Protein AF-0000000080079738 (afdb_homodimer)

Secondary structure (DSSP, 8-state):
-----------HHHHHHHHHHHHHHHHHHHHHHHHHHHHHTT-S-SS-PPBPS-TTEE-HHHHHHHHTHHHHHHHHHHHHH--SHHHHHHHHHHHHHHHHHHHHHHHHHHHH--SBEEHHHHHHHHHHHHHHHHHHHHHHHHTPPP----HHHHHHHHHHHHHHHHHHHHHHHHHHHHHIIIII--------GGGTSBS-HHHHHHHHHHHHHHHHH-SHHHHHHHHHHHHHHHHHHHHHHHHHHHHSTT--TT-BSSSTT--/---------TTSHHHHHHHHHHHHHHHHHHHHHHHHHHHHTT-S-SS-PPBPS-TTEE-HHHHHHHHTHHHHHHHHHHHHH--SHHHHHHHHHHHHHHHHHHHHHHHHHHHH--SBEEHHHHHHHHHHHHHHHHHHHHHHHHT-------HHHHHHHHHHHHHHHHHHHHHHHTHHHHHHHHHH-------SGGGTSBS-HHHHHHHHHHHHHHHHH--HHHHHHHHHHHHHHHHHHHHHHHHHHHHSTT--TT-BSSSTT--

Solvent-accessible surface area (backbone atoms only — not comparable to full-atom values): 26768 Å² total; per-residue (Å²): 131,79,75,70,76,75,69,76,76,63,67,62,68,62,46,49,49,51,49,49,44,52,50,50,17,51,49,48,30,47,53,20,48,51,52,27,51,39,33,76,70,61,73,53,70,67,52,50,87,59,41,74,80,49,90,69,42,34,46,58,31,57,46,55,50,59,31,47,42,51,47,67,60,48,31,59,53,39,36,33,64,22,81,26,44,45,17,16,46,52,36,46,54,53,36,50,53,45,52,52,43,64,68,47,48,38,62,45,34,62,73,55,49,73,57,19,40,56,53,68,66,41,49,56,47,23,53,52,46,36,50,54,43,48,52,54,44,51,40,25,48,73,63,41,56,73,74,83,77,43,73,65,54,45,48,54,34,56,54,22,50,52,38,25,53,51,11,47,49,39,23,59,72,37,39,60,64,52,49,25,31,27,49,60,59,53,79,71,76,67,90,44,79,62,45,63,35,9,70,25,45,26,41,35,12,46,38,44,18,36,48,20,45,20,67,58,59,69,42,64,54,39,45,21,49,26,51,19,48,40,33,46,32,49,28,54,24,47,39,47,43,52,48,40,64,72,71,38,86,84,53,69,82,79,43,3,39,44,49,66,86,50,116,130,78,76,70,80,75,73,78,63,59,82,42,76,63,42,46,48,50,50,48,45,52,48,50,17,51,49,47,30,46,53,19,47,51,52,27,51,38,33,76,68,62,74,53,70,67,54,50,85,61,42,74,80,47,89,69,44,34,46,58,32,55,46,54,50,59,30,47,43,50,48,67,59,47,33,60,53,39,35,34,65,22,82,26,44,45,16,16,45,52,35,44,54,53,35,50,53,45,53,53,43,65,69,47,48,36,62,44,34,63,73,56,49,72,56,18,41,57,53,70,65,43,51,56,48,22,53,53,46,35,51,52,42,48,51,53,43,50,41,26,48,73,62,42,57,74,72,81,76,45,72,66,54,45,50,52,34,55,53,22,52,51,37,25,52,48,12,47,50,39,22,60,71,36,40,60,64,54,50,24,33,26,49,58,57,52,81,70,76,69,89,44,80,64,44,62,35,10,72,24,44,26,41,35,12,46,38,43,18,37,49,21,45,19,68,58,60,69,41,63,56,38,45,20,49,26,51,18,48,39,32,45,32,48,28,52,22,48,40,46,43,51,48,43,64,72,68,38,86,84,54,68,83,79,42,3,40,43,50,66,84,49,117

Foldseek 3Di:
DPDPPPPPPCVDDVVVVVVVLLVVLVVLLVVLVVLLVCLVVVNDALADEFDADDPQWDQPLVLVCQLQVLLQPQLVVLLVQAPEPLLNVLSVLSNVLVVVCNVQVSVLSVVQADHTDHNVVSVVSSVVNNVLSVSSSVCSRPPQDYDDDDPVLVVLLVVLVVQLVVLSVQLRVCVNVSVNCRHVVPLDQDPDPQQPAEVCSNLLSQLSNLVSSCSSNVDSSSVSVSSSSNSNSQSSLVNRVVVNVPPPPPPPPRHHSHDGRPD/DPPPDPDPPCVDPVNVVVVVLLVVLVVLLVVLVVLLVCLVVVNDALADEFDADDPQWDQPLVLVCQLQVLLQPQLVVLLVQAPEPLLNVLSVLSNVLVVVCNVQVSVLSVVQADHTDHNVVSVVSSVVNNVLSVSSSVCSRPPQDYDDDDPVLVVLLVVLVVQLVVLSVQLRVCVNVSVNCRHVVPLDQPPDPQQPAEVCSNLLSQLSNLVSSCSSNVDSSSVSVSSSSNSNSQSSLVSRVVVNVVPPPPPPPRHHSHDGRPD

InterPro domains:
  IPR001104 3-oxo-5-alpha-steroid 4-dehydrogenase, C-terminal [PF02544] (137-263)

Organism: NCBI:txid1611254

Sequence (526 aa):
MAEPPTIVDLESWETRMHFFFATSQHFISAIGFVYLLRAVNGEINPQRHMIEGREFSMSPAEAWCIKNMGSLLVYPIIIILSPTCQGRFVTLLLFVDTVMAYCWIPGQLNQTVSGWFHFREISLRFHRNFLIVLNFSLYNLYFAEEVDYTWMRLFNVVVSIFFFFYGMKKKMANFPNIITFVYNGRKHIPSYEDYEHNTSPMHFGEVIQWISFHVICNSPVSLGYAVYKIELAWARAYMRHRWFRRNVPNYPRRRAMLIPHLFMAEPPTIVDLESWETRMHFFFATSQHFISAIGFVYLLRAVNGEINPQRHMIEGREFSMSPAEAWCIKNMGSLLVYPIIIILSPTCQGRFVTLLLFVDTVMAYCWIPGQLNQTVSGWFHFREISLRFHRNFLIVLNFSLYNLYFAEEVDYTWMRLFNVVVSIFFFFYGMKKKMANFPNIITFVYNGRKHIPSYEDYEHNTSPMHFGEVIQWISFHVICNSPVSLGYAVYKIELAWARAYMRHRWFRRNVPNYPRRRAMLIPHLF

Structure (mmCIF, N/CA/C/O backbone):
data_AF-0000000080079738-model_v1
#
loop_
_entity.id
_entity.type
_entity.pdbx_description
1 polymer '3-oxo-5-alpha-steroid 4-dehydrogenase C-terminal domain-containing protein'
#
loop_
_atom_site.group_PDB
_atom_site.id
_atom_site.type_symbol
_atom_site.label_atom_id
_atom_site.label_alt_id
_atom_site.label_comp_id
_atom_site.label_asym_id
_atom_site.label_entity_id
_atom_site.label_seq_id
_atom_site.pdbx_PDB_ins_code
_atom_site.Cartn_x
_atom_site.Cartn_y
_atom_site.Cartn_z
_atom_site.occupancy
_atom_site.B_iso_or_equiv
_atom_site.auth_seq_id
_atom_site.auth_comp_id
_atom_site.auth_asym_id
_atom_site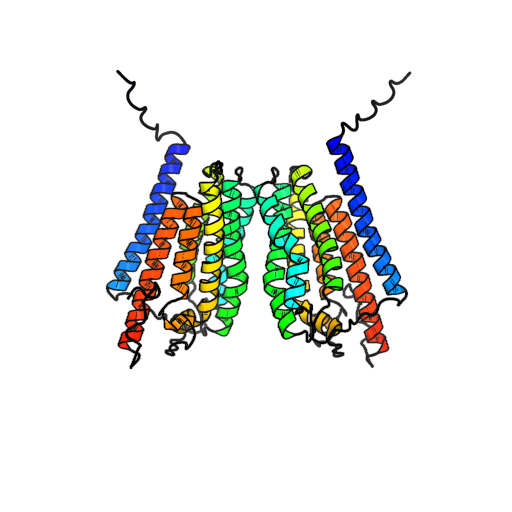.auth_atom_id
_atom_site.pdbx_PDB_model_num
ATOM 1 N N . MET A 1 1 ? 30.953 50 23.625 1 26.39 1 MET A N 1
ATOM 2 C CA . MET A 1 1 ? 29.922 49.844 22.594 1 26.39 1 MET A CA 1
ATOM 3 C C . MET A 1 1 ? 29.797 48.375 22.172 1 26.39 1 MET A C 1
ATOM 5 O O . MET A 1 1 ? 30.781 47.75 21.766 1 26.39 1 MET A O 1
ATOM 9 N N . ALA A 1 2 ? 28.891 47.625 22.688 1 32.28 2 ALA A N 1
ATOM 10 C CA . ALA A 1 2 ? 28.609 46.219 22.484 1 32.28 2 ALA A CA 1
ATOM 11 C C . ALA A 1 2 ? 28.5 45.875 21 1 32.28 2 ALA A C 1
ATOM 13 O O . ALA A 1 2 ? 27.969 46.688 20.219 1 32.28 2 ALA A O 1
ATOM 14 N N . GLU A 1 3 ? 29.547 45.188 20.469 1 35.59 3 GLU A N 1
ATOM 15 C CA . GLU A 1 3 ? 29.5 44.875 19.047 1 35.59 3 GLU A CA 1
ATOM 16 C C . GLU A 1 3 ? 28.109 44.406 18.625 1 35.59 3 GLU A C 1
ATOM 18 O O . GLU A 1 3 ? 27.469 43.656 19.344 1 35.59 3 GLU A O 1
ATOM 23 N N . PRO A 1 4 ? 27.422 45.125 17.781 1 33.88 4 PRO A N 1
ATOM 24 C CA . PRO A 1 4 ? 26.047 44.75 17.438 1 33.88 4 PRO A CA 1
ATOM 25 C C . PRO A 1 4 ? 25.906 43.312 17.031 1 33.88 4 PRO A C 1
ATOM 27 O O . PRO A 1 4 ? 26.859 42.688 16.547 1 33.88 4 PRO A O 1
ATOM 30 N N . PRO A 1 5 ? 25.125 42.5 17.703 1 34.31 5 PRO A N 1
ATOM 31 C CA . PRO A 1 5 ? 24.984 41.094 17.375 1 34.31 5 PRO A CA 1
ATOM 32 C C . PRO A 1 5 ? 25.016 40.812 15.867 1 34.31 5 PRO A C 1
ATOM 34 O O . PRO A 1 5 ? 24.609 41.688 15.078 1 34.31 5 PRO A O 1
ATOM 37 N N . THR A 1 6 ? 26.109 40.219 15.391 1 34.28 6 THR A N 1
ATOM 38 C CA . THR A 1 6 ? 26.297 39.812 14 1 34.28 6 THR A CA 1
ATOM 39 C C . THR A 1 6 ? 24.953 39.438 13.359 1 34.28 6 THR A C 1
ATOM 41 O O . THR A 1 6 ? 24.172 38.688 13.945 1 34.28 6 THR A O 1
ATOM 44 N N . ILE A 1 7 ? 24.391 40.25 12.633 1 34.97 7 ILE A N 1
ATOM 45 C CA . ILE A 1 7 ? 23.281 40 11.711 1 34.97 7 ILE A CA 1
ATOM 46 C C . ILE A 1 7 ? 23.391 38.562 11.164 1 34.97 7 ILE A C 1
ATOM 48 O O . ILE A 1 7 ? 24.422 38.156 10.633 1 34.97 7 ILE A O 1
ATOM 52 N N . VAL A 1 8 ? 22.906 37.562 11.875 1 37.09 8 VAL A N 1
ATOM 53 C CA . VAL A 1 8 ? 22.766 36.25 11.273 1 37.09 8 VAL A CA 1
ATOM 54 C C . VAL A 1 8 ? 22.781 36.344 9.75 1 37.09 8 VAL A C 1
ATOM 56 O O . VAL A 1 8 ? 21.938 37.031 9.172 1 37.09 8 VAL A O 1
ATOM 59 N N . ASP A 1 9 ? 23.938 36.5 9.055 1 38.16 9 ASP A N 1
ATOM 60 C CA . ASP A 1 9 ? 24.125 36.25 7.629 1 38.16 9 ASP A CA 1
ATOM 61 C C . ASP A 1 9 ? 23.141 35.188 7.125 1 38.16 9 ASP A C 1
ATOM 63 O O . ASP A 1 9 ? 23.156 34.062 7.574 1 38.16 9 ASP A O 1
ATOM 67 N N . LEU A 1 10 ? 21.859 35.312 7.105 1 39.97 10 LEU A N 1
ATOM 68 C CA . LEU A 1 10 ? 20.844 34.719 6.246 1 39.97 10 LEU A CA 1
ATOM 69 C C . LEU A 1 10 ? 21.484 34.031 5.043 1 39.97 10 LEU A C 1
ATOM 71 O O . LEU A 1 10 ? 21.594 34.625 3.973 1 39.97 10 LEU A O 1
ATOM 75 N N . GLU A 1 11 ? 22.734 33.844 4.867 1 46.16 11 GLU A N 1
ATOM 76 C CA . GLU A 1 11 ? 23.422 33.062 3.842 1 46.16 11 GLU A CA 1
ATOM 77 C C . GLU A 1 11 ? 22.469 32.062 3.164 1 46.16 11 GLU A C 1
ATOM 79 O O . GLU A 1 11 ? 21.703 31.375 3.838 1 46.16 11 GLU A O 1
ATOM 84 N N . SER A 1 12 ? 21.969 32.312 1.698 1 58.66 12 SER A N 1
ATOM 85 C CA . SER A 1 12 ? 20.906 32.75 0.789 1 58.66 12 SER A CA 1
ATOM 86 C C . SER A 1 12 ? 19.875 31.641 0.582 1 58.66 12 SER A C 1
ATOM 88 O O . SER A 1 12 ? 18.672 31.875 0.714 1 58.66 12 SER A O 1
ATOM 90 N N . TRP A 1 13 ? 20.25 30.547 0.139 1 62.91 13 TRP A N 1
ATOM 91 C CA . TRP A 1 13 ? 19.328 29.531 -0.345 1 62.91 13 TRP A CA 1
ATOM 92 C C . TRP A 1 13 ? 18.547 28.906 0.809 1 62.91 13 TRP A C 1
ATOM 94 O O . TRP A 1 13 ? 17.328 28.734 0.718 1 62.91 13 TRP A O 1
ATOM 104 N N . GLU A 1 14 ? 19.234 28.734 1.998 1 65.88 14 GLU A N 1
ATOM 105 C CA . GLU A 1 14 ? 18.578 28.094 3.143 1 65.88 14 GLU A CA 1
ATOM 106 C C . GLU A 1 14 ? 17.547 29.016 3.773 1 65.88 14 GLU A C 1
ATOM 108 O O . GLU A 1 14 ? 16.453 28.578 4.141 1 65.88 14 GLU A O 1
ATOM 113 N N . THR A 1 15 ? 17.891 30.281 3.951 1 66.38 15 THR A N 1
ATOM 114 C CA . THR A 1 15 ? 16.953 31.234 4.539 1 66.38 15 THR A CA 1
ATOM 115 C C . THR A 1 15 ? 15.742 31.422 3.637 1 66.38 15 THR A C 1
ATOM 117 O O . THR A 1 15 ? 14.609 31.5 4.121 1 66.38 15 THR A O 1
ATOM 120 N N . ARG A 1 16 ? 16.078 31.469 2.34 1 67.62 16 ARG A N 1
ATOM 121 C CA . ARG A 1 16 ? 14.984 31.594 1.383 1 67.62 16 ARG A CA 1
ATOM 122 C C . ARG A 1 16 ? 14.055 30.391 1.437 1 67.62 16 ARG A C 1
ATOM 124 O O . ARG A 1 16 ? 12.836 30.531 1.373 1 67.62 16 ARG A O 1
ATOM 131 N N . MET A 1 17 ? 14.641 29.328 1.564 1 72.88 17 MET A N 1
ATOM 132 C CA . MET A 1 17 ? 13.836 28.109 1.578 1 72.88 17 MET A CA 1
ATOM 133 C C . MET A 1 17 ? 13.039 28 2.875 1 72.88 17 MET A C 1
ATOM 135 O O . MET A 1 17 ? 11.891 27.562 2.865 1 72.88 17 MET A O 1
ATOM 139 N N . HIS A 1 18 ? 13.641 28.484 3.951 1 72.62 18 HIS A N 1
ATOM 140 C CA . HIS A 1 18 ? 12.906 28.5 5.211 1 72.62 18 HIS A CA 1
ATOM 141 C C . HIS A 1 18 ? 11.703 29.438 5.133 1 72.62 18 HIS A C 1
ATOM 143 O O . HIS A 1 18 ? 10.625 29.125 5.641 1 72.62 18 HIS A O 1
ATOM 149 N N . PHE A 1 19 ? 12.016 30.547 4.484 1 71.44 19 PHE A N 1
ATOM 150 C CA . PHE A 1 19 ? 10.938 31.5 4.281 1 71.44 19 PHE A CA 1
ATOM 151 C C . PHE A 1 19 ? 9.852 30.906 3.395 1 71.44 19 PHE A C 1
ATOM 153 O O . PHE A 1 19 ? 8.656 31.078 3.666 1 71.44 19 PHE A O 1
ATOM 160 N N . PHE A 1 20 ? 10.258 30.203 2.424 1 74.38 20 PHE A N 1
ATOM 161 C CA . PHE A 1 20 ? 9.32 29.578 1.495 1 74.38 20 PHE A CA 1
ATOM 162 C C . PHE A 1 20 ? 8.438 28.562 2.215 1 74.38 20 PHE A C 1
ATOM 164 O O . PHE A 1 20 ? 7.215 28.594 2.07 1 74.38 20 PHE A O 1
ATOM 171 N N . PHE A 1 21 ? 8.992 27.828 3.027 1 77.19 21 PHE A N 1
ATOM 172 C CA . PHE A 1 21 ? 8.219 26.781 3.686 1 77.19 21 PHE A CA 1
ATOM 173 C C . PHE A 1 21 ? 7.352 27.359 4.797 1 77.19 21 PHE A C 1
ATOM 175 O O . PHE A 1 21 ? 6.223 26.906 5 1 77.19 21 PHE A O 1
ATOM 182 N N . ALA A 1 22 ? 7.824 28.391 5.422 1 73.12 22 ALA A N 1
ATOM 183 C CA . ALA A 1 22 ? 7.004 29.062 6.422 1 73.12 22 ALA A CA 1
ATOM 184 C C . ALA A 1 22 ? 5.793 29.734 5.777 1 73.12 22 ALA A C 1
ATOM 186 O O . ALA A 1 22 ? 4.668 29.594 6.27 1 73.12 22 ALA A O 1
ATOM 187 N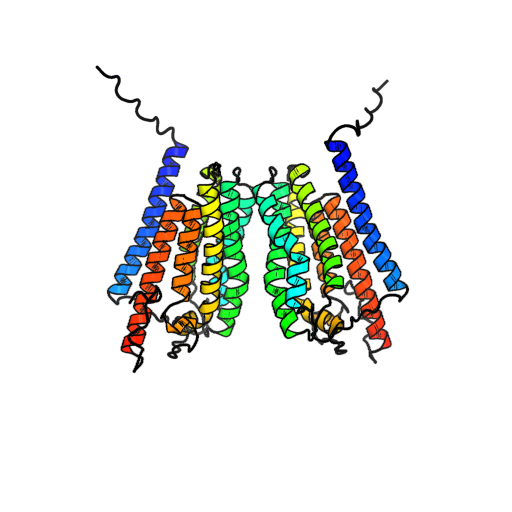 N . THR A 1 23 ? 6.051 30.344 4.652 1 76.69 23 THR A N 1
ATOM 188 C CA . THR A 1 23 ? 4.973 31.047 3.963 1 76.69 23 THR A CA 1
ATOM 189 C C . THR A 1 23 ? 3.988 30.047 3.355 1 76.69 23 THR A C 1
ATOM 191 O O . THR A 1 23 ? 2.775 30.266 3.385 1 76.69 23 THR A O 1
ATOM 194 N N . SER A 1 24 ? 4.512 28.984 2.879 1 81 24 SER A N 1
ATOM 195 C CA . SER A 1 24 ? 3.645 27.969 2.285 1 81 24 SER A CA 1
ATOM 196 C C . SER A 1 24 ? 2.709 27.375 3.326 1 81 24 SER A C 1
ATOM 198 O O . SER A 1 24 ? 1.54 27.109 3.037 1 81 24 SER A O 1
ATOM 200 N N . GLN A 1 25 ? 3.205 27.266 4.477 1 80.44 25 GLN A N 1
ATOM 201 C CA . GLN A 1 25 ? 2.387 26.734 5.562 1 80.44 25 GLN A CA 1
ATOM 202 C C . GLN A 1 25 ? 1.246 27.688 5.91 1 80.44 25 GLN A C 1
ATOM 204 O O . GLN A 1 25 ? 0.105 27.266 6.094 1 80.44 25 GLN A O 1
ATOM 209 N N . HIS A 1 26 ? 1.606 28.906 5.965 1 80.75 26 HIS A N 1
ATOM 210 C CA . HIS A 1 26 ? 0.594 29.922 6.277 1 80.75 26 HIS A CA 1
ATOM 211 C C . HIS A 1 26 ? -0.446 30.016 5.168 1 80.75 26 HIS A C 1
ATOM 213 O O . HIS A 1 26 ? -1.636 30.188 5.438 1 80.75 26 HIS A O 1
ATOM 219 N N . PHE A 1 27 ? 0.053 29.797 4.062 1 84.62 27 PHE A N 1
ATOM 220 C CA . PHE A 1 27 ? -0.855 29.875 2.924 1 84.62 27 PHE A CA 1
ATOM 221 C C . PHE A 1 27 ? -1.858 28.734 2.943 1 84.62 27 PHE A C 1
ATOM 223 O O . PHE A 1 27 ? -3.061 28.953 2.771 1 84.62 27 PHE A O 1
ATOM 230 N N . ILE A 1 28 ? -1.421 27.625 3.232 1 85.12 28 ILE A N 1
ATOM 231 C CA . ILE A 1 28 ? -2.293 26.453 3.25 1 85.12 28 ILE A CA 1
ATOM 232 C C . ILE A 1 28 ? -3.277 26.562 4.41 1 85.12 28 ILE A C 1
ATOM 234 O O . ILE A 1 28 ? -4.465 26.266 4.258 1 85.12 28 ILE A O 1
ATOM 238 N N . SER A 1 29 ? -2.799 27.047 5.48 1 87.06 29 SER A N 1
ATOM 239 C CA . SER A 1 29 ? -3.662 27.25 6.641 1 87.06 29 SER A CA 1
ATOM 240 C C . SER A 1 29 ? -4.719 28.312 6.375 1 87.06 29 SER A C 1
ATOM 242 O O . SER A 1 29 ? -5.867 28.172 6.797 1 87.06 29 SER A O 1
ATOM 244 N N . ALA A 1 30 ? -4.344 29.266 5.648 1 89.25 30 ALA A N 1
ATOM 245 C CA . ALA A 1 30 ? -5.277 30.328 5.32 1 89.25 30 ALA A CA 1
ATOM 246 C C . ALA A 1 30 ? -6.387 29.844 4.398 1 89.25 30 ALA A C 1
ATOM 248 O O . ALA A 1 30 ? -7.547 30.234 4.547 1 89.25 30 ALA A O 1
ATOM 249 N N . ILE A 1 31 ? -5.992 29.031 3.533 1 87.81 31 ILE A N 1
ATOM 250 C CA . ILE A 1 31 ? -6.984 28.453 2.633 1 87.81 31 ILE A CA 1
ATOM 251 C C . ILE A 1 31 ? -8.008 27.656 3.439 1 87.81 31 ILE A C 1
ATOM 253 O O . ILE A 1 31 ? -9.219 27.766 3.203 1 87.81 31 ILE A O 1
ATOM 257 N N . GLY A 1 32 ? -7.531 26.938 4.371 1 90.06 32 GLY A N 1
ATOM 258 C CA . GLY A 1 32 ? -8.43 26.188 5.238 1 90.06 32 GLY A CA 1
ATOM 259 C C . GLY A 1 32 ? -9.336 27.078 6.066 1 90.06 32 GLY A C 1
ATOM 260 O O . GLY A 1 32 ? -10.516 26.781 6.242 1 90.06 32 GLY A O 1
ATOM 261 N N . PHE A 1 33 ? -8.742 28.125 6.434 1 91.12 33 PHE A N 1
ATOM 262 C CA . PHE A 1 33 ? -9.508 29.062 7.258 1 91.12 33 PHE A CA 1
ATOM 263 C C . PHE A 1 33 ? -10.609 29.719 6.449 1 91.12 33 PHE A C 1
ATOM 265 O O . PHE A 1 33 ? -11.742 29.859 6.93 1 91.12 33 PHE A O 1
ATOM 272 N N . VAL A 1 34 ? -10.305 30.062 5.285 1 90.38 34 VAL A N 1
ATOM 273 C CA . VAL A 1 34 ? -11.305 30.656 4.41 1 90.38 34 VAL A CA 1
ATOM 274 C C . VAL A 1 34 ? -12.414 29.656 4.137 1 90.38 34 VAL A C 1
ATOM 276 O O . VAL A 1 34 ? -13.602 30 4.172 1 90.38 34 VAL A O 1
ATOM 279 N N . TYR A 1 35 ? -12.062 28.531 3.908 1 90 35 TYR A N 1
ATOM 280 C CA . TYR A 1 35 ? -13.055 27.469 3.68 1 90 35 TYR A CA 1
ATOM 281 C C . TYR A 1 35 ? -13.945 27.281 4.902 1 90 35 TYR A C 1
ATOM 283 O O . TYR A 1 35 ? -15.164 27.172 4.773 1 90 35 TYR A O 1
ATOM 291 N N . LEU A 1 36 ? -13.359 27.297 6.035 1 90.5 36 LEU A N 1
ATOM 292 C CA . LEU A 1 36 ? -14.094 27.125 7.285 1 90.5 36 LEU A CA 1
ATOM 293 C C . LEU A 1 36 ? -15.07 28.281 7.492 1 90.5 36 LEU A C 1
ATOM 295 O O . LEU A 1 36 ? -16.219 28.062 7.859 1 90.5 36 LEU A O 1
ATOM 299 N N . LEU A 1 37 ? -14.633 29.422 7.18 1 91 37 LEU A N 1
ATOM 300 C CA . LEU A 1 37 ? -15.484 30.594 7.336 1 91 37 LEU A CA 1
ATOM 301 C C . LEU A 1 37 ? -16.672 30.531 6.371 1 91 37 LEU A C 1
ATOM 303 O O . LEU A 1 37 ? -17.797 30.828 6.758 1 91 37 LEU A O 1
ATOM 307 N N . ARG A 1 38 ? -16.391 30.141 5.211 1 91.25 38 ARG A N 1
ATOM 308 C CA . ARG A 1 38 ? -17.453 30.047 4.219 1 91.25 38 ARG A CA 1
ATOM 309 C C . ARG A 1 38 ? -18.453 28.953 4.598 1 91.25 38 ARG A C 1
ATOM 311 O O . ARG A 1 38 ? -19.656 29.094 4.363 1 91.25 38 ARG A O 1
ATOM 318 N N . ALA A 1 39 ? -18 27.969 5.148 1 89.81 39 ALA A N 1
ATOM 319 C CA . ALA A 1 39 ? -18.859 26.875 5.582 1 89.81 39 ALA A CA 1
ATOM 320 C C . ALA A 1 39 ? -19.766 27.297 6.734 1 89.81 39 ALA A C 1
ATOM 322 O O . ALA A 1 39 ? -20.969 27.016 6.723 1 89.81 39 ALA A O 1
ATOM 323 N N . VAL A 1 40 ? -19.234 27.969 7.672 1 88.69 40 VAL A N 1
ATOM 324 C CA . VAL A 1 40 ? -19.984 28.391 8.852 1 88.69 40 VAL A CA 1
ATOM 325 C C . VAL A 1 40 ? -21.016 29.438 8.453 1 88.69 40 VAL A C 1
ATOM 327 O O . VAL A 1 40 ? -22.109 29.5 9.039 1 88.69 40 VAL A O 1
ATOM 330 N N . ASN A 1 41 ? -20.688 30.141 7.367 1 90.38 41 ASN A N 1
ATOM 331 C CA . ASN A 1 41 ? -21.609 31.172 6.898 1 90.38 41 ASN A CA 1
ATOM 332 C C . ASN A 1 41 ? -22.703 30.578 6.012 1 90.38 41 ASN A C 1
ATOM 334 O O . ASN A 1 41 ? -23.578 31.297 5.543 1 90.38 41 ASN A O 1
ATOM 338 N N . GLY A 1 42 ? -22.625 29.344 5.727 1 85.94 42 GLY A N 1
ATOM 339 C CA . GLY A 1 42 ? -23.656 28.688 4.957 1 85.94 42 GLY A CA 1
ATOM 340 C C . GLY A 1 42 ? -23.516 28.875 3.459 1 85.94 42 GLY A C 1
ATOM 341 O O . GLY A 1 42 ? -24.469 28.734 2.709 1 85.94 42 GLY A O 1
ATOM 342 N N . GLU A 1 43 ? -22.359 29.219 3.066 1 87.62 43 GLU A N 1
ATOM 343 C CA . GLU A 1 43 ? -22.141 29.516 1.652 1 87.62 43 GLU A CA 1
ATOM 344 C C . GLU A 1 43 ? -21.828 28.25 0.863 1 87.62 43 GLU A C 1
ATOM 346 O O . GLU A 1 43 ? -21.844 28.266 -0.37 1 87.62 43 GLU A O 1
ATOM 351 N N . ILE A 1 44 ? -21.531 27.281 1.556 1 86.62 44 ILE A N 1
ATOM 352 C CA . ILE A 1 44 ? -21.141 26.031 0.89 1 86.62 44 ILE A CA 1
ATOM 353 C C . ILE A 1 44 ? -22.188 24.953 1.167 1 86.62 44 ILE A C 1
ATOM 355 O O . ILE A 1 44 ? -22.609 24.766 2.312 1 86.62 44 ILE A O 1
ATOM 359 N N . ASN A 1 45 ? -22.609 24.297 0.164 1 80.69 45 ASN A N 1
ATOM 360 C CA . ASN A 1 45 ? -23.516 23.156 0.296 1 80.69 45 ASN A CA 1
ATOM 361 C C . ASN A 1 45 ? -22.75 21.875 0.616 1 80.69 45 ASN A C 1
ATOM 363 O O . ASN A 1 45 ? -21.766 21.547 -0.049 1 80.69 45 ASN A O 1
ATOM 367 N N . PRO A 1 46 ? -23.188 21.203 1.671 1 79.19 46 PRO A N 1
ATOM 368 C CA . PRO A 1 46 ? -22.484 19.984 2.033 1 79.19 46 PRO A CA 1
ATOM 369 C C . PRO A 1 46 ? -22.625 18.891 0.977 1 79.19 46 PRO A C 1
ATOM 371 O O . PRO A 1 46 ? -21.812 17.953 0.924 1 79.19 46 PRO A O 1
ATOM 374 N N . GLN A 1 47 ? -23.625 18.922 0.237 1 79.75 47 GLN A N 1
ATOM 375 C CA . GLN A 1 47 ? -23.844 17.938 -0.822 1 79.75 47 GLN A CA 1
ATOM 376 C C . GLN A 1 47 ? -23.453 18.5 -2.184 1 79.75 47 GLN A C 1
ATOM 378 O O . GLN A 1 47 ? -23.578 19.703 -2.422 1 79.75 47 GLN A O 1
ATOM 383 N N . ARG A 1 48 ? -22.859 17.641 -2.953 1 75.62 48 ARG A N 1
ATOM 384 C CA . ARG A 1 48 ? -22.391 18.047 -4.277 1 75.62 48 ARG A CA 1
ATOM 385 C C . ARG A 1 48 ? -23.25 17.406 -5.371 1 75.62 48 ARG A C 1
ATOM 387 O O . ARG A 1 48 ? -23.656 16.266 -5.246 1 75.62 48 ARG A O 1
ATOM 394 N N . HIS A 1 49 ? -23.531 18.219 -6.328 1 69.25 49 HIS A N 1
ATOM 395 C CA . HIS A 1 49 ? -24.328 17.734 -7.449 1 69.25 49 HIS A CA 1
ATOM 396 C C . HIS A 1 49 ? -23.438 17.125 -8.531 1 69.25 49 HIS A C 1
ATOM 398 O O . HIS A 1 49 ? -22.422 17.719 -8.914 1 69.25 49 HIS A O 1
ATOM 404 N N . MET A 1 50 ? -23.766 15.922 -8.836 1 69.56 50 MET A N 1
ATOM 405 C CA . MET A 1 50 ? -23.031 15.234 -9.891 1 69.56 50 MET A CA 1
ATOM 406 C C . MET A 1 50 ? -23.703 15.445 -11.242 1 69.56 50 MET A C 1
ATOM 408 O O . MET A 1 50 ? -24.891 15.781 -11.305 1 69.56 50 MET A O 1
ATOM 412 N N . ILE A 1 51 ? -22.828 15.531 -12.172 1 69.75 51 ILE A N 1
ATOM 413 C CA . ILE A 1 51 ? -23.359 15.766 -13.516 1 69.75 51 ILE A CA 1
ATOM 414 C C . ILE A 1 51 ? -23.562 14.438 -14.227 1 69.75 51 ILE A C 1
ATOM 416 O O . ILE A 1 51 ? -23.109 13.391 -13.75 1 69.75 51 ILE A O 1
ATOM 420 N N . GLU A 1 52 ? -24.328 14.469 -15.203 1 70.31 52 GLU A N 1
ATOM 421 C CA . GLU A 1 52 ? -24.5 13.297 -16.062 1 70.31 52 GLU A CA 1
ATOM 422 C C . GLU A 1 52 ? -23.266 13.078 -16.938 1 70.31 52 GLU A C 1
ATOM 424 O O . GLU A 1 52 ? -22.5 14.008 -17.188 1 70.31 52 GLU A O 1
ATOM 429 N N . GLY A 1 53 ? -22.953 11.836 -17.156 1 66.81 53 GLY A N 1
ATOM 430 C CA . GLY A 1 53 ? -21.797 11.461 -17.969 1 66.81 53 GLY A CA 1
ATOM 431 C C . GLY A 1 53 ? -21.797 12.141 -19.328 1 66.81 53 GLY A C 1
ATOM 432 O O . GLY A 1 53 ? -22.766 12.07 -20.062 1 66.81 53 GLY A O 1
ATOM 433 N N . ARG A 1 54 ? -21.078 13.117 -19.516 1 67.88 54 ARG A N 1
ATOM 434 C CA . ARG A 1 54 ? -20.922 13.805 -20.781 1 67.88 54 ARG A CA 1
ATOM 435 C C . ARG A 1 54 ? -19.453 13.789 -21.25 1 67.88 54 ARG A C 1
ATOM 437 O O . ARG A 1 54 ? -18.625 13.133 -20.625 1 67.88 54 ARG A O 1
ATOM 444 N N . GLU A 1 55 ? -19.312 14.469 -22.344 1 68.88 55 GLU A N 1
ATOM 445 C CA . GLU A 1 55 ? -17.953 14.633 -22.844 1 68.88 55 GLU A CA 1
ATOM 446 C C . GLU A 1 55 ? -17.062 15.305 -21.797 1 68.88 55 GLU A C 1
ATOM 448 O O . GLU A 1 55 ? -17.516 16.203 -21.078 1 68.88 55 GLU A O 1
ATOM 453 N N . PHE A 1 56 ? -15.922 14.789 -21.562 1 72 56 PHE A N 1
ATOM 454 C CA . PHE A 1 56 ? -14.945 15.312 -20.625 1 72 56 PHE A CA 1
ATOM 455 C C . PHE A 1 56 ? -15.359 15.031 -19.188 1 72 56 PHE A C 1
ATOM 457 O O . PHE A 1 56 ? -15.227 15.898 -18.312 1 72 56 PHE A O 1
ATOM 464 N N . SER A 1 57 ? -16.109 14 -19.047 1 78.81 57 SER A N 1
ATOM 465 C CA . SER A 1 57 ? -16.469 13.57 -17.703 1 78.81 57 SER A CA 1
ATOM 466 C C . SER A 1 57 ? -15.664 12.344 -17.281 1 78.81 57 SER A C 1
ATOM 468 O O . SER A 1 57 ? -15.133 11.625 -18.125 1 78.81 57 SER A O 1
ATOM 470 N N . MET A 1 58 ? -15.414 12.336 -16.062 1 84.69 58 MET A N 1
ATOM 471 C CA . MET A 1 58 ? -14.664 11.219 -15.5 1 84.69 58 MET A CA 1
ATOM 472 C C . MET A 1 58 ? -15.445 10.555 -14.367 1 84.69 58 MET A C 1
ATOM 474 O O . MET A 1 58 ? -16.234 11.211 -13.688 1 84.69 58 MET A O 1
ATOM 478 N N . SER A 1 59 ? -15.164 9.297 -14.32 1 87 59 SER A N 1
ATOM 479 C CA . SER A 1 59 ? -15.766 8.586 -13.203 1 87 59 SER A CA 1
ATOM 480 C C . SER A 1 59 ? -15.172 9.047 -11.875 1 87 59 SER A C 1
ATOM 482 O O . SER A 1 59 ? -14.055 9.57 -11.836 1 87 59 SER A O 1
ATOM 484 N N . PRO A 1 60 ? -15.883 8.906 -10.836 1 86.69 60 PRO A N 1
ATOM 485 C CA . PRO A 1 60 ? -15.383 9.336 -9.531 1 86.69 60 PRO A CA 1
ATOM 486 C C . PRO A 1 60 ? -14.07 8.664 -9.148 1 86.69 60 PRO A C 1
ATOM 488 O O . PRO A 1 60 ? -13.188 9.305 -8.578 1 86.69 60 PRO A O 1
ATOM 491 N N . ALA A 1 61 ? -13.977 7.48 -9.469 1 89.69 61 ALA A N 1
ATOM 492 C CA . ALA A 1 61 ? -12.742 6.762 -9.148 1 89.69 61 ALA A CA 1
ATOM 493 C C . ALA A 1 61 ? -11.57 7.305 -9.961 1 89.69 61 ALA A C 1
ATOM 495 O O . ALA A 1 61 ? -10.484 7.523 -9.422 1 89.69 61 ALA A O 1
ATOM 496 N N . GLU A 1 62 ? -11.773 7.523 -11.195 1 89.62 62 GLU A N 1
ATOM 497 C CA . GLU A 1 62 ? -10.727 8.078 -12.055 1 89.62 62 GLU A CA 1
ATOM 498 C C . GLU A 1 62 ? -10.352 9.492 -11.617 1 89.62 62 GLU A C 1
ATOM 500 O O . GLU A 1 62 ? -9.172 9.844 -11.602 1 89.62 62 GLU A O 1
ATOM 505 N N . ALA A 1 63 ? -11.32 10.234 -11.344 1 89.62 63 ALA A N 1
ATOM 506 C CA . ALA A 1 63 ? -11.086 11.602 -10.883 1 89.62 63 ALA A CA 1
ATOM 507 C C . ALA A 1 63 ? -10.234 11.617 -9.617 1 89.62 63 ALA A C 1
ATOM 509 O O . ALA A 1 63 ? -9.297 12.414 -9.508 1 89.62 63 ALA A O 1
ATOM 510 N N . TRP A 1 64 ? -10.57 10.742 -8.703 1 92 64 TRP A N 1
ATOM 511 C CA . TRP A 1 64 ? -9.828 10.664 -7.457 1 92 64 TRP A CA 1
ATOM 512 C C . TRP A 1 64 ? -8.375 10.258 -7.715 1 92 64 TRP A C 1
ATOM 514 O O . TRP A 1 64 ? -7.453 10.828 -7.125 1 92 64 TRP A O 1
ATOM 524 N N . CYS A 1 65 ? -8.133 9.336 -8.617 1 92.94 65 CYS A N 1
ATOM 525 C CA . CYS A 1 65 ? -6.793 8.859 -8.93 1 92.94 65 CYS A CA 1
ATOM 526 C C . CYS A 1 65 ? -5.965 9.961 -9.586 1 92.94 65 CYS A C 1
ATOM 528 O O . CYS A 1 65 ? -4.789 10.133 -9.258 1 92.94 65 CYS A O 1
ATOM 530 N N . ILE A 1 66 ? -6.578 10.672 -10.406 1 91.94 66 ILE A N 1
ATOM 531 C CA . ILE A 1 66 ? -5.863 11.703 -11.141 1 91.94 66 ILE A CA 1
ATOM 532 C C . ILE A 1 66 ? -5.496 12.852 -10.203 1 91.94 66 ILE A C 1
ATOM 534 O O . ILE A 1 66 ? -4.371 13.352 -10.234 1 91.94 66 ILE A O 1
ATOM 538 N N . LYS A 1 67 ? -6.375 13.219 -9.422 1 93.5 67 LYS A N 1
ATOM 539 C CA . LYS A 1 67 ? -6.117 14.367 -8.555 1 93.5 67 LYS A CA 1
ATOM 540 C C . LYS A 1 67 ? -5.023 14.055 -7.539 1 93.5 67 LYS A C 1
ATOM 542 O O . LYS A 1 67 ? -4.359 14.961 -7.035 1 93.5 67 LYS A O 1
ATOM 547 N N . ASN A 1 68 ? -4.812 12.734 -7.277 1 94.62 68 ASN A N 1
ATOM 548 C CA . ASN A 1 68 ? -3.828 12.367 -6.266 1 94.62 68 ASN A CA 1
ATOM 549 C C . ASN A 1 68 ? -2.617 11.672 -6.887 1 94.62 68 ASN A C 1
ATOM 551 O O . ASN A 1 68 ? -1.792 11.102 -6.176 1 94.62 68 ASN A O 1
ATOM 555 N N . MET A 1 69 ? -2.389 11.75 -8.125 1 95.12 69 MET A N 1
ATOM 556 C CA . MET A 1 69 ? -1.333 11.023 -8.836 1 95.12 69 MET A CA 1
ATOM 557 C C . MET A 1 69 ? 0.043 11.547 -8.43 1 95.12 69 MET A C 1
ATOM 559 O O . MET A 1 69 ? 1.017 10.789 -8.414 1 95.12 69 MET A O 1
ATOM 563 N N . GLY A 1 70 ? 0.104 12.766 -8.031 1 95.19 70 GLY A N 1
ATOM 564 C CA . GLY A 1 70 ? 1.379 13.352 -7.645 1 95.19 70 GLY A CA 1
ATOM 565 C C . GLY A 1 70 ? 2.023 12.641 -6.469 1 95.19 70 GLY A C 1
ATOM 566 O O . GLY A 1 70 ? 3.234 12.422 -6.457 1 95.19 70 GLY A O 1
ATOM 567 N N . SER A 1 71 ? 1.264 12.32 -5.492 1 96.81 71 SER A N 1
ATOM 568 C CA . SER A 1 71 ? 1.801 11.68 -4.293 1 96.81 71 SER A CA 1
ATOM 569 C C . SER A 1 71 ? 2.342 10.289 -4.605 1 96.81 71 SER A C 1
ATOM 571 O O . SER A 1 71 ? 3.361 9.875 -4.055 1 96.81 71 SER A O 1
ATOM 573 N N . LEU A 1 72 ? 1.716 9.609 -5.523 1 95.88 72 LEU A N 1
ATOM 574 C CA . LEU A 1 72 ? 2.121 8.258 -5.898 1 95.88 72 LEU A CA 1
ATOM 575 C C . LEU A 1 72 ? 3.455 8.273 -6.637 1 95.88 72 LEU A C 1
ATOM 577 O O . LEU A 1 72 ? 4.285 7.387 -6.445 1 95.88 72 LEU A O 1
ATOM 581 N N . LEU A 1 73 ? 3.68 9.289 -7.367 1 95.12 73 LEU A N 1
ATOM 582 C CA . LEU A 1 73 ? 4.855 9.344 -8.227 1 95.12 73 LEU A CA 1
ATOM 583 C C . LEU A 1 73 ? 6.016 10.031 -7.523 1 95.12 73 LEU A C 1
ATOM 585 O O . LEU A 1 73 ? 7.164 9.586 -7.625 1 95.12 73 LEU A O 1
ATOM 589 N N . VAL A 1 74 ? 5.758 11.016 -6.738 1 97.5 74 VAL A N 1
ATOM 590 C CA . VAL A 1 74 ? 6.809 11.891 -6.215 1 97.5 74 VAL A CA 1
ATOM 591 C C . VAL A 1 74 ? 7.379 11.297 -4.934 1 97.5 74 VAL A C 1
ATOM 593 O O . VAL A 1 74 ? 8.594 11.297 -4.727 1 97.5 74 VAL A O 1
ATOM 596 N N . TYR A 1 75 ? 6.578 10.727 -4.09 1 98.25 75 TYR A N 1
ATOM 597 C CA . TYR A 1 75 ? 7.043 10.289 -2.779 1 98.25 75 TYR A CA 1
ATOM 598 C C . TYR A 1 75 ? 8.062 9.164 -2.91 1 98.25 75 TYR A C 1
ATOM 600 O O . TYR A 1 75 ? 9.07 9.148 -2.199 1 98.25 75 TYR A O 1
ATOM 608 N N . PRO A 1 76 ? 7.867 8.203 -3.865 1 97.62 76 PRO A N 1
ATOM 609 C CA . PRO A 1 76 ? 8.914 7.188 -4.02 1 97.62 76 PRO A CA 1
ATOM 610 C C . PRO A 1 76 ? 10.266 7.785 -4.406 1 97.62 76 PRO A C 1
ATOM 612 O O . PRO A 1 76 ? 11.305 7.34 -3.92 1 97.62 76 PRO A O 1
ATOM 615 N N . ILE A 1 77 ? 10.188 8.773 -5.188 1 97 77 ILE A N 1
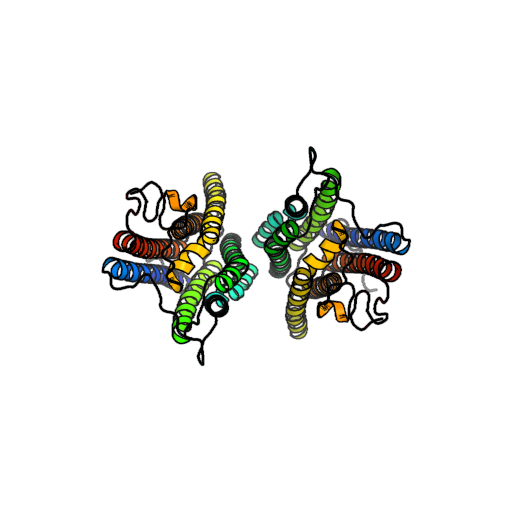ATOM 616 C CA . ILE A 1 77 ? 11.414 9.422 -5.637 1 97 77 ILE A CA 1
ATOM 617 C C . ILE A 1 77 ? 12.102 10.094 -4.449 1 97 77 ILE A C 1
ATOM 619 O O . ILE A 1 77 ? 13.32 9.992 -4.293 1 97 77 ILE A O 1
ATOM 623 N N . ILE A 1 78 ? 11.352 10.703 -3.594 1 97.5 78 ILE A N 1
ATOM 624 C CA . ILE A 1 78 ? 11.906 11.414 -2.445 1 97.5 78 ILE A CA 1
ATOM 625 C C . ILE A 1 78 ? 12.461 10.414 -1.436 1 97.5 78 ILE A C 1
ATOM 627 O O . ILE A 1 78 ? 13.492 10.656 -0.812 1 97.5 78 ILE A O 1
ATOM 631 N N . ILE A 1 79 ? 11.797 9.297 -1.317 1 98.12 79 ILE A N 1
ATOM 632 C CA . ILE A 1 79 ? 12.273 8.258 -0.412 1 98.12 79 ILE A CA 1
ATOM 633 C C . ILE A 1 79 ? 13.648 7.777 -0.858 1 98.12 79 ILE A C 1
ATOM 635 O O . ILE A 1 79 ? 14.547 7.574 -0.031 1 98.12 79 ILE A O 1
ATOM 639 N N . ILE A 1 80 ? 13.828 7.656 -2.113 1 97.12 80 ILE A N 1
ATOM 640 C CA . ILE A 1 80 ? 15.062 7.121 -2.674 1 97.12 80 ILE A CA 1
ATOM 641 C C . ILE A 1 80 ? 16.172 8.164 -2.568 1 97.12 80 ILE A C 1
ATOM 643 O O . ILE A 1 80 ? 17.312 7.84 -2.244 1 97.12 80 ILE A O 1
ATOM 647 N N . LEU A 1 81 ? 15.859 9.438 -2.652 1 96 81 LEU A N 1
ATOM 648 C CA . LEU A 1 81 ? 16.875 10.453 -2.842 1 96 81 LEU A CA 1
ATOM 649 C C . LEU A 1 81 ? 17.172 11.188 -1.535 1 96 81 LEU A C 1
ATOM 651 O O . LEU A 1 81 ? 18.203 11.844 -1.398 1 96 81 LEU A O 1
ATOM 655 N N . SER A 1 82 ? 16.281 11.148 -0.601 1 95.81 82 SER A N 1
ATOM 656 C CA . SER A 1 82 ? 16.469 11.93 0.617 1 95.81 82 SER A CA 1
ATOM 657 C C . SER A 1 82 ? 17.734 11.492 1.358 1 95.81 82 SER A C 1
ATOM 659 O O . SER A 1 82 ? 17.938 10.305 1.6 1 95.81 82 SER A O 1
ATOM 661 N N . PRO A 1 83 ? 18.516 12.398 1.772 1 93.69 83 PRO A N 1
ATOM 662 C CA . PRO A 1 83 ? 19.781 12.055 2.41 1 93.69 83 PRO A CA 1
ATOM 663 C C . PRO A 1 83 ? 19.625 11.719 3.893 1 93.69 83 PRO A C 1
ATOM 665 O O . PRO A 1 83 ? 20.5 11.07 4.48 1 93.69 83 PRO A O 1
ATOM 668 N N . THR A 1 84 ? 18.562 12.156 4.512 1 94.75 84 THR A N 1
ATOM 669 C CA . THR A 1 84 ? 18.406 11.977 5.949 1 94.75 84 THR A CA 1
ATOM 670 C C . THR A 1 84 ? 17.422 10.859 6.254 1 94.75 84 THR A C 1
ATOM 672 O O . THR A 1 84 ? 16.469 10.633 5.492 1 94.75 84 THR A O 1
ATOM 675 N N . CYS A 1 85 ? 17.609 10.195 7.34 1 95.44 85 CYS A N 1
ATOM 676 C CA . CYS A 1 85 ? 16.703 9.148 7.77 1 95.44 85 CYS A CA 1
ATOM 677 C C . CYS A 1 85 ? 15.328 9.727 8.102 1 95.44 85 CYS A C 1
ATOM 679 O O . CYS A 1 85 ? 14.297 9.117 7.809 1 95.44 85 CYS A O 1
ATOM 681 N N . GLN A 1 86 ? 15.359 10.891 8.695 1 94.62 86 GLN A N 1
ATOM 682 C CA . GLN A 1 86 ? 14.102 11.531 9.07 1 94.62 86 GLN A CA 1
ATOM 683 C C . GLN A 1 86 ? 13.258 11.859 7.84 1 94.62 86 GLN A C 1
ATOM 685 O O . GLN A 1 86 ? 12.047 11.609 7.824 1 94.62 86 GLN A O 1
ATOM 690 N N . GLY A 1 87 ? 13.898 12.43 6.828 1 95.62 87 GLY A N 1
ATOM 691 C CA . GLY A 1 87 ? 13.188 12.719 5.594 1 95.62 87 GLY A CA 1
ATOM 692 C C . GLY A 1 87 ? 12.594 11.484 4.945 1 95.62 87 GLY A C 1
ATOM 693 O O . GLY A 1 87 ? 11.469 11.516 4.445 1 95.62 87 GLY A O 1
ATOM 694 N N . ARG A 1 88 ? 13.344 10.406 4.953 1 97.5 88 ARG A N 1
ATOM 695 C CA . ARG A 1 88 ? 12.875 9.148 4.375 1 97.5 88 ARG A CA 1
ATOM 696 C C . ARG A 1 88 ? 11.727 8.562 5.195 1 97.5 88 ARG A C 1
ATOM 698 O O . ARG A 1 88 ? 10.742 8.078 4.633 1 97.5 88 ARG A O 1
ATOM 705 N N . PHE A 1 89 ? 11.867 8.68 6.492 1 97.25 89 PHE A N 1
ATOM 706 C CA . PHE A 1 89 ? 10.867 8.141 7.41 1 97.25 89 PHE A CA 1
ATOM 707 C C . PHE A 1 89 ? 9.523 8.828 7.219 1 97.25 89 PHE A C 1
ATOM 709 O O . PHE A 1 89 ? 8.5 8.172 7.008 1 97.25 89 PHE A O 1
ATOM 716 N N . VAL A 1 90 ? 9.531 10.094 7.188 1 97.19 90 VAL A N 1
ATOM 717 C CA . VAL A 1 90 ? 8.305 10.875 7.094 1 97.19 90 VAL A CA 1
ATOM 718 C C . VAL A 1 90 ? 7.684 10.703 5.707 1 97.19 90 VAL A C 1
ATOM 720 O O . VAL A 1 90 ? 6.465 10.547 5.582 1 97.19 90 VAL A O 1
ATOM 723 N N . THR A 1 91 ? 8.508 10.695 4.688 1 98.12 91 THR A N 1
ATOM 724 C CA . THR A 1 91 ? 8 10.5 3.332 1 98.12 91 THR A CA 1
ATOM 725 C C . THR A 1 91 ? 7.434 9.094 3.158 1 98.12 91 THR A C 1
ATOM 727 O O . THR A 1 91 ? 6.453 8.898 2.438 1 98.12 91 THR A O 1
ATOM 730 N N . LEU A 1 92 ? 8.047 8.172 3.781 1 98.19 92 LEU A N 1
ATOM 731 C CA . LEU A 1 92 ? 7.551 6.797 3.729 1 98.19 92 LEU A CA 1
ATOM 732 C C . LEU A 1 92 ? 6.148 6.703 4.32 1 98.19 92 LEU A C 1
ATOM 734 O O . LEU A 1 92 ? 5.285 6.02 3.773 1 98.19 92 LEU A O 1
ATOM 738 N N . LEU A 1 93 ? 5.926 7.371 5.434 1 97.69 93 LEU A N 1
ATOM 739 C CA . LEU A 1 93 ? 4.602 7.383 6.039 1 97.69 93 LEU A CA 1
ATOM 740 C C . LEU A 1 93 ? 3.574 7.992 5.09 1 97.69 93 LEU A C 1
ATOM 742 O O . LEU A 1 93 ? 2.461 7.473 4.957 1 97.69 93 LEU A O 1
ATOM 746 N N . LEU A 1 94 ? 3.977 9.07 4.43 1 98 94 LEU A N 1
ATOM 747 C CA . LEU A 1 94 ? 3.096 9.703 3.453 1 98 94 LEU A CA 1
ATOM 748 C C . LEU A 1 94 ? 2.809 8.758 2.291 1 98 94 LEU A C 1
ATOM 750 O O . LEU A 1 94 ? 1.679 8.695 1.802 1 98 94 LEU A O 1
ATOM 754 N N . PHE A 1 95 ? 3.83 8.062 1.923 1 98.31 95 PHE A N 1
ATOM 755 C CA . PHE A 1 95 ? 3.688 7.129 0.814 1 98.31 95 PHE A CA 1
ATOM 756 C C . PHE A 1 95 ? 2.773 5.969 1.198 1 98.31 95 PHE A C 1
ATOM 758 O O . PHE A 1 95 ? 1.965 5.516 0.387 1 98.31 95 PHE A O 1
ATOM 765 N N . VAL A 1 96 ? 2.916 5.48 2.406 1 97 96 VAL A N 1
ATOM 766 C CA . VAL A 1 96 ? 2.039 4.422 2.893 1 97 96 VAL A CA 1
ATOM 767 C C . VAL A 1 96 ? 0.589 4.898 2.871 1 97 96 VAL A C 1
ATOM 769 O O . VAL A 1 96 ? -0.304 4.168 2.432 1 97 96 VAL A O 1
ATOM 772 N N . ASP A 1 97 ? 0.349 6.09 3.336 1 96.44 97 ASP A N 1
ATOM 773 C CA . ASP A 1 97 ? -0.989 6.672 3.293 1 96.44 97 ASP A CA 1
ATOM 774 C C . ASP A 1 97 ? -1.52 6.723 1.862 1 96.44 97 ASP A C 1
ATOM 776 O O . ASP A 1 97 ? -2.682 6.398 1.613 1 96.44 97 ASP A O 1
ATOM 780 N N . THR A 1 98 ? -0.629 7.082 0.95 1 96.62 98 THR A N 1
ATOM 781 C CA . THR A 1 98 ? -0.991 7.195 -0.458 1 96.62 98 THR A CA 1
ATOM 782 C C . THR A 1 98 ? -1.355 5.832 -1.036 1 96.62 98 THR A C 1
ATOM 784 O O . THR A 1 98 ? -2.4 5.68 -1.673 1 96.62 98 THR A O 1
ATOM 787 N N . VAL A 1 99 ? -0.566 4.895 -0.769 1 95.62 99 VAL A N 1
ATOM 788 C CA . VAL A 1 99 ? -0.783 3.564 -1.326 1 95.62 99 VAL A CA 1
ATOM 789 C C . VAL A 1 99 ? -2.057 2.959 -0.739 1 95.62 99 VAL A C 1
ATOM 791 O O . VAL A 1 99 ? -2.871 2.387 -1.466 1 95.62 99 VAL A O 1
ATOM 794 N N . MET A 1 100 ? -2.23 3.131 0.506 1 94.12 100 MET A N 1
ATOM 795 C CA . MET A 1 100 ? -3.438 2.617 1.148 1 94.12 100 MET A CA 1
ATOM 796 C C . MET A 1 100 ? -4.684 3.293 0.586 1 94.12 100 MET A C 1
ATOM 798 O O . MET A 1 100 ? -5.695 2.635 0.339 1 94.12 100 MET A O 1
ATOM 802 N N . ALA A 1 101 ? -4.594 4.535 0.401 1 94.38 101 ALA A N 1
ATOM 803 C CA . ALA A 1 101 ? -5.723 5.27 -0.166 1 94.38 101 ALA A CA 1
ATOM 804 C C . ALA A 1 101 ? -6.035 4.785 -1.579 1 94.38 101 ALA A C 1
ATOM 806 O O . ALA A 1 101 ? -7.203 4.59 -1.931 1 94.38 101 ALA A O 1
ATOM 807 N N . TYR A 1 102 ? -5.023 4.551 -2.34 1 93.56 102 TYR A N 1
ATOM 808 C CA . TYR A 1 102 ? -5.207 4.086 -3.711 1 93.56 102 TYR A CA 1
ATOM 809 C C . TYR A 1 102 ? -5.809 2.686 -3.736 1 93.56 102 TYR A C 1
ATOM 811 O O . TYR A 1 102 ? -6.555 2.34 -4.656 1 93.56 102 TYR A O 1
ATOM 819 N N . CYS A 1 103 ? -5.586 1.939 -2.746 1 90.06 103 CYS A N 1
ATOM 820 C CA . CYS A 1 103 ? -6.086 0.569 -2.689 1 90.06 103 CYS A CA 1
ATOM 821 C C . CYS A 1 103 ? -7.539 0.536 -2.24 1 90.06 103 CYS A C 1
ATOM 823 O O . CYS A 1 103 ? -8.297 -0.358 -2.629 1 90.06 103 CYS A O 1
ATOM 825 N N . TRP A 1 104 ? -7.949 1.522 -1.575 1 90 104 TRP A N 1
ATOM 826 C CA . TRP A 1 104 ? -9.242 1.401 -0.904 1 90 104 TRP A CA 1
ATOM 827 C C . TRP A 1 104 ? -10.258 2.369 -1.502 1 90 104 TRP A C 1
ATOM 829 O O . TRP A 1 104 ? -11.391 1.981 -1.799 1 90 104 TRP A O 1
ATOM 839 N N . ILE A 1 105 ? -9.875 3.529 -1.819 1 90.62 105 ILE A N 1
ATOM 840 C CA . ILE A 1 105 ? -10.812 4.617 -2.062 1 90.62 105 ILE A CA 1
ATOM 841 C C . ILE A 1 105 ? -11.453 4.445 -3.439 1 90.62 105 ILE A C 1
ATOM 843 O O . ILE A 1 105 ? -12.68 4.512 -3.574 1 90.62 105 ILE A O 1
ATOM 847 N N . PRO A 1 106 ? -10.711 4.156 -4.469 1 88.75 106 PRO A N 1
ATOM 848 C CA . PRO A 1 106 ? -11.344 4.039 -5.781 1 88.75 106 PRO A CA 1
ATOM 849 C C . PRO A 1 106 ? -12.375 2.916 -5.84 1 88.75 106 PRO A C 1
ATOM 851 O O . PRO A 1 106 ? -13.438 3.082 -6.449 1 88.75 106 PRO A O 1
ATOM 854 N N . GLY A 1 107 ? -12.125 1.82 -5.219 1 85.5 107 GLY A N 1
ATOM 855 C CA . GLY A 1 107 ? -13.094 0.736 -5.172 1 85.5 107 GLY A CA 1
ATOM 856 C C . GLY A 1 107 ? -14.375 1.115 -4.465 1 85.5 107 GLY A C 1
ATOM 857 O O . GLY A 1 107 ? -15.469 0.77 -4.922 1 85.5 107 GLY A O 1
ATOM 858 N N . GLN A 1 108 ? -14.266 1.813 -3.451 1 87.12 108 GLN A N 1
ATOM 859 C CA . GLN A 1 108 ? -15.43 2.252 -2.689 1 87.12 108 GLN A CA 1
ATOM 860 C C . GLN A 1 108 ? -16.234 3.287 -3.465 1 87.12 108 GLN A C 1
ATOM 862 O O . GLN A 1 108 ? -17.469 3.281 -3.424 1 87.12 108 GLN A O 1
ATOM 867 N N . LEU A 1 109 ? -15.516 4.141 -4.156 1 87.69 109 LEU A N 1
ATOM 868 C CA . LEU A 1 109 ? -16.172 5.172 -4.949 1 87.69 109 LEU A CA 1
ATOM 869 C C . LEU A 1 109 ? -17 4.551 -6.074 1 87.69 109 LEU A C 1
ATOM 871 O O . LEU A 1 109 ? -18.141 4.953 -6.309 1 87.69 109 LEU A O 1
ATOM 875 N N . ASN A 1 110 ? -16.453 3.613 -6.68 1 83.75 110 ASN A N 1
ATOM 876 C CA . ASN A 1 110 ? -17.156 2.939 -7.77 1 83.75 110 ASN A CA 1
ATOM 877 C C . ASN A 1 110 ? -18.406 2.234 -7.273 1 83.75 110 ASN A C 1
ATOM 879 O O . ASN A 1 110 ? -19.406 2.146 -8 1 83.75 110 ASN A O 1
ATOM 883 N N . GLN A 1 111 ? -18.422 1.881 -6.117 1 82.56 111 GLN A N 1
ATOM 884 C CA . GLN A 1 111 ? -19.547 1.13 -5.566 1 82.56 111 GLN A CA 1
ATOM 885 C C . GLN A 1 111 ? -20.625 2.066 -5.016 1 82.56 111 GLN A C 1
ATOM 887 O O . GLN A 1 111 ? -21.797 1.712 -4.973 1 82.56 111 GLN A O 1
ATOM 892 N N . THR A 1 112 ? -20.203 3.205 -4.656 1 80.5 112 THR A N 1
ATOM 893 C CA . THR A 1 112 ? -21.109 4.023 -3.857 1 80.5 112 THR A CA 1
ATOM 894 C C . THR A 1 112 ? -21.609 5.215 -4.664 1 80.5 112 THR A C 1
ATOM 896 O O . THR A 1 112 ? -22.75 5.664 -4.48 1 80.5 112 THR A O 1
ATOM 899 N N . VAL A 1 113 ? -20.781 5.773 -5.449 1 80.56 113 VAL A N 1
ATOM 900 C CA . VAL A 1 113 ? -21.109 7.043 -6.086 1 80.56 113 VAL A CA 1
ATOM 901 C C . VAL A 1 113 ? -21.516 6.805 -7.539 1 80.56 113 VAL A C 1
ATOM 903 O O . VAL A 1 113 ? -20.828 6.102 -8.281 1 80.56 113 VAL A O 1
ATOM 906 N N . SER A 1 114 ? -22.656 7.34 -7.719 1 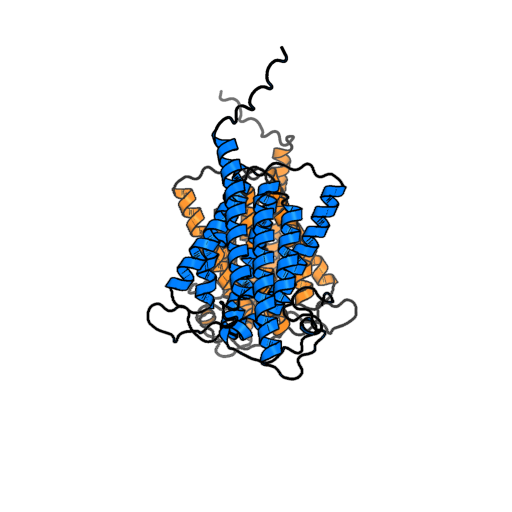78.5 114 SER A N 1
ATOM 907 C CA . SER A 1 114 ? -23.156 7.309 -9.086 1 78.5 114 SER A CA 1
ATOM 908 C C . SER A 1 114 ? -23.031 8.68 -9.758 1 78.5 114 SER A C 1
ATOM 910 O O . SER A 1 114 ? -23.156 9.711 -9.094 1 78.5 114 SER A O 1
ATOM 912 N N . GLY A 1 115 ? -22.422 8.742 -10.961 1 79.62 115 GLY A N 1
ATOM 913 C CA . GLY A 1 115 ? -22.297 10 -11.672 1 79.62 115 GLY A CA 1
ATOM 914 C C . GLY A 1 115 ? -20.891 10.273 -12.164 1 79.62 115 GLY A C 1
ATOM 915 O O . GLY A 1 115 ? -20.047 9.375 -12.188 1 79.62 115 GLY A O 1
ATOM 916 N N . TRP A 1 116 ? -20.781 11.633 -12.602 1 79.94 116 TRP A N 1
ATOM 917 C CA . TRP A 1 116 ? -19.5 11.984 -13.211 1 79.94 116 TRP A CA 1
ATOM 918 C C . TRP A 1 116 ? -19.031 13.352 -12.734 1 79.94 116 TRP A C 1
ATOM 920 O O . TRP A 1 116 ? -19.828 14.164 -12.273 1 79.94 116 TRP A O 1
ATOM 930 N N . PHE A 1 117 ? -17.75 13.469 -12.719 1 82.06 117 PHE A N 1
ATOM 931 C CA . PHE A 1 117 ? -17.156 14.758 -12.383 1 82.06 117 PHE A CA 1
ATOM 932 C C . PHE A 1 117 ? -16.719 15.5 -13.641 1 82.06 117 PHE A C 1
ATOM 934 O O . PHE A 1 117 ? -16.312 14.875 -14.625 1 82.06 117 PHE A O 1
ATOM 941 N N . HIS A 1 118 ? -16.875 16.844 -13.398 1 79.19 118 HIS A N 1
ATOM 942 C CA . HIS A 1 118 ? -16.359 17.688 -14.477 1 79.19 118 HIS A CA 1
ATOM 943 C C . HIS A 1 118 ? -14.836 17.812 -14.383 1 79.19 118 HIS A C 1
ATOM 945 O O . HIS A 1 118 ? -14.289 17.938 -13.281 1 79.19 118 HIS A O 1
ATOM 951 N N . PHE A 1 119 ? -14.164 18.016 -15.5 1 80 119 PHE A N 1
ATOM 952 C CA . PHE A 1 119 ? -12.711 18.062 -15.602 1 80 119 PHE A CA 1
ATOM 953 C C . PHE A 1 119 ? -12.156 19.297 -14.898 1 80 119 PHE A C 1
ATOM 955 O O . PHE A 1 119 ? -11.109 19.219 -14.242 1 80 119 PHE A O 1
ATOM 962 N N . ARG A 1 120 ? -12.859 20.406 -15.008 1 78.25 120 ARG A N 1
ATOM 963 C CA . ARG A 1 120 ? -12.383 21.656 -14.445 1 78.25 120 ARG A CA 1
ATOM 964 C C . ARG A 1 120 ? -12.289 21.578 -12.93 1 78.25 120 ARG A C 1
ATOM 966 O O . ARG A 1 120 ? -11.336 22.078 -12.328 1 78.25 120 ARG A O 1
ATOM 973 N N . GLU A 1 121 ? -13.219 20.969 -12.336 1 78.19 121 GLU A N 1
ATOM 974 C CA . GLU A 1 121 ? -13.219 20.828 -10.883 1 78.19 121 GLU A CA 1
ATOM 975 C C . GLU A 1 121 ? -12.086 19.938 -10.406 1 78.19 121 GLU A C 1
ATOM 977 O O . GLU A 1 121 ? -11.445 20.219 -9.391 1 78.19 121 GLU A O 1
ATOM 982 N N . ILE A 1 122 ? -11.781 19.047 -11.234 1 85.12 122 ILE A N 1
ATOM 983 C CA . ILE A 1 122 ? -10.742 18.078 -10.883 1 85.12 122 ILE A CA 1
ATOM 984 C C . ILE A 1 122 ? -9.367 18.719 -11.07 1 85.12 122 ILE A C 1
ATOM 986 O O . ILE A 1 122 ? -8.453 18.469 -10.281 1 85.12 122 ILE A O 1
ATOM 990 N N . SER A 1 123 ? -9.273 19.594 -12.047 1 86.94 123 SER A N 1
ATOM 991 C CA . SER A 1 123 ? -8.008 20.266 -12.328 1 86.94 123 SER A CA 1
ATOM 992 C C . SER A 1 123 ? -7.57 21.125 -11.148 1 86.94 123 SER A C 1
ATOM 994 O O . SER A 1 123 ? -6.402 21.109 -10.758 1 86.94 123 SER A O 1
ATOM 996 N N . LEU A 1 124 ? -8.477 21.844 -10.57 1 85.06 124 LEU A N 1
ATOM 997 C CA . LEU A 1 124 ? -8.141 22.703 -9.438 1 85.06 124 LEU A CA 1
ATOM 998 C C . LEU A 1 124 ? -7.711 21.875 -8.234 1 85.06 124 LEU A C 1
ATOM 1000 O O . LEU A 1 124 ? -6.754 22.234 -7.543 1 85.06 124 LEU A O 1
ATOM 1004 N N . ARG A 1 125 ? -8.352 20.812 -8.07 1 88.31 125 ARG A N 1
ATOM 1005 C CA . ARG A 1 125 ? -8.023 19.953 -6.941 1 88.31 125 ARG A CA 1
ATOM 1006 C C . ARG A 1 125 ? -6.68 19.25 -7.164 1 88.31 125 ARG A C 1
ATOM 1008 O O . ARG A 1 125 ? -5.926 19.031 -6.215 1 88.31 125 ARG A O 1
ATOM 1015 N N . PHE A 1 126 ? -6.438 18.953 -8.375 1 92.31 126 PHE A N 1
ATOM 1016 C CA . PHE A 1 126 ? -5.152 18.359 -8.727 1 92.31 126 PHE A CA 1
ATOM 1017 C C . PHE A 1 126 ? -4.008 19.312 -8.406 1 92.31 126 PHE A C 1
ATOM 1019 O O . PHE A 1 126 ? -3.018 18.922 -7.789 1 92.31 126 PHE A O 1
ATOM 1026 N N . HIS A 1 127 ? -4.176 20.562 -8.797 1 90.75 127 HIS A N 1
ATOM 1027 C CA . HIS A 1 127 ? -3.123 21.547 -8.555 1 90.75 127 HIS A CA 1
ATOM 1028 C C . HIS A 1 127 ? -2.889 21.75 -7.059 1 90.75 127 HIS A C 1
ATOM 1030 O O . HIS A 1 127 ? -1.743 21.812 -6.609 1 90.75 127 HIS A O 1
ATOM 1036 N N . ARG A 1 128 ? -3.914 21.812 -6.363 1 88.5 128 ARG A N 1
ATOM 1037 C CA . ARG A 1 128 ? -3.805 21.984 -4.918 1 88.5 128 ARG A CA 1
ATOM 1038 C C . ARG A 1 128 ? -3.074 20.797 -4.285 1 88.5 128 ARG A C 1
ATOM 1040 O O . ARG A 1 128 ? -2.127 20.984 -3.518 1 88.5 128 ARG A O 1
ATOM 1047 N N . ASN A 1 129 ? -3.486 19.609 -4.598 1 93.19 129 ASN A N 1
ATOM 1048 C CA . ASN A 1 129 ? -2.869 18.422 -4.039 1 93.19 129 ASN A CA 1
ATOM 1049 C C . ASN A 1 129 ? -1.406 18.297 -4.453 1 93.19 129 ASN A C 1
ATOM 1051 O O . ASN A 1 129 ? -0.562 17.891 -3.654 1 93.19 129 ASN A O 1
ATOM 1055 N N . PHE A 1 130 ? -1.196 18.641 -5.633 1 94.12 130 PHE A N 1
ATOM 1056 C CA . PHE A 1 130 ? 0.166 18.562 -6.145 1 94.12 130 PHE A CA 1
ATOM 1057 C C . PHE A 1 130 ? 1.082 19.531 -5.414 1 94.12 130 PHE A C 1
ATOM 1059 O O . PHE A 1 130 ? 2.229 19.203 -5.105 1 94.12 130 PHE A O 1
ATOM 1066 N N . LEU A 1 131 ? 0.585 20.672 -5.148 1 90 131 LEU A N 1
ATOM 1067 C CA . LEU A 1 131 ? 1.37 21.672 -4.426 1 90 131 LEU A CA 1
ATOM 1068 C C . LEU A 1 131 ? 1.688 21.188 -3.012 1 90 131 LEU A C 1
ATOM 1070 O O . LEU A 1 131 ? 2.791 21.406 -2.51 1 90 131 LEU A O 1
ATOM 1074 N N . ILE A 1 132 ? 0.777 20.578 -2.428 1 92.31 132 ILE A N 1
ATOM 1075 C CA . ILE A 1 132 ? 0.985 20.031 -1.088 1 92.31 132 ILE A CA 1
ATOM 1076 C C . ILE A 1 132 ? 2.066 18.953 -1.129 1 92.31 132 ILE A C 1
ATOM 1078 O O . ILE A 1 132 ? 2.979 18.953 -0.299 1 92.31 132 ILE A O 1
ATOM 1082 N N . VAL A 1 133 ? 2.002 18.094 -2.113 1 95.56 133 VAL A N 1
ATOM 1083 C CA . VAL A 1 133 ? 2.977 17.016 -2.279 1 95.56 133 VAL A CA 1
ATOM 1084 C C . VAL A 1 133 ? 4.363 17.609 -2.508 1 95.56 133 VAL A C 1
ATOM 1086 O O . VAL A 1 133 ? 5.344 17.156 -1.914 1 95.56 133 VAL A O 1
ATOM 1089 N N . LEU A 1 134 ? 4.406 18.609 -3.287 1 92.44 134 LEU A N 1
ATOM 1090 C CA . LEU A 1 134 ? 5.684 19.25 -3.59 1 92.44 134 LEU A CA 1
ATOM 1091 C C . LEU A 1 134 ? 6.273 19.906 -2.35 1 92.44 134 LEU A C 1
ATOM 1093 O O . LEU A 1 134 ? 7.484 19.859 -2.129 1 92.44 134 LEU A O 1
ATOM 1097 N N . ASN A 1 135 ? 5.391 20.469 -1.603 1 91.56 135 ASN A N 1
ATOM 1098 C CA . ASN A 1 135 ? 5.844 21.125 -0.374 1 91.56 135 ASN A CA 1
ATOM 1099 C C . ASN A 1 135 ? 6.473 20.109 0.587 1 91.56 135 ASN A C 1
ATOM 1101 O O . ASN A 1 135 ? 7.574 20.328 1.089 1 91.56 135 ASN A O 1
ATOM 1105 N N . PHE A 1 136 ? 5.871 19.047 0.787 1 93.69 136 PHE A N 1
ATOM 1106 C CA . PHE A 1 136 ? 6.398 18 1.651 1 93.69 136 PHE A CA 1
ATOM 1107 C C . PHE A 1 136 ? 7.68 17.406 1.071 1 93.69 136 PHE A C 1
ATOM 1109 O O . PHE A 1 136 ? 8.648 17.188 1.798 1 93.69 136 PHE A O 1
ATOM 1116 N N . SER A 1 137 ? 7.633 17.203 -0.195 1 94.75 137 SER A N 1
ATOM 1117 C CA . SER A 1 137 ? 8.75 16.547 -0.861 1 94.75 137 SER A CA 1
ATOM 1118 C C . SER A 1 137 ? 10.008 17.422 -0.809 1 94.75 137 SER A C 1
ATOM 1120 O O . SER A 1 137 ? 11.086 16.938 -0.463 1 94.75 137 SER A O 1
ATOM 1122 N N . LEU A 1 138 ? 9.844 18.656 -1.103 1 91.44 138 LEU A N 1
ATOM 1123 C CA . LEU A 1 138 ? 10.992 19.562 -1.101 1 91.44 138 LEU A CA 1
ATOM 1124 C C . LEU A 1 138 ? 11.539 19.734 0.311 1 91.44 138 LEU A C 1
ATOM 1126 O O . LEU A 1 138 ? 12.758 19.766 0.508 1 91.44 138 LEU A O 1
ATOM 1130 N N . TYR A 1 139 ? 10.695 19.828 1.232 1 91.5 139 TYR A N 1
ATOM 1131 C CA . TYR A 1 139 ? 11.148 19.969 2.611 1 91.5 139 TYR A CA 1
ATOM 1132 C C . TYR A 1 139 ? 11.906 18.719 3.062 1 91.5 139 TYR A C 1
ATOM 1134 O O . TYR A 1 139 ? 12.969 18.828 3.678 1 91.5 139 TYR A O 1
ATOM 1142 N N . ASN A 1 140 ? 11.406 17.547 2.748 1 93.06 140 ASN A N 1
ATOM 1143 C CA . ASN A 1 140 ? 12.016 16.297 3.201 1 93.06 140 ASN A CA 1
ATOM 1144 C C . ASN A 1 140 ? 13.32 16.016 2.463 1 93.06 140 ASN A C 1
ATOM 1146 O O . ASN A 1 140 ? 14.188 15.32 2.984 1 93.06 140 ASN A O 1
ATOM 1150 N N . LEU A 1 141 ? 13.367 16.531 1.332 1 92.06 141 LEU A N 1
ATOM 1151 C CA . LEU A 1 141 ? 14.562 16.312 0.53 1 92.06 141 LEU A CA 1
ATOM 1152 C C . LEU A 1 141 ? 15.688 17.25 0.968 1 92.06 141 LEU A C 1
ATOM 1154 O O . LEU A 1 141 ? 16.828 16.828 1.101 1 92.06 141 LEU A O 1
ATOM 1158 N N . TYR A 1 142 ? 15.344 18.469 1.304 1 88.88 142 TYR A N 1
ATOM 1159 C CA . TYR A 1 142 ? 16.406 19.469 1.439 1 88.88 142 TYR A CA 1
ATOM 1160 C C . TYR A 1 142 ? 16.516 19.953 2.881 1 88.88 142 TYR A C 1
ATOM 1162 O O . TYR A 1 142 ? 17.594 20.406 3.305 1 88.88 142 TYR A O 1
ATOM 1170 N N . PHE A 1 143 ? 15.461 19.812 3.684 1 87.69 143 PHE A N 1
ATOM 1171 C CA . PHE A 1 143 ? 15.492 20.547 4.945 1 87.69 143 PHE A CA 1
ATOM 1172 C C . PHE A 1 143 ? 15.289 19.594 6.121 1 87.69 143 PHE A C 1
ATOM 1174 O O . PHE A 1 143 ? 15.484 19.969 7.277 1 87.69 143 PHE A O 1
ATOM 1181 N N . ALA A 1 144 ? 14.93 18.422 5.801 1 88.56 144 ALA A N 1
ATOM 1182 C CA . ALA A 1 144 ? 14.773 17.469 6.891 1 88.56 144 ALA A CA 1
ATOM 1183 C C . ALA A 1 144 ? 16.109 17.156 7.543 1 88.56 144 ALA A C 1
ATOM 1185 O O . ALA A 1 144 ? 17.078 16.828 6.855 1 88.56 144 ALA A O 1
ATOM 1186 N N . GLU A 1 145 ? 16.203 17.344 8.812 1 87.56 145 GLU A N 1
ATOM 1187 C CA . GLU A 1 145 ? 17.438 17.078 9.555 1 87.56 145 GLU A CA 1
ATOM 1188 C C . GLU A 1 145 ? 17.344 15.773 10.336 1 87.56 145 GLU A C 1
ATOM 1190 O O . GLU A 1 145 ? 16.25 15.312 10.664 1 87.56 145 GLU A O 1
ATOM 1195 N N . GLU A 1 146 ? 18.516 15.18 10.508 1 90.44 146 GLU A N 1
ATOM 1196 C CA . GLU A 1 146 ? 18.547 13.984 11.344 1 90.44 146 GLU A CA 1
ATOM 1197 C C . GLU A 1 146 ? 18.125 14.297 12.773 1 90.44 146 GLU A C 1
ATOM 1199 O O . GLU A 1 146 ? 18.469 15.352 13.312 1 90.44 146 GLU A O 1
ATOM 1204 N N . VAL A 1 147 ? 17.391 13.453 13.258 1 88.25 147 VAL A N 1
ATOM 1205 C CA . VAL A 1 147 ? 16.844 13.664 14.602 1 88.25 147 VAL A CA 1
ATOM 1206 C C . VAL A 1 147 ? 17.531 12.727 15.586 1 88.25 147 VAL A C 1
ATOM 1208 O O . VAL A 1 147 ? 17.734 11.547 15.297 1 88.25 147 VAL A O 1
ATOM 1211 N N . ASP A 1 148 ? 17.922 13.32 16.656 1 87.81 148 ASP A N 1
ATOM 1212 C CA . ASP A 1 148 ? 18.422 12.516 17.766 1 87.81 148 ASP A CA 1
ATOM 1213 C C . ASP A 1 148 ? 17.266 11.984 18.625 1 87.81 148 ASP A C 1
ATOM 1215 O O . ASP A 1 148 ? 16.562 12.766 19.281 1 87.81 148 ASP A O 1
ATOM 1219 N N . TYR A 1 149 ? 17.094 10.734 18.594 1 87.19 149 TYR A N 1
ATOM 1220 C CA . TYR A 1 149 ? 15.961 10.125 19.266 1 87.19 149 TYR A CA 1
ATOM 1221 C C . TYR A 1 149 ? 16.281 9.891 20.75 1 87.19 149 TYR A C 1
ATOM 1223 O O . TYR A 1 149 ? 16.875 8.867 21.094 1 87.19 149 TYR A O 1
ATOM 1231 N N . THR A 1 150 ? 15.812 10.898 21.578 1 91.38 150 THR A N 1
ATOM 1232 C CA . THR A 1 150 ? 15.766 10.672 23.016 1 91.38 150 THR A CA 1
ATOM 1233 C C . THR A 1 150 ? 14.656 9.68 23.359 1 91.38 150 THR A C 1
ATOM 1235 O O . THR A 1 150 ? 13.828 9.336 22.516 1 91.38 150 THR A O 1
ATOM 1238 N N . TRP A 1 151 ? 14.656 9.211 24.594 1 91.31 151 TRP A N 1
ATOM 1239 C CA . TRP A 1 151 ? 13.648 8.25 25.031 1 91.31 151 TRP A CA 1
ATOM 1240 C C . TRP A 1 151 ? 12.25 8.836 24.906 1 91.31 151 TRP A C 1
ATOM 1242 O O . TRP A 1 151 ? 11.312 8.156 24.469 1 91.31 151 TRP A O 1
ATOM 1252 N N . MET A 1 152 ? 12.203 10.031 25.266 1 90.81 152 MET A N 1
ATOM 1253 C CA . MET A 1 152 ? 10.906 10.695 25.219 1 90.81 152 MET A CA 1
ATOM 1254 C C . MET A 1 152 ? 10.453 10.883 23.766 1 90.81 152 MET A C 1
ATOM 1256 O O . MET A 1 152 ? 9.281 10.68 23.453 1 90.81 152 MET A O 1
ATOM 1260 N N . ARG A 1 153 ? 11.336 11.281 22.984 1 91.94 153 ARG A N 1
ATOM 1261 C CA . ARG A 1 153 ? 11 11.461 21.578 1 91.94 153 ARG A CA 1
ATOM 1262 C C . ARG A 1 153 ? 10.617 10.133 20.922 1 91.94 153 ARG A C 1
ATOM 1264 O O . ARG A 1 153 ? 9.672 10.07 20.141 1 91.94 153 ARG A O 1
ATOM 1271 N N . LEU A 1 154 ? 11.344 9.117 21.297 1 92.81 154 LEU A N 1
ATOM 1272 C CA . LEU A 1 154 ? 11.047 7.789 20.781 1 92.81 154 LEU A CA 1
ATOM 1273 C C . LEU A 1 154 ? 9.656 7.332 21.203 1 92.81 154 LEU A C 1
ATOM 1275 O O . LEU A 1 154 ? 8.906 6.781 20.391 1 92.81 154 LEU A O 1
ATOM 1279 N N . PHE A 1 155 ? 9.383 7.625 22.406 1 93.81 155 PHE A N 1
ATOM 1280 C CA . PHE A 1 155 ? 8.062 7.277 22.922 1 93.81 155 PHE A CA 1
ATOM 1281 C C . PHE A 1 155 ? 6.973 8.016 22.156 1 93.81 155 PHE A C 1
ATOM 1283 O O . PHE A 1 155 ? 6 7.41 21.719 1 93.81 155 PHE A O 1
ATOM 1290 N N . ASN A 1 156 ? 7.117 9.289 21.984 1 94.62 156 ASN A N 1
ATOM 1291 C CA . ASN A 1 156 ? 6.141 10.102 21.266 1 94.62 156 ASN A CA 1
ATOM 1292 C C . ASN A 1 156 ? 5.961 9.625 19.828 1 94.62 156 ASN A C 1
ATOM 1294 O O . ASN A 1 156 ? 4.836 9.578 19.312 1 94.62 156 ASN A O 1
ATOM 1298 N N . VAL A 1 157 ? 7.031 9.234 19.266 1 95.19 157 VAL A N 1
ATOM 1299 C CA . VAL A 1 157 ? 6.984 8.812 17.859 1 95.19 157 VAL A CA 1
ATOM 1300 C C . VAL A 1 157 ? 6.266 7.465 17.75 1 95.19 157 VAL A C 1
ATOM 1302 O O . VAL A 1 157 ? 5.41 7.285 16.891 1 95.19 157 VAL A O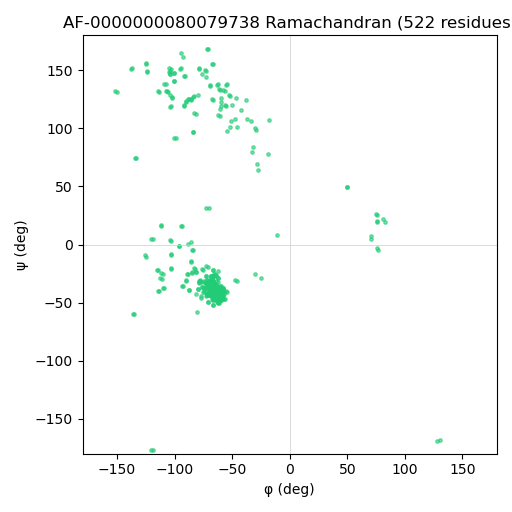 1
ATOM 1305 N N . VAL A 1 158 ? 6.551 6.562 18.641 1 95.56 158 VAL A N 1
ATOM 1306 C CA . VAL A 1 158 ? 5.93 5.242 18.609 1 95.56 158 VAL A CA 1
ATOM 1307 C C . VAL A 1 158 ? 4.43 5.371 18.844 1 95.56 158 VAL A C 1
ATOM 1309 O O . VAL A 1 158 ? 3.621 4.793 18.109 1 95.56 158 VAL A O 1
ATOM 1312 N N . VAL A 1 159 ? 4.07 6.164 19.766 1 96.94 159 VAL A N 1
ATOM 1313 C CA . VAL A 1 159 ? 2.662 6.387 20.078 1 96.94 159 VAL A CA 1
ATOM 1314 C C . VAL A 1 159 ? 1.967 7.07 18.906 1 96.94 159 VAL A C 1
ATOM 1316 O O . VAL A 1 159 ? 0.845 6.711 18.547 1 96.94 159 VAL A O 1
ATOM 1319 N N . SER A 1 160 ? 2.613 8.016 18.359 1 97.88 160 SER A N 1
ATOM 1320 C CA . SER A 1 160 ? 2.023 8.766 17.25 1 97.88 160 SER A CA 1
ATOM 1321 C C . SER A 1 160 ? 1.873 7.895 16 1 97.88 160 SER A C 1
ATOM 1323 O O . SER A 1 160 ? 0.935 8.07 15.227 1 97.88 160 SER A O 1
ATOM 1325 N N . ILE A 1 161 ? 2.773 6.93 15.875 1 97.25 161 ILE A N 1
ATOM 1326 C CA . ILE A 1 161 ? 2.623 5.988 14.766 1 97.25 161 ILE A CA 1
ATOM 1327 C C . ILE A 1 161 ? 1.335 5.188 14.945 1 97.25 161 ILE A C 1
ATOM 1329 O O . ILE A 1 161 ? 0.585 4.984 13.992 1 97.25 161 ILE A O 1
ATOM 1333 N N . PHE A 1 162 ? 1.099 4.809 16.094 1 97.25 162 PHE A N 1
ATOM 1334 C CA . PHE A 1 162 ? -0.129 4.082 16.391 1 97.25 162 PHE A CA 1
ATOM 1335 C C . PHE A 1 162 ? -1.354 4.918 16.047 1 97.25 162 PHE A C 1
ATOM 1337 O O . PHE A 1 162 ? -2.266 4.445 15.359 1 97.25 162 PHE A O 1
ATOM 1344 N N . PHE A 1 163 ? -1.37 6.09 16.438 1 97.25 163 PHE A N 1
ATOM 1345 C CA . PHE A 1 163 ? -2.512 6.969 16.219 1 97.25 163 PHE A CA 1
ATOM 1346 C C . PHE A 1 163 ? -2.623 7.336 14.734 1 97.25 163 PHE A C 1
ATOM 1348 O O . PHE A 1 163 ? -3.725 7.523 14.219 1 97.25 163 PHE A O 1
ATOM 1355 N N . PHE A 1 164 ? -1.52 7.41 14.141 1 98.06 164 PHE A N 1
ATOM 1356 C CA . PHE A 1 164 ? -1.523 7.676 12.703 1 98.06 164 PHE A CA 1
ATOM 1357 C C . PHE A 1 164 ? -2.293 6.594 11.961 1 98.06 164 PHE A C 1
ATOM 1359 O O . PHE A 1 164 ? -3.172 6.895 11.148 1 98.06 164 PHE A O 1
ATOM 1366 N N . PHE A 1 165 ? -2.014 5.359 12.305 1 96.75 165 PHE A N 1
ATOM 1367 C CA . PHE A 1 165 ? -2.672 4.258 11.617 1 96.75 165 PHE A CA 1
ATOM 1368 C C . PHE A 1 165 ? -4.098 4.07 12.125 1 96.75 165 PHE A C 1
ATOM 1370 O O . PHE A 1 165 ? -4.984 3.676 11.367 1 96.75 165 PHE A O 1
ATOM 1377 N N . TYR A 1 166 ? -4.289 4.379 13.359 1 95.69 166 TYR A N 1
ATOM 1378 C CA . TYR A 1 166 ? -5.645 4.352 13.898 1 95.69 166 TYR A CA 1
ATOM 1379 C C . TYR A 1 166 ? -6.535 5.355 13.172 1 95.69 166 TYR A C 1
ATOM 1381 O O . TYR A 1 166 ? -7.652 5.023 12.766 1 95.69 166 TYR A O 1
ATOM 1389 N N . GLY A 1 167 ? -6.059 6.527 13.078 1 95.75 167 GLY A N 1
ATOM 1390 C CA . GLY A 1 167 ? -6.801 7.543 12.352 1 95.75 167 GLY A CA 1
ATOM 1391 C C . GLY A 1 167 ? -7.047 7.172 10.898 1 95.75 167 GLY A C 1
ATOM 1392 O O . GLY A 1 167 ? -8.148 7.379 10.383 1 95.75 167 GLY A O 1
ATOM 1393 N N . MET A 1 168 ? -6.047 6.621 10.297 1 95.75 168 MET A N 1
ATOM 1394 C CA . MET A 1 168 ? -6.176 6.188 8.906 1 95.75 168 MET A CA 1
ATOM 1395 C C . MET A 1 168 ? -7.258 5.121 8.773 1 95.75 168 MET A C 1
ATOM 1397 O O . MET A 1 168 ? -8.07 5.168 7.852 1 95.75 168 MET A O 1
ATOM 1401 N N . LYS A 1 169 ? -7.227 4.215 9.633 1 92.94 169 LYS A N 1
ATOM 1402 C CA . LYS A 1 169 ? -8.227 3.154 9.617 1 92.94 169 LYS A CA 1
ATOM 1403 C C . LYS A 1 169 ? -9.641 3.725 9.773 1 92.94 169 LYS A C 1
ATOM 1405 O O . LYS A 1 169 ? -10.555 3.34 9.047 1 92.94 169 LYS A O 1
ATOM 1410 N N . LYS A 1 170 ? -9.805 4.562 10.703 1 90.94 170 LYS A N 1
ATOM 1411 C CA . LYS A 1 170 ? -11.109 5.18 10.945 1 90.94 170 LYS A CA 1
ATOM 1412 C C . LYS A 1 170 ? -11.562 5.992 9.734 1 90.94 170 LYS A C 1
ATOM 1414 O O . LYS A 1 170 ? -12.734 5.945 9.352 1 90.94 170 LYS A O 1
ATOM 1419 N N . LYS A 1 171 ? -10.648 6.676 9.211 1 92.62 171 LYS A N 1
ATOM 1420 C CA . LYS A 1 171 ? -10.922 7.484 8.023 1 92.62 171 LYS A CA 1
ATOM 1421 C C . LYS A 1 171 ? -11.383 6.617 6.859 1 92.62 171 LYS A C 1
ATOM 1423 O O . LYS A 1 171 ? -12.422 6.883 6.25 1 92.62 171 LYS A O 1
ATOM 1428 N N . MET A 1 172 ? -10.75 5.562 6.645 1 89.81 172 MET A N 1
ATOM 1429 C CA . MET A 1 172 ? -11.031 4.699 5.5 1 89.81 172 MET A CA 1
ATOM 1430 C C . MET A 1 172 ? -12.297 3.883 5.734 1 89.81 172 MET A C 1
ATOM 1432 O O . MET A 1 172 ? -13.094 3.689 4.816 1 89.81 172 MET A O 1
ATOM 1436 N N . ALA A 1 173 ? -12.508 3.486 6.891 1 86.75 173 ALA A N 1
ATOM 1437 C CA . ALA A 1 173 ? -13.664 2.658 7.227 1 86.75 173 ALA A CA 1
ATOM 1438 C C . ALA A 1 173 ? -14.961 3.445 7.078 1 86.75 173 ALA A C 1
ATOM 1440 O O . ALA A 1 173 ? -16 2.881 6.73 1 86.75 173 ALA A O 1
ATOM 1441 N N . ASN A 1 174 ? -14.914 4.645 7.305 1 87.44 174 ASN A N 1
ATOM 1442 C CA . ASN A 1 174 ? -16.141 5.441 7.312 1 87.44 174 ASN A CA 1
ATOM 1443 C C . ASN A 1 174 ? -16.266 6.273 6.043 1 87.44 174 ASN A C 1
ATOM 1445 O O . ASN A 1 174 ? -17.234 7.02 5.887 1 87.44 174 ASN A O 1
ATOM 1449 N N . PHE A 1 175 ? -15.375 6.137 5.113 1 88.25 175 PHE A N 1
ATOM 1450 C CA . PHE A 1 175 ? -15.344 6.895 3.867 1 88.25 175 PHE A CA 1
ATOM 1451 C C . PHE A 1 175 ? -16.594 6.629 3.035 1 88.25 175 PHE A C 1
ATOM 1453 O O . PHE A 1 175 ? -17.25 7.566 2.584 1 88.25 175 PHE A O 1
ATOM 1460 N N . PRO A 1 176 ? -17.031 5.41 2.91 1 84.56 176 PRO A N 1
ATOM 1461 C CA . PRO A 1 176 ? -18.188 5.16 2.047 1 84.56 176 PRO A CA 1
ATOM 1462 C C . PRO A 1 176 ? -19.453 5.852 2.543 1 84.56 176 PRO A C 1
ATOM 1464 O O . PRO A 1 176 ? -20.25 6.363 1.738 1 84.56 176 PRO A O 1
ATOM 1467 N N . ASN A 1 177 ? -19.641 5.887 3.797 1 82.06 177 ASN A N 1
ATOM 1468 C CA . ASN A 1 177 ? -20.844 6.484 4.355 1 82.06 177 ASN A CA 1
ATOM 1469 C C . ASN A 1 177 ? -20.891 7.988 4.113 1 82.06 177 ASN A C 1
ATOM 1471 O O . ASN A 1 177 ? -21.938 8.531 3.746 1 82.06 177 ASN A O 1
ATOM 1475 N N . ILE A 1 178 ? -19.812 8.57 4.273 1 82.69 178 ILE A N 1
ATOM 1476 C CA . ILE A 1 178 ? -19.75 10.023 4.141 1 82.69 178 ILE A CA 1
ATOM 1477 C C . ILE A 1 178 ? -19.875 10.406 2.67 1 82.69 178 ILE A C 1
ATOM 1479 O O . ILE A 1 178 ? -20.594 11.344 2.32 1 82.69 178 ILE A O 1
ATOM 1483 N N . ILE A 1 179 ? -19.281 9.688 1.833 1 83.69 179 ILE A N 1
ATOM 1484 C CA . ILE A 1 179 ? -19.234 10.047 0.419 1 83.69 179 ILE A CA 1
ATOM 1485 C C . ILE A 1 179 ? -20.609 9.812 -0.204 1 83.69 179 ILE A C 1
ATOM 1487 O O . ILE A 1 179 ? -21.031 10.547 -1.111 1 83.69 179 ILE A O 1
ATOM 1491 N N . THR A 1 180 ? -21.297 8.828 0.278 1 82.31 180 THR A N 1
ATOM 1492 C CA . THR A 1 180 ? -22.672 8.602 -0.181 1 82.31 180 THR A CA 1
ATOM 1493 C C . THR A 1 180 ? -23.562 9.797 0.149 1 82.31 180 THR A C 1
ATOM 1495 O O . THR A 1 180 ? -24.406 10.188 -0.658 1 82.31 180 THR A O 1
ATOM 1498 N N . PHE A 1 181 ? -23.344 10.32 1.314 1 80.5 181 PHE A N 1
ATOM 1499 C CA . PHE A 1 181 ? -24.078 11.516 1.714 1 80.5 181 PHE A CA 1
ATOM 1500 C C . PHE A 1 181 ? -23.734 12.695 0.813 1 80.5 181 PHE A C 1
ATOM 1502 O O . PHE A 1 181 ? -24.625 13.43 0.374 1 80.5 181 PHE A O 1
ATOM 1509 N N . VAL A 1 182 ? -22.531 12.789 0.488 1 80.88 182 VAL A N 1
ATOM 1510 C CA . VAL A 1 182 ? -22.047 13.961 -0.238 1 80.88 182 VAL A CA 1
ATOM 1511 C C . VAL A 1 182 ? -22.5 13.891 -1.692 1 80.88 182 VAL A C 1
ATOM 1513 O O . VAL A 1 182 ? -22.984 14.891 -2.246 1 80.88 182 VAL A O 1
ATOM 1516 N N . TYR A 1 183 ? -22.531 12.688 -2.26 1 80.25 183 TYR A N 1
ATOM 1517 C CA . TYR A 1 183 ? -22.719 12.641 -3.705 1 80.25 183 TYR A CA 1
ATOM 1518 C C . TYR A 1 183 ? -24.078 12.031 -4.051 1 80.25 183 TYR A C 1
ATOM 1520 O O . TYR A 1 183 ? -24.641 12.32 -5.109 1 80.25 183 TYR A O 1
ATOM 1528 N N . ASN A 1 184 ? -24.562 11.156 -3.18 1 77.69 184 ASN A N 1
ATOM 1529 C CA . ASN A 1 184 ? -25.828 10.508 -3.492 1 77.69 184 ASN A CA 1
ATOM 1530 C C . ASN A 1 184 ? -26.984 11.102 -2.689 1 77.69 184 ASN A C 1
ATOM 1532 O O . ASN A 1 184 ? -28.141 10.797 -2.943 1 77.69 184 ASN A O 1
ATOM 1536 N N . GLY A 1 185 ? -26.641 11.914 -1.787 1 70.31 185 GLY A N 1
ATOM 1537 C CA . GLY A 1 185 ? -27.688 12.57 -1.004 1 70.31 185 GLY A CA 1
ATOM 1538 C C . GLY A 1 185 ? -28.391 11.625 -0.055 1 70.31 185 GLY A C 1
ATOM 1539 O O . GLY A 1 185 ? -29.516 11.906 0.374 1 70.31 185 GLY A O 1
ATOM 1540 N N . ARG A 1 186 ? -27.891 10.375 0.072 1 64.12 186 ARG A N 1
ATOM 1541 C CA . ARG A 1 186 ? -28.547 9.414 0.94 1 64.12 186 ARG A CA 1
ATOM 1542 C C . ARG A 1 186 ? -28.594 9.914 2.381 1 64.12 186 ARG A C 1
ATOM 1544 O O . ARG A 1 186 ? -27.562 10.305 2.934 1 64.12 186 ARG A O 1
ATOM 1551 N N . LYS A 1 187 ? -29.844 10.047 2.822 1 62.91 187 LYS A N 1
ATOM 1552 C CA . LYS A 1 187 ? -30.25 10.742 4.035 1 62.91 187 LYS A CA 1
ATOM 1553 C C . LYS A 1 187 ? -30.234 9.812 5.242 1 62.91 187 LYS A C 1
ATOM 1555 O O . LYS A 1 187 ? -30.562 10.219 6.355 1 62.91 187 LYS A O 1
ATOM 1560 N N . HIS A 1 188 ? -29.828 8.531 4.871 1 60.47 188 HIS A N 1
ATOM 1561 C CA . HIS A 1 188 ? -30.016 7.691 6.047 1 60.47 188 HIS A CA 1
ATOM 1562 C C . HIS A 1 188 ? -28.797 7.754 6.973 1 60.47 188 HIS A C 1
ATOM 1564 O O . HIS A 1 188 ? -27.672 7.863 6.512 1 60.47 188 HIS A O 1
ATOM 1570 N N . ILE A 1 189 ? -29.078 8.102 8.234 1 58.47 189 ILE A N 1
ATOM 1571 C CA . ILE A 1 189 ? -28.047 8.062 9.273 1 58.47 189 ILE A CA 1
ATOM 1572 C C . ILE A 1 189 ? -27.562 6.629 9.453 1 58.47 189 ILE A C 1
ATOM 1574 O O . ILE A 1 189 ? -28.344 5.727 9.742 1 58.47 189 ILE A O 1
ATOM 1578 N N . PRO A 1 190 ? -26.266 6.391 9.039 1 59.72 190 PRO A N 1
ATOM 1579 C CA . PRO A 1 190 ? -25.812 5.008 9.195 1 59.72 190 PRO A CA 1
ATOM 1580 C C . PRO A 1 190 ? -25.859 4.523 10.641 1 59.72 190 PRO A C 1
ATOM 1582 O O . PRO A 1 190 ? -25.672 5.312 11.562 1 59.72 190 PRO A O 1
ATOM 1585 N N . SER A 1 191 ? -26.516 3.412 10.906 1 58.81 191 SER A N 1
ATOM 1586 C CA . SER A 1 191 ? -26.672 2.785 12.211 1 58.81 191 SER A CA 1
ATOM 1587 C C . SER A 1 191 ? -25.375 2.139 12.68 1 58.81 191 SER A C 1
ATOM 1589 O O . SER A 1 191 ? -25.391 1.194 13.469 1 58.81 191 SER A O 1
ATOM 1591 N N . TYR A 1 192 ? -24.297 2.719 12.289 1 61 192 TYR A N 1
ATOM 1592 C CA . TYR A 1 192 ? -23.078 2.033 12.703 1 61 192 TYR A CA 1
ATOM 1593 C C . TYR A 1 192 ? -22.547 2.617 14.008 1 61 192 TYR A C 1
ATOM 1595 O O . TYR A 1 192 ? -22.859 3.752 14.367 1 61 192 TYR A O 1
ATOM 1603 N N . GLU A 1 193 ? -21.844 1.741 14.75 1 61.22 193 GLU A N 1
ATOM 1604 C CA . GLU A 1 193 ? -21.281 2.043 16.062 1 61.22 193 GLU A CA 1
ATOM 1605 C C . GLU A 1 193 ? -20.531 3.373 16.047 1 61.22 193 GLU A C 1
ATOM 1607 O O . GLU A 1 193 ? -20.641 4.164 16.984 1 61.22 193 GLU A O 1
ATOM 1612 N N . ASP A 1 194 ? -19.984 3.672 14.906 1 65.94 194 ASP A N 1
ATOM 1613 C CA . ASP A 1 194 ? -19.172 4.887 14.859 1 65.94 194 ASP A CA 1
ATOM 1614 C C . ASP A 1 194 ? -20.047 6.133 14.836 1 65.94 194 ASP A C 1
ATOM 1616 O O . ASP A 1 194 ? -19.625 7.211 15.25 1 65.94 194 ASP A O 1
ATOM 1620 N N . TYR A 1 195 ? -21.156 5.949 14.469 1 67 195 TYR A N 1
ATOM 1621 C CA . TYR A 1 195 ? -22.047 7.098 14.289 1 67 195 TYR A CA 1
ATOM 1622 C C . TYR A 1 195 ? -22.906 7.316 15.523 1 67 195 TYR A C 1
ATOM 1624 O O . TYR A 1 195 ? -23.703 8.25 15.57 1 67 195 TYR A O 1
ATOM 1632 N N . GLU A 1 196 ? -22.625 6.375 16.406 1 66.12 196 GLU A N 1
ATOM 1633 C CA . GLU A 1 196 ? -23.406 6.504 17.641 1 66.12 196 GLU A CA 1
ATOM 1634 C C . GLU A 1 196 ? -23.078 7.797 18.375 1 66.12 196 GLU A C 1
ATOM 1636 O O . GLU A 1 196 ? -23.969 8.469 18.906 1 66.12 196 GLU A O 1
ATOM 1641 N N . HIS A 1 197 ? -21.812 8.109 18.297 1 68.06 197 HIS A N 1
ATOM 1642 C CA . HIS A 1 197 ? -21.453 9.266 19.109 1 68.06 197 HIS A CA 1
ATOM 1643 C C . HIS A 1 197 ? -20.875 10.383 18.25 1 68.06 197 HIS A C 1
ATOM 1645 O O . HIS A 1 197 ? -20.469 11.43 18.766 1 68.06 197 HIS A O 1
ATOM 1651 N N . ASN A 1 198 ? -20.875 10.188 17 1 79.44 198 ASN A N 1
ATOM 1652 C CA . ASN A 1 198 ? -20.25 11.172 16.125 1 79.44 198 ASN A CA 1
ATOM 1653 C C . ASN A 1 198 ? -20.906 11.219 14.75 1 79.44 198 ASN A C 1
ATOM 1655 O O . ASN A 1 198 ? -21.203 10.172 14.164 1 79.44 198 ASN A O 1
ATOM 1659 N N . THR A 1 199 ? -21.188 12.398 14.367 1 77.56 199 THR A N 1
ATOM 1660 C CA . THR A 1 199 ? -21.828 12.578 13.07 1 77.56 199 THR A CA 1
ATOM 1661 C C . THR A 1 199 ? -20.859 12.305 11.938 1 77.56 199 THR A C 1
ATOM 1663 O O . THR A 1 199 ? -21.25 11.852 10.859 1 77.56 199 THR A O 1
ATOM 1666 N N . SER A 1 200 ? -19.562 12.602 12.25 1 86.44 200 SER A N 1
ATOM 1667 C CA . SER A 1 200 ? -18.562 12.492 11.188 1 86.44 200 SER A CA 1
ATOM 1668 C C . SER A 1 200 ? -17.328 11.75 11.656 1 86.44 200 SER A C 1
ATOM 1670 O O . SER A 1 200 ? -16.234 12.328 11.719 1 86.44 200 SER A O 1
ATOM 1672 N N . PRO A 1 201 ? -17.422 10.508 11.789 1 86.81 201 PRO A N 1
ATOM 1673 C CA . PRO A 1 201 ? -16.281 9.734 12.289 1 86.81 201 PRO A CA 1
ATOM 1674 C C . PRO A 1 201 ? -15.109 9.703 11.32 1 86.81 201 PRO A C 1
ATOM 1676 O O . PRO A 1 201 ? -13.953 9.578 11.734 1 86.81 201 PRO A O 1
ATOM 1679 N N . MET A 1 202 ? -15.328 9.836 10.062 1 89.88 202 MET A N 1
ATOM 1680 C CA . MET A 1 202 ? -14.25 9.883 9.07 1 89.88 202 MET A CA 1
ATOM 1681 C C . MET A 1 202 ? -13.352 11.094 9.312 1 89.88 202 MET A C 1
ATOM 1683 O O . MET A 1 202 ? -12.125 10.969 9.297 1 89.88 202 MET A O 1
ATOM 1687 N N . HIS A 1 203 ? -13.992 12.211 9.555 1 92.12 203 HIS A N 1
ATOM 1688 C CA . HIS A 1 203 ? -13.242 13.445 9.758 1 92.12 203 HIS A CA 1
ATOM 1689 C C . HIS A 1 203 ? -12.492 13.43 11.086 1 92.12 203 HIS A C 1
ATOM 1691 O O . HIS A 1 203 ? -11.406 14 11.195 1 92.12 203 HIS A O 1
ATOM 1697 N N . PHE A 1 204 ? -13.102 12.758 12.023 1 91.31 204 PHE A N 1
ATOM 1698 C CA . PHE A 1 204 ? -12.391 12.562 13.281 1 91.31 204 PHE A CA 1
ATOM 1699 C C . PHE A 1 204 ? -11.109 11.758 13.055 1 91.31 204 PHE A C 1
ATOM 1701 O O . PHE A 1 204 ? -10.055 12.117 13.586 1 91.31 204 PHE A O 1
ATOM 1708 N N . GLY A 1 205 ? -11.211 10.711 12.336 1 93.88 205 GLY A N 1
ATOM 1709 C CA . GLY A 1 205 ? -10.031 9.93 11.984 1 93.88 205 GLY A CA 1
ATOM 1710 C C . GLY A 1 205 ? -8.977 10.742 11.25 1 93.88 205 GLY A C 1
ATOM 1711 O O . GLY A 1 205 ? -7.781 10.586 11.508 1 93.88 205 GLY A O 1
ATOM 1712 N N . GLU A 1 206 ? -9.367 11.602 10.438 1 95.06 206 GLU A N 1
ATOM 1713 C CA . GLU A 1 206 ? -8.445 12.453 9.688 1 95.06 206 GLU A CA 1
ATOM 1714 C C . GLU A 1 206 ? -7.684 13.391 10.617 1 95.06 206 GLU A C 1
ATOM 1716 O O . GLU A 1 206 ? -6.477 13.578 10.469 1 95.06 206 GLU A O 1
ATOM 1721 N N . VAL A 1 207 ? -8.391 13.945 11.484 1 95.38 207 VAL A N 1
ATOM 1722 C CA . VAL A 1 207 ? -7.777 14.875 12.43 1 95.38 207 VAL A CA 1
ATOM 1723 C C . VAL A 1 207 ? -6.719 14.148 13.25 1 95.38 207 VAL A C 1
ATOM 1725 O O . VAL A 1 207 ? -5.586 14.625 13.383 1 95.38 207 VAL A O 1
ATOM 1728 N N . ILE A 1 208 ? -7.109 13.008 13.75 1 96.38 208 ILE A N 1
ATOM 1729 C CA . ILE A 1 208 ? -6.184 12.227 14.555 1 96.38 208 ILE A CA 1
ATOM 1730 C C . ILE A 1 208 ? -4.957 11.859 13.727 1 96.38 208 ILE A C 1
ATOM 1732 O O . ILE A 1 208 ? -3.824 11.953 14.203 1 96.38 208 ILE A O 1
ATOM 1736 N N . GLN A 1 209 ? -5.148 11.453 12.562 1 97.88 209 GLN A N 1
ATOM 1737 C CA . GLN A 1 209 ? -4.074 11.016 11.68 1 97.88 209 GLN A CA 1
ATOM 1738 C C . GLN A 1 209 ? -3.064 12.133 11.438 1 97.88 209 GLN A C 1
ATOM 1740 O O . GLN A 1 209 ? -1.857 11.93 11.586 1 97.88 209 GLN A O 1
ATOM 1745 N N . TRP A 1 210 ? -3.551 13.328 11.133 1 97.31 210 TRP A N 1
ATOM 1746 C CA . TRP A 1 210 ? -2.645 14.375 10.688 1 97.31 210 TRP A CA 1
ATOM 1747 C C . TRP A 1 210 ? -2.021 15.109 11.867 1 97.31 210 TRP A C 1
ATOM 1749 O O . TRP A 1 210 ? -0.905 15.625 11.773 1 97.31 210 TRP A O 1
ATOM 1759 N N . ILE A 1 211 ? -2.697 15.086 13.008 1 97.31 211 ILE A N 1
ATOM 1760 C CA . ILE A 1 211 ? -2.045 15.57 14.227 1 97.31 211 ILE A CA 1
ATOM 1761 C C . ILE A 1 211 ? -0.889 14.641 14.594 1 97.31 211 ILE A C 1
ATOM 1763 O O . ILE A 1 211 ? 0.207 15.109 14.914 1 97.31 211 ILE A O 1
ATOM 1767 N N . SER A 1 212 ? -1.176 13.391 14.57 1 98.31 212 SER A N 1
ATOM 1768 C CA . SER A 1 212 ? -0.136 12.414 14.883 1 98.31 212 SER A CA 1
ATOM 1769 C C . SER A 1 212 ? 1.03 12.516 13.906 1 98.31 212 SER A C 1
ATOM 1771 O O . SER A 1 212 ? 2.191 12.398 14.305 1 98.31 212 SER A O 1
ATOM 1773 N N . PHE A 1 213 ? 0.724 12.727 12.672 1 98.06 213 PHE A N 1
ATOM 1774 C CA . PHE A 1 213 ? 1.764 12.875 11.664 1 98.06 213 PHE A CA 1
ATOM 1775 C C . PHE A 1 213 ? 2.656 14.07 11.977 1 98.06 213 PHE A C 1
ATOM 1777 O O . PHE A 1 213 ? 3.877 13.992 11.828 1 98.06 213 PHE A O 1
ATOM 1784 N N . HIS A 1 214 ? 2.055 15.094 12.406 1 96.56 214 HIS A N 1
ATOM 1785 C CA . HIS A 1 214 ? 2.846 16.266 12.758 1 96.56 214 HIS A CA 1
ATOM 1786 C C . HIS A 1 214 ? 3.752 15.977 13.953 1 96.56 214 HIS A C 1
ATOM 1788 O O . HIS A 1 214 ? 4.898 16.422 13.992 1 96.56 214 HIS A O 1
ATOM 1794 N N . VAL A 1 215 ? 3.244 15.289 14.891 1 96.19 215 VAL A N 1
ATOM 1795 C CA . VAL A 1 215 ? 4.047 14.953 16.062 1 96.19 215 VAL A CA 1
ATOM 1796 C C . VAL A 1 215 ? 5.266 14.141 15.648 1 96.19 215 VAL A C 1
ATOM 1798 O O . VAL A 1 215 ? 6.359 14.32 16.188 1 96.19 215 VAL A O 1
ATOM 1801 N N . ILE A 1 216 ? 5.125 13.312 14.688 1 96 216 ILE A N 1
ATOM 1802 C CA . ILE A 1 216 ? 6.219 12.484 14.18 1 96 216 ILE A CA 1
ATOM 1803 C C . ILE A 1 216 ? 7.215 13.359 13.422 1 96 216 ILE A C 1
ATOM 1805 O O . ILE A 1 216 ? 8.422 13.266 13.633 1 96 216 ILE A O 1
ATOM 1809 N N . CYS A 1 217 ? 6.727 14.18 12.523 1 93.38 217 CYS A N 1
ATOM 1810 C CA . CYS A 1 217 ? 7.551 14.969 11.617 1 93.38 217 CYS A CA 1
ATOM 1811 C C . CYS A 1 217 ? 8.195 16.141 12.352 1 93.38 217 CYS A C 1
ATOM 1813 O O . CYS A 1 217 ? 9.359 16.469 12.094 1 93.38 217 CYS A O 1
ATOM 1815 N N . ASN A 1 218 ? 7.469 16.766 13.195 1 90.75 218 ASN A N 1
ATOM 1816 C CA . ASN A 1 218 ? 7.895 17.938 13.938 1 90.75 218 ASN A CA 1
ATOM 1817 C C . ASN A 1 218 ? 8.5 19 13.016 1 90.75 218 ASN A C 1
ATOM 1819 O O . ASN A 1 218 ? 9.617 19.469 13.25 1 90.75 218 ASN A O 1
ATOM 1823 N N . SER A 1 219 ? 7.812 19.359 11.891 1 89.81 219 SER A N 1
ATOM 1824 C CA . SER A 1 219 ? 8.227 20.359 10.914 1 89.81 219 SER A CA 1
ATOM 1825 C C . SER A 1 219 ? 7.145 21.422 10.711 1 89.81 219 SER A C 1
ATOM 1827 O O . SER A 1 219 ? 5.969 21.172 10.984 1 89.81 219 SER A O 1
ATOM 1829 N N . PRO A 1 220 ? 7.547 22.594 10.258 1 87.81 220 PRO A N 1
ATOM 1830 C CA . PRO A 1 220 ? 6.543 23.625 9.992 1 87.81 220 PRO A CA 1
ATOM 1831 C C . PRO A 1 220 ? 5.574 23.234 8.883 1 87.81 220 PRO A C 1
ATOM 1833 O O . PRO A 1 220 ? 4.398 23.609 8.914 1 87.81 220 PRO A O 1
ATOM 1836 N N . VAL A 1 221 ? 6.105 22.469 7.961 1 90.81 221 VAL A N 1
ATOM 1837 C CA . VAL A 1 221 ? 5.254 22.047 6.852 1 90.81 221 VAL A CA 1
ATOM 1838 C C . VAL A 1 221 ? 4.152 21.125 7.371 1 90.81 221 VAL A C 1
ATOM 1840 O O . VAL A 1 221 ? 2.98 21.281 7.027 1 90.81 221 VAL A O 1
ATOM 1843 N N . SER A 1 222 ? 4.602 20.219 8.227 1 93.56 222 SER A N 1
ATOM 1844 C CA . SER A 1 222 ? 3.627 19.281 8.773 1 93.56 222 SER A CA 1
ATOM 1845 C C . SER A 1 222 ? 2.646 19.969 9.703 1 93.56 222 SER A C 1
ATOM 1847 O O . SER A 1 222 ? 1.483 19.578 9.805 1 93.56 222 SER A O 1
ATOM 1849 N N . LEU A 1 223 ? 3.043 21 10.375 1 92.88 223 LEU A N 1
ATOM 1850 C CA . LEU A 1 223 ? 2.148 21.766 11.234 1 92.88 223 LEU A CA 1
ATOM 1851 C C . LEU A 1 223 ? 1.085 22.484 10.406 1 92.88 223 LEU A C 1
ATOM 1853 O O . LEU A 1 223 ? -0.103 22.422 10.727 1 92.88 223 LEU A O 1
ATOM 1857 N N . GLY A 1 224 ? 1.588 23.203 9.406 1 92.19 224 GLY A N 1
ATOM 1858 C CA . GLY A 1 224 ? 0.641 23.875 8.539 1 92.19 224 GLY A CA 1
ATOM 1859 C C . GLY A 1 224 ? -0.383 22.938 7.926 1 92.19 224 GLY A C 1
ATOM 1860 O O . GLY A 1 224 ? -1.565 23.281 7.836 1 92.19 224 GLY A O 1
ATOM 1861 N N . TYR A 1 225 ? 0.049 21.781 7.531 1 94.5 225 TYR A N 1
ATOM 1862 C CA . TYR A 1 225 ? -0.841 20.812 6.914 1 94.5 225 TYR A CA 1
ATOM 1863 C C . TYR A 1 225 ? -1.837 20.266 7.93 1 94.5 225 TYR A C 1
ATOM 1865 O O . TYR A 1 225 ? -3.018 20.078 7.617 1 94.5 225 TYR A O 1
ATOM 1873 N N . ALA A 1 226 ? -1.357 20 9.125 1 95.44 226 ALA A N 1
ATOM 1874 C CA . ALA A 1 226 ? -2.246 19.5 10.18 1 95.44 226 ALA A CA 1
ATOM 1875 C C . ALA A 1 226 ? -3.346 20.516 10.484 1 95.44 226 ALA A C 1
ATOM 1877 O O . ALA A 1 226 ? -4.516 20.156 10.617 1 95.44 226 ALA A O 1
ATOM 1878 N N . VAL A 1 227 ? -3.012 21.734 10.586 1 94.62 227 VAL A N 1
ATOM 1879 C CA . VAL A 1 227 ? -3.98 22.797 10.859 1 94.62 227 VAL A CA 1
ATOM 1880 C C . VAL A 1 227 ? -4.984 22.891 9.711 1 94.62 227 VAL A C 1
ATOM 1882 O O . VAL A 1 227 ? -6.191 22.969 9.938 1 94.62 227 VAL A O 1
ATOM 1885 N N . TYR A 1 228 ? -4.465 22.844 8.578 1 94.12 228 TYR A N 1
ATOM 1886 C CA . TYR A 1 228 ? -5.301 22.875 7.387 1 94.12 228 TYR A CA 1
ATOM 1887 C C . TYR A 1 228 ? -6.316 21.734 7.402 1 94.12 228 TYR A C 1
ATOM 1889 O O . TYR A 1 228 ? -7.504 21.953 7.152 1 94.12 228 TYR A O 1
ATOM 1897 N N . LYS A 1 229 ? -5.84 20.562 7.707 1 94.19 229 LYS A N 1
ATOM 1898 C CA . LYS A 1 229 ? -6.707 19.375 7.715 1 94.19 229 LYS A CA 1
ATOM 1899 C C . LYS A 1 229 ? -7.734 19.469 8.844 1 94.19 229 LYS A C 1
ATOM 1901 O O . LYS A 1 229 ? -8.867 19.016 8.688 1 94.19 229 LYS A O 1
ATOM 1906 N N . ILE A 1 230 ? -7.359 20 9.922 1 93.88 230 ILE A N 1
ATOM 1907 C CA . ILE A 1 230 ? -8.289 20.188 11.031 1 93.88 230 ILE A CA 1
ATOM 1908 C C . ILE A 1 230 ? -9.398 21.156 10.633 1 93.88 230 ILE A C 1
ATOM 1910 O O . ILE A 1 230 ? -10.578 20.891 10.883 1 93.88 230 ILE A O 1
ATOM 1914 N N . GLU A 1 231 ? -9.047 22.234 10.023 1 93.88 231 GLU A N 1
ATOM 1915 C CA . GLU A 1 231 ? -10.023 23.219 9.594 1 93.88 231 GLU A CA 1
ATOM 1916 C C . GLU A 1 231 ? -10.992 22.641 8.562 1 93.88 231 GLU A C 1
ATOM 1918 O O . GLU A 1 231 ? -12.195 22.859 8.633 1 93.88 231 GLU A O 1
ATOM 1923 N N . LEU A 1 232 ? -10.438 21.906 7.676 1 92.56 232 LEU A N 1
ATOM 1924 C CA . LEU A 1 232 ? -11.281 21.281 6.66 1 92.56 232 LEU A CA 1
ATOM 1925 C C . LEU A 1 232 ? -12.234 20.266 7.289 1 92.56 232 LEU A C 1
ATOM 1927 O O . LEU A 1 232 ? -13.422 20.25 6.969 1 92.56 232 LEU A O 1
ATOM 1931 N N . ALA A 1 233 ? -11.688 19.484 8.133 1 92.44 233 ALA A N 1
ATOM 1932 C CA . ALA A 1 233 ? -12.5 18.469 8.805 1 92.44 233 ALA A CA 1
ATOM 1933 C C . ALA A 1 233 ? -13.602 19.109 9.633 1 92.44 233 ALA A C 1
ATOM 1935 O O . ALA A 1 233 ? -14.75 18.656 9.617 1 92.44 233 ALA A O 1
ATOM 1936 N N . TRP A 1 234 ? -13.25 20.109 10.281 1 90.06 234 TRP A N 1
ATOM 1937 C CA . TRP A 1 234 ? -14.227 20.797 11.102 1 90.06 234 TRP A CA 1
ATOM 1938 C C . TRP A 1 234 ? -15.328 21.422 10.242 1 90.06 234 TRP A C 1
ATOM 1940 O O . TRP A 1 234 ? -16.516 21.328 10.578 1 90.06 234 TRP A O 1
ATOM 1950 N N . ALA A 1 235 ? -14.977 22.062 9.227 1 90.81 235 ALA A N 1
ATOM 1951 C CA . ALA A 1 235 ? -15.938 22.703 8.328 1 90.81 235 ALA A CA 1
ATOM 1952 C C . ALA A 1 235 ? -16.922 21.672 7.758 1 90.81 235 ALA A C 1
ATOM 1954 O O . ALA A 1 235 ? -18.125 21.891 7.777 1 90.81 235 ALA A O 1
ATOM 1955 N N . ARG A 1 236 ? -16.422 20.578 7.305 1 90 236 ARG A N 1
ATOM 1956 C CA . ARG A 1 236 ? -17.234 19.547 6.688 1 90 236 ARG A CA 1
ATOM 1957 C C . ARG A 1 236 ? -18.141 18.875 7.719 1 90 236 ARG A C 1
ATOM 1959 O O . ARG A 1 236 ? -19.312 18.594 7.434 1 90 236 ARG A O 1
ATOM 1966 N N . ALA A 1 237 ? -17.578 18.625 8.844 1 87.88 237 ALA A N 1
ATOM 1967 C CA . ALA A 1 237 ? -18.375 18.031 9.922 1 87.88 237 ALA A CA 1
ATOM 1968 C C . ALA A 1 237 ? -19.5 18.984 10.352 1 87.88 237 ALA A C 1
ATOM 1970 O O . ALA A 1 237 ? -20.625 18.547 10.617 1 87.88 237 ALA A O 1
ATOM 1971 N N . TYR A 1 238 ? -19.141 20.234 10.406 1 87.06 238 TYR A N 1
ATOM 1972 C CA . TYR A 1 238 ? -20.125 21.25 10.781 1 87.06 238 TYR A CA 1
ATOM 1973 C C . TYR A 1 238 ? -21.266 21.297 9.781 1 87.06 238 TYR A C 1
ATOM 1975 O O . TYR A 1 238 ? -22.438 21.297 10.164 1 87.06 238 TYR A O 1
ATOM 1983 N N . MET A 1 239 ? -20.984 21.328 8.578 1 87.06 239 MET A N 1
ATOM 1984 C CA . MET A 1 239 ? -22 21.422 7.539 1 87.06 239 MET A CA 1
ATOM 1985 C C . MET A 1 239 ? -22.891 20.188 7.547 1 87.06 239 MET A C 1
ATOM 1987 O O . MET A 1 239 ? -24.109 20.281 7.402 1 87.06 239 MET A O 1
ATOM 1991 N N . ARG A 1 240 ? -22.297 19.109 7.715 1 83.75 240 ARG A N 1
ATOM 1992 C CA . ARG A 1 240 ? -23.062 17.859 7.742 1 83.75 240 ARG A CA 1
ATOM 1993 C C . ARG A 1 240 ? -23.969 17.797 8.969 1 83.75 240 ARG A C 1
ATOM 1995 O O . ARG A 1 240 ? -25.141 17.438 8.859 1 83.75 240 ARG A O 1
ATOM 2002 N N . HIS A 1 241 ? -23.344 18.125 10.039 1 83.88 241 HIS A N 1
ATOM 2003 C CA . HIS A 1 241 ? -24.109 18.125 11.281 1 83.88 241 HIS A CA 1
ATOM 2004 C C . HIS A 1 241 ? -25.297 19.062 11.188 1 83.88 241 HIS A C 1
ATOM 2006 O O . HIS A 1 241 ? -26.422 18.703 11.57 1 83.88 241 HIS A O 1
ATOM 2012 N N . ARG A 1 242 ? -25.094 20.156 10.664 1 83.56 242 ARG A N 1
ATOM 2013 C CA . ARG A 1 242 ? -26.156 21.141 10.484 1 83.56 242 ARG A CA 1
ATOM 2014 C C . ARG A 1 242 ? -27.219 20.625 9.516 1 83.56 242 ARG A C 1
ATOM 2016 O O . ARG A 1 242 ? -28.406 20.828 9.734 1 83.56 242 ARG A O 1
ATOM 2023 N N . TRP A 1 243 ? -26.812 20.047 8.531 1 82.62 243 TRP A N 1
ATOM 2024 C CA . TRP A 1 243 ? -27.734 19.5 7.555 1 82.62 243 TRP A CA 1
ATOM 2025 C C . TRP A 1 243 ? -28.641 18.438 8.195 1 82.62 243 TRP A C 1
ATOM 2027 O O . TRP A 1 243 ? -29.859 18.453 7.996 1 82.62 243 TRP A O 1
ATOM 2037 N N . PHE A 1 244 ? -28.062 17.562 8.945 1 81.06 244 PHE A N 1
ATOM 2038 C CA . PHE A 1 244 ? -28.828 16.484 9.57 1 81.06 244 PHE A CA 1
ATOM 2039 C C . PHE A 1 244 ? -29.812 17.047 10.594 1 81.06 244 PHE A C 1
ATOM 2041 O O . PHE A 1 244 ? -30.938 16.578 10.695 1 81.06 244 PHE A O 1
ATOM 2048 N N . ARG A 1 245 ? -29.375 17.953 11.297 1 81.12 245 ARG A N 1
ATOM 2049 C CA . ARG A 1 245 ? -30.25 18.578 12.297 1 81.12 245 ARG A CA 1
ATOM 2050 C C . ARG A 1 245 ? -31.453 19.25 11.641 1 81.12 245 ARG A C 1
ATOM 2052 O O . ARG A 1 245 ? -32.562 19.234 12.188 1 81.12 245 ARG A O 1
ATOM 2059 N N . ARG A 1 246 ? -31.266 19.672 10.453 1 81.75 246 ARG A N 1
ATOM 2060 C CA . ARG A 1 246 ? -32.312 20.422 9.766 1 81.75 246 ARG A CA 1
ATOM 2061 C C . ARG A 1 246 ? -33.25 19.5 8.984 1 81.75 246 ARG A C 1
ATOM 2063 O O . ARG A 1 246 ? -34.438 19.766 8.859 1 81.75 246 ARG A O 1
ATOM 2070 N N . ASN A 1 247 ? -32.719 18.438 8.547 1 79.38 247 ASN A N 1
ATOM 2071 C CA . ASN A 1 247 ? -33.469 17.672 7.566 1 79.38 247 ASN A CA 1
ATOM 2072 C C . ASN A 1 247 ? -33.938 16.344 8.141 1 79.38 247 ASN A C 1
ATOM 2074 O O . ASN A 1 247 ? -34.844 15.695 7.578 1 79.38 247 ASN A O 1
ATOM 2078 N N . VAL A 1 248 ? -33.312 15.789 9.125 1 76.12 248 VAL A N 1
ATOM 2079 C CA . VAL A 1 248 ? -33.688 14.5 9.68 1 76.12 248 VAL A CA 1
ATOM 2080 C C . VAL A 1 248 ? -34.406 14.695 11 1 76.12 248 VAL A C 1
ATOM 2082 O O . VAL A 1 248 ? -33.844 15.195 11.969 1 76.12 248 VAL A O 1
ATOM 2085 N N . PRO A 1 249 ? -35.656 14.211 10.922 1 73.94 249 PRO A N 1
ATOM 2086 C CA . PRO A 1 249 ? -36.406 14.312 12.164 1 73.94 249 PRO A CA 1
ATOM 2087 C C . PRO A 1 249 ? -35.906 13.383 13.258 1 73.94 249 PRO A C 1
ATOM 2089 O O . PRO A 1 249 ? -35.469 12.266 12.961 1 73.94 249 PRO A O 1
ATOM 2092 N N . ASN A 1 250 ? -35.75 13.75 14.562 1 70.38 250 ASN A N 1
ATOM 2093 C CA . ASN A 1 250 ? -35.344 12.961 15.727 1 70.38 250 ASN A CA 1
ATOM 2094 C C . ASN A 1 250 ? -33.844 12.68 15.742 1 70.38 250 ASN A C 1
ATOM 2096 O O . ASN A 1 250 ? -33.438 11.617 16.188 1 70.38 250 ASN A O 1
ATOM 2100 N N . TYR A 1 251 ? -33.219 13.5 15 1 73.38 251 TYR A N 1
ATOM 2101 C CA . TYR A 1 251 ? -31.781 13.391 15.078 1 73.38 251 TYR A CA 1
ATOM 2102 C C . TYR A 1 251 ? -31.297 13.555 16.516 1 73.38 251 TYR A C 1
ATOM 2104 O O . TYR A 1 251 ? -31.688 14.492 17.219 1 73.38 251 TYR A O 1
ATOM 2112 N N . PRO A 1 252 ? -30.578 12.336 16.922 1 68.75 252 PRO A N 1
ATOM 2113 C CA . PRO A 1 252 ? -30.156 12.398 18.328 1 68.75 252 PRO A CA 1
ATOM 2114 C C . PRO A 1 252 ? -29.375 13.664 18.656 1 68.75 252 PRO A C 1
ATOM 2116 O O . PRO A 1 252 ? -28.422 14 17.953 1 68.75 252 PRO A O 1
ATOM 2119 N N . ARG A 1 253 ? -29.812 14.328 19.688 1 60.72 253 ARG A N 1
ATOM 2120 C CA . ARG A 1 253 ? -29.25 15.625 20.047 1 60.72 253 ARG A CA 1
ATOM 2121 C C . ARG A 1 253 ? -27.844 15.461 20.641 1 60.72 253 ARG A C 1
ATOM 2123 O O . ARG A 1 253 ? -27.031 16.391 20.594 1 60.72 253 ARG A O 1
ATOM 2130 N N . ARG A 1 254 ? -27.547 14.188 21.094 1 62.78 254 ARG A N 1
ATOM 2131 C CA . ARG A 1 254 ? -26.297 14.016 21.828 1 62.78 254 ARG A CA 1
ATOM 2132 C C . ARG A 1 254 ? -25.172 13.57 20.891 1 62.78 254 ARG A C 1
ATOM 2134 O O . ARG A 1 254 ? -24.125 13.117 21.344 1 62.78 254 ARG A O 1
ATOM 2141 N N . ARG A 1 255 ? -25.391 13.727 19.672 1 73.31 255 ARG A N 1
ATOM 2142 C CA . ARG A 1 255 ? -24.328 13.32 18.75 1 73.31 255 ARG A CA 1
ATOM 2143 C C . ARG A 1 255 ? -23.375 14.477 18.469 1 73.31 255 ARG A C 1
ATOM 2145 O O . ARG A 1 255 ? -23.797 15.594 18.203 1 73.31 255 ARG A O 1
ATOM 2152 N N . ALA A 1 256 ? -22.062 14.117 18.797 1 77.12 256 ALA A N 1
ATOM 2153 C CA . ALA A 1 256 ? -21.047 15.141 18.578 1 77.12 256 ALA A CA 1
ATOM 2154 C C . ALA A 1 256 ? -20.766 15.32 17.078 1 77.12 256 ALA A C 1
ATOM 2156 O O . ALA A 1 256 ? -20.938 14.383 16.297 1 77.12 256 ALA A O 1
ATOM 2157 N N . MET A 1 257 ? -20.391 16.516 16.75 1 74.94 257 MET A N 1
ATOM 2158 C CA . MET A 1 257 ? -20.125 16.844 15.352 1 74.94 257 MET A CA 1
ATOM 2159 C C . MET A 1 257 ? -18.844 16.188 14.867 1 74.94 257 MET A C 1
ATOM 2161 O O . MET A 1 257 ? -18.828 15.57 13.797 1 74.94 257 MET A O 1
ATOM 2165 N N . LEU A 1 258 ? -17.797 16.234 15.695 1 75.44 258 LEU A N 1
ATOM 2166 C CA . LEU A 1 258 ? -16.484 15.781 15.258 1 75.44 258 LEU A CA 1
ATOM 2167 C C . LEU A 1 258 ? -15.82 14.906 16.312 1 75.44 258 LEU A C 1
ATOM 2169 O O . LEU A 1 258 ? -15.555 13.734 16.078 1 75.44 258 LEU A O 1
ATOM 2173 N N . ILE A 1 259 ? -15.617 15.461 17.484 1 72.25 259 ILE A N 1
ATOM 2174 C CA . ILE A 1 259 ? -14.984 14.734 18.578 1 72.25 259 ILE A CA 1
ATOM 2175 C C . ILE A 1 259 ? -16.047 14.055 19.438 1 72.25 259 ILE A C 1
ATOM 2177 O O . ILE A 1 259 ? -16.906 14.727 20.016 1 72.25 259 ILE A O 1
ATOM 2181 N N . PRO A 1 260 ? -15.891 12.758 19.453 1 67.19 260 PRO A N 1
ATOM 2182 C CA . PRO A 1 260 ? -16.906 12.062 20.266 1 67.19 260 PRO A CA 1
ATOM 2183 C C . PRO A 1 260 ? -16.984 12.578 21.688 1 67.19 260 PRO A C 1
ATOM 2185 O O . PRO A 1 260 ? -15.953 12.867 22.312 1 67.19 260 PRO A O 1
ATOM 2188 N N . HIS A 1 261 ? -18.094 12.727 22.172 1 60.16 261 HIS A N 1
ATOM 2189 C CA . HIS A 1 261 ? -18.438 13.078 23.547 1 60.16 261 HIS A CA 1
ATOM 2190 C C . HIS A 1 261 ? -18.188 14.555 23.828 1 60.16 261 HIS A C 1
ATOM 2192 O O . HIS A 1 261 ? -18.328 15.008 24.953 1 60.16 261 HIS A O 1
ATOM 2198 N N . LEU A 1 262 ? -17.625 15.211 22.75 1 51.44 262 LEU A N 1
ATOM 2199 C CA . LEU A 1 262 ? -17.531 16.656 22.891 1 51.44 262 LEU A CA 1
ATOM 2200 C C . LEU A 1 262 ? -18.656 17.359 22.141 1 51.44 262 LEU A C 1
ATOM 2202 O O . LEU A 1 262 ? -18.609 17.469 20.906 1 51.44 262 LEU A O 1
ATOM 2206 N N . PHE A 1 263 ? -19.75 17.594 22.891 1 51.06 263 PHE A N 1
ATOM 2207 C CA . PHE A 1 263 ? -20.969 18.156 22.312 1 51.06 263 PHE A CA 1
ATOM 2208 C C . PHE A 1 263 ? -20.828 19.656 22.078 1 51.06 263 PHE A C 1
ATOM 2210 O O . PHE A 1 263 ? -20.094 20.328 22.812 1 51.06 263 PHE A O 1
ATOM 2217 N N . MET B 1 1 ? 56.562 -9.539 -15.07 1 21.08 1 MET B N 1
ATOM 2218 C CA . MET B 1 1 ? 55.844 -10.523 -14.266 1 21.08 1 MET B CA 1
ATOM 2219 C C . MET B 1 1 ? 54.688 -9.875 -13.508 1 21.08 1 MET B C 1
ATOM 2221 O O . MET B 1 1 ? 54.906 -8.984 -12.68 1 21.08 1 MET B O 1
ATOM 2225 N N . ALA B 1 2 ? 53.594 -9.664 -14.062 1 29.98 2 ALA B N 1
ATOM 2226 C CA . ALA B 1 2 ? 52.375 -9.078 -13.547 1 29.98 2 ALA B CA 1
ATOM 2227 C C . ALA B 1 2 ? 52 -9.68 -12.195 1 29.98 2 ALA B C 1
ATOM 2229 O O . ALA B 1 2 ? 52.188 -10.875 -11.977 1 29.98 2 ALA B O 1
ATOM 2230 N N . GLU B 1 3 ? 52.188 -8.852 -11.125 1 37.47 3 GLU B N 1
ATOM 2231 C CA . GLU B 1 3 ? 51.969 -9.336 -9.766 1 37.47 3 GLU B CA 1
ATOM 2232 C C . GLU B 1 3 ? 50.781 -10.266 -9.688 1 37.47 3 GLU B C 1
ATOM 2234 O O . GLU B 1 3 ? 49.812 -10.102 -10.438 1 37.47 3 GLU B O 1
ATOM 2239 N N . PRO B 1 4 ? 50.875 -11.477 -9.203 1 37.56 4 PRO B N 1
ATOM 2240 C CA . PRO B 1 4 ? 49.812 -12.469 -9.148 1 37.56 4 PRO B CA 1
ATOM 2241 C C . PRO B 1 4 ? 48.5 -11.883 -8.609 1 37.56 4 PRO B C 1
ATOM 2243 O O . PRO B 1 4 ? 48.531 -10.922 -7.836 1 37.56 4 PRO B O 1
ATOM 2246 N N . PRO B 1 5 ? 47.438 -12.008 -9.273 1 37.31 5 PRO B N 1
ATOM 2247 C CA . PRO B 1 5 ? 46.156 -11.406 -8.836 1 37.31 5 PRO B CA 1
ATOM 2248 C C . PRO B 1 5 ? 45.875 -11.641 -7.355 1 37.31 5 PRO B C 1
ATOM 2250 O O . PRO B 1 5 ? 46.188 -12.711 -6.824 1 37.31 5 PRO B O 1
ATOM 2253 N N . THR B 1 6 ? 46.094 -10.672 -6.473 1 36.88 6 THR B N 1
ATOM 2254 C CA . THR B 1 6 ? 45.938 -10.688 -5.027 1 36.88 6 THR B CA 1
ATOM 2255 C C . THR B 1 6 ? 44.75 -11.594 -4.629 1 36.88 6 THR B C 1
ATOM 2257 O O . THR B 1 6 ? 43.688 -11.547 -5.242 1 36.88 6 THR B O 1
ATOM 2260 N N . ILE B 1 7 ? 44.906 -12.781 -4.078 1 36.44 7 ILE B N 1
ATOM 2261 C CA . ILE B 1 7 ? 43.938 -13.633 -3.355 1 36.44 7 ILE B CA 1
ATOM 2262 C C . ILE B 1 7 ? 42.906 -12.766 -2.66 1 36.44 7 ILE B C 1
ATOM 2264 O O . ILE B 1 7 ? 43.25 -11.867 -1.884 1 36.44 7 ILE B O 1
ATOM 2268 N N . VAL B 1 8 ? 41.812 -12.57 -3.17 1 39.09 8 VAL B N 1
ATOM 2269 C CA . VAL B 1 8 ? 40.688 -11.898 -2.48 1 39.09 8 VAL B CA 1
ATOM 2270 C C . VAL B 1 8 ? 40.75 -12.234 -0.99 1 39.09 8 VAL B C 1
ATOM 2272 O O . VAL B 1 8 ? 40.688 -13.398 -0.606 1 39.09 8 VAL B O 1
ATOM 2275 N N . ASP B 1 9 ? 41.531 -11.703 -0.032 1 42.84 9 ASP B N 1
ATOM 2276 C CA . ASP B 1 9 ? 41.562 -11.812 1.423 1 42.84 9 ASP B CA 1
ATOM 2277 C C . ASP B 1 9 ? 40.156 -12.102 1.971 1 42.84 9 ASP B C 1
ATOM 2279 O O . ASP B 1 9 ? 39.312 -11.219 1.993 1 42.84 9 ASP B O 1
ATOM 2283 N N . LEU B 1 10 ? 39.469 -13.219 1.836 1 45.03 10 LEU B N 1
ATOM 2284 C CA . LEU B 1 10 ? 38.344 -13.789 2.535 1 45.03 10 LEU B CA 1
ATOM 2285 C C . LEU B 1 10 ? 38.25 -13.273 3.967 1 45.03 10 LEU B C 1
ATOM 2287 O O . LEU B 1 10 ? 37.312 -13.594 4.699 1 45.03 10 LEU B O 1
ATOM 2291 N N . GLU B 1 11 ? 39.281 -12.914 4.625 1 52.12 11 GLU B N 1
ATOM 2292 C CA . GLU B 1 11 ? 39.312 -12.375 5.98 1 52.12 11 GLU B CA 1
ATOM 2293 C C . GLU B 1 11 ? 38.562 -11.062 6.082 1 52.12 11 GLU B C 1
ATOM 2295 O O . GLU B 1 11 ? 38.156 -10.664 7.172 1 52.12 11 GLU B O 1
ATOM 2300 N N . SER B 1 12 ? 38.344 -10.266 4.996 1 60.91 12 SER B N 1
ATOM 2301 C CA . SER B 1 12 ? 37.656 -8.984 5.168 1 60.91 12 SER B CA 1
ATOM 2302 C C . SER B 1 12 ? 36.156 -9.172 5.262 1 60.91 12 SER B C 1
ATOM 2304 O O . SER B 1 12 ? 35.594 -10.188 4.816 1 60.91 12 SER B O 1
ATOM 2306 N N . TRP B 1 13 ? 35.406 -8.586 6.34 1 65 13 TRP B N 1
ATOM 2307 C CA . TRP B 1 13 ? 33.969 -8.516 6.574 1 65 13 TRP B CA 1
ATOM 2308 C C . TRP B 1 13 ? 33.219 -8.492 5.254 1 65 13 TRP B C 1
ATOM 2310 O O . TRP B 1 13 ? 32.188 -9.18 5.109 1 65 13 TRP B O 1
ATOM 2320 N N . GLU B 1 14 ? 33.844 -8.047 4.246 1 67.56 14 GLU B N 1
ATOM 2321 C CA . GLU B 1 14 ? 33.219 -7.93 2.941 1 67.56 14 GLU B CA 1
ATOM 2322 C C . GLU B 1 14 ? 33.219 -9.266 2.203 1 67.56 14 GLU B C 1
ATOM 2324 O O . GLU B 1 14 ? 32.219 -9.641 1.596 1 67.56 14 GLU B O 1
ATOM 2329 N N . THR B 1 15 ? 34.312 -9.969 2.266 1 67.5 15 THR B N 1
ATOM 2330 C CA . THR B 1 15 ? 34.406 -11.25 1.572 1 67.5 15 THR B CA 1
ATOM 2331 C C . THR B 1 15 ? 33.5 -12.281 2.213 1 67.5 15 THR B C 1
ATOM 2333 O O . THR B 1 15 ? 32.844 -13.062 1.513 1 67.5 15 THR B O 1
ATOM 2336 N N . ARG B 1 16 ? 33.469 -12.203 3.543 1 68.94 16 ARG B N 1
ATOM 2337 C CA . ARG B 1 16 ? 32.594 -13.125 4.262 1 68.94 16 ARG B CA 1
ATOM 2338 C C . ARG B 1 16 ? 31.125 -12.867 3.92 1 68.94 16 ARG B C 1
ATOM 2340 O O . ARG B 1 16 ? 30.344 -13.805 3.74 1 68.94 16 ARG B O 1
ATOM 2347 N N . MET B 1 17 ? 30.828 -11.719 3.809 1 73.19 17 MET B N 1
ATOM 2348 C CA . MET B 1 17 ? 29.438 -11.375 3.537 1 73.19 17 MET B CA 1
ATOM 2349 C C . MET B 1 17 ? 29.062 -11.711 2.098 1 73.19 17 MET B C 1
ATOM 2351 O O . MET B 1 17 ? 27.953 -12.18 1.834 1 73.19 17 MET B O 1
ATOM 2355 N N . HIS B 1 18 ? 30.031 -11.578 1.218 1 73 18 HIS B N 1
ATOM 2356 C CA . HIS B 1 18 ? 29.781 -11.984 -0.161 1 73 18 HIS B CA 1
ATOM 2357 C C . HIS B 1 18 ? 29.547 -13.484 -0.259 1 73 18 HIS B C 1
ATOM 2359 O O . HIS B 1 18 ? 28.688 -13.938 -1.006 1 73 18 HIS B O 1
ATOM 2365 N N . PHE B 1 19 ? 30.375 -14.133 0.542 1 72.5 19 PHE B N 1
ATOM 2366 C CA . PHE B 1 19 ? 30.203 -15.578 0.592 1 72.5 19 PHE B CA 1
ATOM 2367 C C . PHE B 1 19 ? 28.844 -15.953 1.175 1 72.5 19 PHE B C 1
ATOM 2369 O O . PHE B 1 19 ? 28.188 -16.859 0.668 1 72.5 19 PHE B O 1
ATOM 2376 N N . PHE B 1 20 ? 28.438 -15.266 2.129 1 75.38 20 PHE B N 1
ATOM 2377 C CA . PHE B 1 20 ? 27.172 -15.516 2.787 1 75.38 20 PHE B CA 1
ATOM 2378 C C . PHE B 1 20 ? 26 -15.312 1.816 1 75.38 20 PHE B C 1
ATOM 2380 O O . PHE B 1 20 ? 25.125 -16.172 1.704 1 75.38 20 PHE B O 1
ATOM 2387 N N . PHE B 1 21 ? 26.062 -14.328 1.065 1 77.75 21 PHE B N 1
ATOM 2388 C CA . PHE B 1 21 ? 24.938 -14.031 0.178 1 77.75 21 PHE B CA 1
ATOM 2389 C C . PHE B 1 21 ? 24.953 -14.938 -1.045 1 77.75 21 PHE B C 1
ATOM 2391 O O . PHE B 1 21 ? 23.906 -15.352 -1.531 1 77.75 21 PHE B O 1
ATOM 2398 N N . ALA B 1 22 ? 26.141 -15.312 -1.438 1 74.5 22 ALA B N 1
ATOM 2399 C CA . ALA B 1 22 ? 26.234 -16.281 -2.525 1 74.5 22 ALA B CA 1
ATOM 2400 C C . ALA B 1 22 ? 25.688 -17.641 -2.098 1 74.5 22 ALA B C 1
ATOM 2402 O O . ALA B 1 22 ? 24.906 -18.266 -2.826 1 74.5 22 ALA B O 1
ATOM 2403 N N . THR B 1 23 ? 26.031 -18 -0.91 1 78.12 2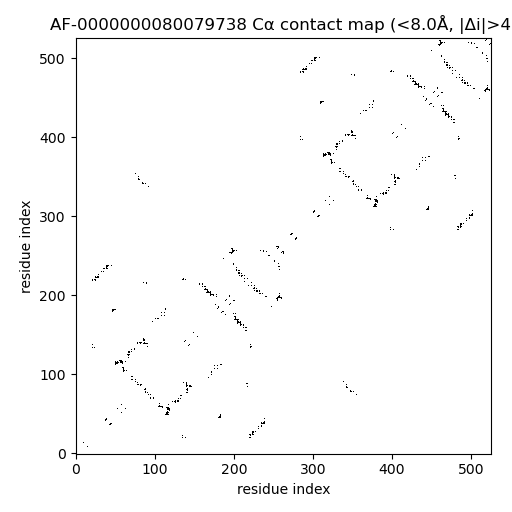3 THR B N 1
ATOM 2404 C CA . THR B 1 23 ? 25.578 -19.297 -0.405 1 78.12 23 THR B CA 1
ATOM 2405 C C . THR B 1 23 ? 24.078 -19.281 -0.122 1 78.12 23 THR B C 1
ATOM 2407 O O . THR B 1 23 ? 23.391 -20.266 -0.393 1 78.12 23 THR B O 1
ATOM 2410 N N . SER B 1 24 ? 23.625 -18.203 0.363 1 82.31 24 SER B N 1
ATOM 2411 C CA . SER B 1 24 ? 22.203 -18.094 0.647 1 82.31 24 SER B CA 1
ATOM 2412 C C . SER B 1 24 ? 21.375 -18.188 -0.63 1 82.31 24 SER B C 1
ATOM 2414 O O . SER B 1 24 ? 20.297 -18.812 -0.634 1 82.31 24 SER B O 1
ATOM 2416 N N . GLN B 1 25 ? 21.922 -17.688 -1.639 1 81.19 25 GLN B N 1
ATOM 2417 C CA . GLN B 1 25 ? 21.234 -17.766 -2.928 1 81.19 25 GLN B CA 1
ATOM 2418 C C . GLN B 1 25 ? 21.156 -19.203 -3.42 1 81.19 25 GLN B C 1
ATOM 2420 O O . GLN B 1 25 ? 20.109 -19.641 -3.895 1 81.19 25 GLN B O 1
ATOM 2425 N N . HIS B 1 26 ? 22.25 -19.859 -3.268 1 82.06 26 HIS B N 1
ATOM 2426 C CA . HIS B 1 26 ? 22.281 -21.25 -3.684 1 82.06 26 HIS B CA 1
ATOM 2427 C C . HIS B 1 26 ? 21.359 -22.109 -2.824 1 82.06 26 HIS B C 1
ATOM 2429 O O . HIS B 1 26 ? 20.688 -23.016 -3.33 1 82.06 26 HIS B O 1
ATOM 2435 N N . PHE B 1 27 ? 21.312 -21.703 -1.662 1 85.56 27 PHE B N 1
ATOM 2436 C CA . PHE B 1 27 ? 20.469 -22.469 -0.747 1 85.56 27 PHE B CA 1
ATOM 2437 C C . PHE B 1 27 ? 18.984 -22.297 -1.1 1 85.56 27 PHE B C 1
ATOM 2439 O O . PHE B 1 27 ? 18.25 -23.266 -1.173 1 85.56 27 PHE B O 1
ATOM 2446 N N . ILE B 1 28 ? 18.625 -21.172 -1.39 1 85.94 28 ILE B N 1
ATOM 2447 C CA . ILE B 1 28 ? 17.234 -20.891 -1.717 1 85.94 28 ILE B CA 1
ATOM 2448 C C . ILE B 1 28 ? 16.875 -21.547 -3.045 1 85.94 28 ILE B C 1
ATOM 2450 O O . ILE B 1 28 ? 15.797 -22.141 -3.176 1 85.94 28 ILE B O 1
ATOM 2454 N N . SER B 1 29 ? 17.766 -21.5 -3.934 1 87.75 29 SER B N 1
ATOM 2455 C CA . SER B 1 29 ? 17.547 -22.125 -5.23 1 87.75 29 SER B CA 1
ATOM 2456 C C . SER B 1 29 ? 17.453 -23.656 -5.098 1 87.75 29 SER B C 1
ATOM 2458 O O . SER B 1 29 ? 16.641 -24.297 -5.77 1 87.75 29 SER B O 1
ATOM 2460 N N . ALA B 1 30 ? 18.203 -24.141 -4.219 1 89.62 30 ALA B N 1
ATOM 2461 C CA . ALA B 1 30 ? 18.203 -25.594 -3.998 1 89.62 30 ALA B CA 1
ATOM 2462 C C . ALA B 1 30 ? 16.875 -26.047 -3.395 1 89.62 30 ALA B C 1
ATOM 2464 O O . ALA B 1 30 ? 16.344 -27.094 -3.756 1 89.62 30 ALA B O 1
ATOM 2465 N N . ILE B 1 31 ? 16.406 -25.266 -2.545 1 88.38 31 ILE B N 1
ATOM 2466 C CA . ILE B 1 31 ? 15.125 -25.578 -1.944 1 88.38 31 ILE B CA 1
ATOM 2467 C C . ILE B 1 31 ? 14.047 -25.625 -3.027 1 88.38 31 ILE B C 1
ATOM 2469 O O . ILE B 1 31 ? 13.219 -26.531 -3.049 1 88.38 31 ILE B O 1
ATOM 2473 N N . GLY B 1 32 ? 14.094 -24.703 -3.9 1 90.44 32 GLY B N 1
ATOM 2474 C CA . GLY B 1 32 ? 13.156 -24.688 -5.012 1 90.44 32 GLY B CA 1
ATOM 2475 C C . GLY B 1 32 ? 13.305 -25.891 -5.926 1 90.44 32 GLY B C 1
ATOM 2476 O O . GLY B 1 32 ? 12.305 -26.453 -6.387 1 90.44 32 GLY B O 1
ATOM 2477 N N . PHE B 1 33 ? 14.516 -26.234 -6.059 1 91.5 33 PHE B N 1
ATOM 2478 C CA . PHE B 1 33 ? 14.797 -27.359 -6.941 1 91.5 33 PHE B CA 1
ATOM 2479 C C . PHE B 1 33 ? 14.281 -28.656 -6.336 1 91.5 33 PHE B C 1
ATOM 2481 O O . PHE B 1 33 ? 13.695 -29.484 -7.035 1 91.5 33 PHE B O 1
ATOM 2488 N N . VAL B 1 34 ? 14.469 -28.781 -5.105 1 90.81 34 VAL B N 1
ATOM 2489 C CA . VAL B 1 34 ? 13.969 -29.969 -4.418 1 90.81 34 VAL B CA 1
ATOM 2490 C C . VAL B 1 34 ? 12.445 -30.016 -4.496 1 90.81 34 VAL B C 1
ATOM 2492 O O . VAL B 1 34 ? 11.852 -31.062 -4.758 1 90.81 34 VAL B O 1
ATOM 2495 N N . TYR B 1 35 ? 11.883 -28.969 -4.305 1 90.25 35 TYR B N 1
ATOM 2496 C CA . TYR B 1 35 ? 10.43 -28.891 -4.398 1 90.25 35 TYR B CA 1
ATOM 2497 C C . TYR B 1 35 ? 9.953 -29.25 -5.801 1 90.25 35 TYR B C 1
ATOM 2499 O O . TYR B 1 35 ? 8.984 -30 -5.957 1 90.25 35 TYR B O 1
ATOM 2507 N N . LEU B 1 36 ? 10.617 -28.766 -6.777 1 91.12 36 LEU B N 1
ATOM 2508 C CA . LEU B 1 36 ? 10.281 -29.031 -8.164 1 91.12 36 LEU B CA 1
ATOM 2509 C C . LEU B 1 36 ? 10.422 -30.531 -8.477 1 91.12 36 LEU B C 1
ATOM 2511 O O . LEU B 1 36 ? 9.547 -31.125 -9.109 1 91.12 36 LEU B O 1
ATOM 2515 N N . LEU B 1 37 ? 11.422 -31.094 -7.961 1 91.25 37 LEU B N 1
ATOM 2516 C CA . LEU B 1 37 ? 11.648 -32.5 -8.188 1 91.25 37 LEU B CA 1
ATOM 2517 C C . LEU B 1 37 ? 10.562 -33.344 -7.52 1 91.25 37 LEU B C 1
ATOM 2519 O O . LEU B 1 37 ? 10.047 -34.312 -8.117 1 91.25 37 LEU B O 1
ATOM 2523 N N . ARG B 1 38 ? 10.234 -32.969 -6.383 1 91.5 38 ARG B N 1
ATOM 2524 C CA . ARG B 1 38 ? 9.188 -33.6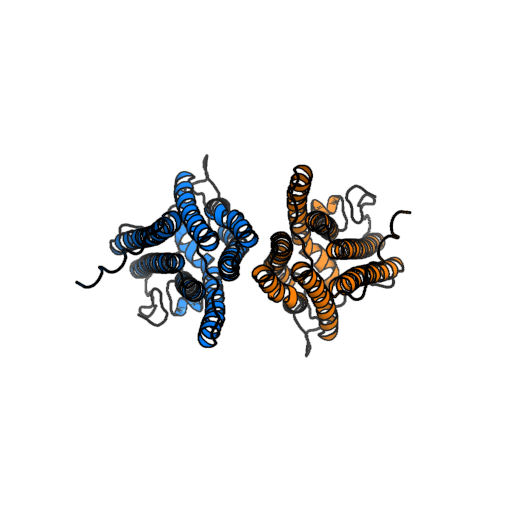88 -5.664 1 91.5 38 ARG B CA 1
ATOM 2525 C C . ARG B 1 38 ? 7.836 -33.531 -6.359 1 91.5 38 ARG B C 1
ATOM 2527 O O . ARG B 1 38 ? 7.031 -34.469 -6.383 1 91.5 38 ARG B O 1
ATOM 2534 N N . ALA B 1 39 ? 7.609 -32.469 -6.879 1 89.88 39 ALA B N 1
ATOM 2535 C CA . ALA B 1 39 ? 6.363 -32.219 -7.598 1 89.88 39 ALA B CA 1
ATOM 2536 C C . ALA B 1 39 ? 6.277 -33.031 -8.875 1 89.88 39 ALA B C 1
ATOM 2538 O O . ALA B 1 39 ? 5.246 -33.656 -9.156 1 89.88 39 ALA B O 1
ATOM 2539 N N . VAL B 1 40 ? 7.324 -33.094 -9.602 1 88.94 40 VAL B N 1
ATOM 2540 C CA . VAL B 1 40 ? 7.367 -33.812 -10.867 1 88.94 40 VAL B CA 1
ATOM 2541 C C . VAL B 1 40 ? 7.246 -35.312 -10.609 1 88.94 40 VAL B C 1
ATOM 2543 O O . VAL B 1 40 ? 6.645 -36.031 -11.406 1 88.94 40 VAL B O 1
ATOM 2546 N N . ASN B 1 41 ? 7.703 -35.688 -9.414 1 90.44 41 ASN B N 1
ATOM 2547 C CA . ASN B 1 41 ? 7.645 -37.094 -9.07 1 90.44 41 ASN B CA 1
ATOM 2548 C C . ASN B 1 41 ? 6.281 -37.469 -8.508 1 90.44 41 ASN B C 1
ATOM 2550 O O . ASN B 1 41 ? 6.043 -38.625 -8.18 1 90.44 41 ASN B O 1
ATOM 2554 N N . GLY B 1 42 ? 5.441 -36.562 -8.328 1 86.12 42 GLY B N 1
ATOM 2555 C CA . GLY B 1 42 ? 4.09 -36.812 -7.871 1 86.12 42 GLY B CA 1
ATOM 2556 C C . GLY B 1 42 ? 3.99 -37 -6.367 1 86.12 42 GLY B C 1
ATOM 2557 O O . GLY B 1 42 ? 3.043 -37.594 -5.867 1 86.12 42 GLY B O 1
ATOM 2558 N N . GLU B 1 43 ? 4.945 -36.5 -5.691 1 87.5 43 GLU B N 1
ATOM 2559 C CA . GLU B 1 43 ? 4.977 -36.688 -4.242 1 87.5 43 GLU B CA 1
ATOM 2560 C C . GLU B 1 43 ? 4.168 -35.625 -3.527 1 87.5 43 GLU B C 1
ATOM 2562 O O . GLU B 1 43 ? 3.883 -35.75 -2.334 1 87.5 43 GLU B O 1
ATOM 2567 N N . ILE B 1 44 ? 3.855 -34.656 -4.23 1 86.62 44 ILE B N 1
ATOM 2568 C CA . ILE B 1 44 ? 3.141 -33.531 -3.617 1 86.62 44 ILE B CA 1
ATOM 2569 C C . ILE B 1 44 ? 1.741 -33.438 -4.219 1 86.62 44 ILE B C 1
ATOM 2571 O O . ILE B 1 44 ? 1.579 -33.5 -5.441 1 86.62 44 ILE B O 1
ATOM 2575 N N . ASN B 1 45 ? 0.76 -33.312 -3.395 1 80.81 45 ASN B N 1
ATOM 2576 C CA . ASN B 1 45 ? -0.612 -33.094 -3.828 1 80.81 45 ASN B CA 1
ATOM 2577 C C . ASN B 1 45 ? -0.869 -31.609 -4.09 1 80.81 45 ASN B C 1
ATOM 2579 O O . ASN B 1 45 ? -0.554 -30.766 -3.252 1 80.81 45 ASN B O 1
ATOM 2583 N N . PRO B 1 46 ? -1.368 -31.328 -5.277 1 79.5 46 PRO B N 1
ATOM 2584 C CA . PRO B 1 46 ? -1.626 -29.922 -5.586 1 79.5 46 PRO B CA 1
ATOM 2585 C C . PRO B 1 46 ? -2.703 -29.312 -4.695 1 79.5 46 PRO B C 1
ATOM 2587 O O . PRO B 1 46 ? -2.773 -28.094 -4.559 1 79.5 46 PRO B O 1
ATOM 2590 N N . GLN B 1 47 ? -3.545 -30.078 -4.188 1 79.69 47 GLN B N 1
ATOM 2591 C CA . GLN B 1 47 ? -4.594 -29.594 -3.295 1 79.69 47 GLN B CA 1
ATOM 2592 C C . GLN B 1 47 ? -4.242 -29.859 -1.834 1 79.69 47 GLN B C 1
ATOM 2594 O O . GLN B 1 47 ? -3.564 -30.828 -1.521 1 79.69 47 GLN B O 1
ATOM 2599 N N . ARG B 1 48 ? -4.57 -28.875 -1.017 1 75.62 48 ARG B N 1
ATOM 2600 C CA . ARG B 1 48 ? -4.277 -28.984 0.409 1 75.62 48 ARG B CA 1
ATOM 2601 C C . ARG B 1 48 ? -5.555 -29.203 1.217 1 75.62 48 ARG B C 1
ATOM 2603 O O . ARG B 1 48 ? -6.602 -28.625 0.893 1 75.62 48 ARG B O 1
ATOM 2610 N N . HIS B 1 49 ? -5.418 -30.078 2.154 1 68.56 49 HIS B N 1
ATOM 2611 C CA . HIS B 1 49 ? -6.562 -30.359 3.014 1 68.56 49 HIS B CA 1
ATOM 2612 C C . HIS B 1 49 ? -6.602 -29.406 4.207 1 68.56 49 HIS B C 1
ATOM 2614 O O . HIS B 1 49 ? -5.582 -29.188 4.867 1 68.56 49 HIS B O 1
ATOM 2620 N N . MET B 1 50 ? -7.715 -28.766 4.324 1 69.31 50 MET B N 1
ATOM 2621 C CA . MET B 1 50 ? -7.918 -27.859 5.449 1 69.31 50 MET B CA 1
ATOM 2622 C C . MET B 1 50 ? -8.555 -28.578 6.625 1 69.31 50 MET B C 1
ATOM 2624 O O . MET B 1 50 ? -9.172 -29.641 6.449 1 69.31 50 MET B O 1
ATOM 2628 N N . ILE B 1 51 ? -8.125 -28.125 7.734 1 69.38 51 ILE B N 1
ATOM 2629 C CA . ILE B 1 51 ? -8.648 -28.766 8.93 1 69.38 51 ILE B CA 1
ATOM 2630 C C . ILE B 1 51 ? -9.852 -27.984 9.453 1 69.38 51 ILE B C 1
ATOM 2632 O O . ILE B 1 51 ? -10.133 -26.875 8.984 1 69.38 51 ILE B O 1
ATOM 2636 N N . GLU B 1 52 ? -10.562 -28.594 10.281 1 71.31 52 GLU B N 1
ATOM 2637 C CA . GLU B 1 52 ? -11.664 -27.906 10.961 1 71.31 52 GLU B CA 1
ATOM 2638 C C . GLU B 1 52 ? -11.141 -26.984 12.055 1 71.31 52 GLU B C 1
ATOM 2640 O O . GLU B 1 52 ? -10.016 -27.156 12.539 1 71.31 52 GLU B O 1
ATOM 2645 N N . GLY B 1 53 ? -11.836 -25.891 12.242 1 66.38 53 GLY B N 1
ATOM 2646 C CA . GLY B 1 53 ? -11.453 -24.922 13.242 1 66.38 53 GLY B CA 1
ATOM 2647 C C . GLY B 1 53 ? -11.305 -25.516 14.633 1 66.38 53 GLY B C 1
ATOM 2648 O O . GLY B 1 53 ? -12.234 -26.141 15.141 1 66.38 53 GLY B O 1
ATOM 2649 N N . ARG B 1 54 ? -10.172 -25.828 15.055 1 70.25 54 ARG B N 1
ATOM 2650 C CA . ARG B 1 54 ? -9.906 -26.312 16.406 1 70.25 54 ARG B CA 1
ATOM 2651 C C . ARG B 1 54 ? -8.961 -25.375 17.156 1 70.25 54 ARG B C 1
ATOM 2653 O O . ARG B 1 54 ? -8.633 -24.297 16.656 1 70.25 54 ARG B O 1
ATOM 2660 N N . GLU B 1 55 ? -8.68 -25.828 18.312 1 69 55 GLU B N 1
ATOM 2661 C CA . GLU B 1 55 ? -7.711 -25.078 19.109 1 69 55 GLU B CA 1
ATOM 2662 C C . GLU B 1 55 ? -6.395 -24.906 18.359 1 69 55 GLU B C 1
ATOM 2664 O O . GLU B 1 55 ? -5.961 -25.812 17.641 1 69 55 GLU B O 1
ATOM 2669 N N . PHE B 1 56 ? -5.875 -23.766 18.312 1 72.31 56 PHE B N 1
ATOM 2670 C CA . PHE B 1 56 ? -4.613 -23.438 17.672 1 72.31 56 PHE B CA 1
ATOM 2671 C C . PHE B 1 56 ? -4.777 -23.391 16.156 1 72.31 56 PHE B C 1
ATOM 2673 O O . PHE B 1 56 ? -3.914 -23.875 15.414 1 72.31 56 PHE B O 1
ATOM 2680 N N . SER B 1 57 ? -5.992 -23.125 15.758 1 79.44 57 SER B N 1
ATOM 2681 C CA . SER B 1 57 ? -6.227 -22.938 14.336 1 79.44 57 SER B CA 1
ATOM 2682 C C . SER B 1 57 ? -6.395 -21.453 13.992 1 79.44 57 SER B C 1
ATOM 2684 O O . SER B 1 57 ? -6.695 -20.641 14.875 1 79.44 57 SER B O 1
ATOM 2686 N N . MET B 1 58 ? -5.949 -21.188 12.867 1 84.62 58 MET B N 1
ATOM 2687 C CA . MET B 1 58 ? -6.047 -19.812 12.383 1 84.62 58 MET B CA 1
ATOM 2688 C C . MET B 1 58 ? -6.785 -19.75 11.055 1 84.62 58 MET B C 1
ATOM 2690 O O . MET B 1 58 ? -6.738 -20.703 10.273 1 84.62 58 MET B O 1
ATOM 2694 N N . SER B 1 59 ? -7.422 -18.641 10.945 1 86.88 59 SER B N 1
ATOM 2695 C CA . SER B 1 59 ? -8.07 -18.422 9.656 1 86.88 59 SER B CA 1
ATOM 2696 C C . SER B 1 59 ? -7.039 -18.25 8.547 1 86.88 59 SER B C 1
ATOM 2698 O O . SER B 1 59 ? -5.895 -17.859 8.805 1 86.88 59 SER B O 1
ATOM 2700 N N . PRO B 1 60 ? -7.406 -18.531 7.355 1 86.56 60 PRO B N 1
ATOM 2701 C CA . PRO B 1 60 ? -6.469 -18.406 6.238 1 86.56 60 PRO B CA 1
ATOM 2702 C C . PRO B 1 60 ? -5.914 -16.984 6.102 1 86.56 60 PRO B C 1
ATOM 2704 O O . PRO B 1 60 ? -4.73 -16.812 5.809 1 86.56 60 PRO B O 1
ATOM 2707 N N . ALA B 1 61 ? -6.719 -16.078 6.332 1 89.44 61 ALA B N 1
ATOM 2708 C CA . ALA B 1 61 ? -6.27 -14.695 6.238 1 89.44 61 ALA B CA 1
ATOM 2709 C C . ALA B 1 61 ? -5.262 -14.367 7.336 1 89.44 61 ALA B C 1
ATOM 2711 O O . ALA B 1 61 ? -4.234 -13.742 7.074 1 89.44 61 ALA B O 1
ATOM 2712 N N . GLU B 1 62 ? -5.535 -14.773 8.492 1 89.56 62 GLU B N 1
ATOM 2713 C CA . GLU B 1 62 ? -4.621 -14.547 9.609 1 89.56 62 GLU B CA 1
ATOM 2714 C C . GLU B 1 62 ? -3.303 -15.289 9.406 1 89.56 62 GLU B C 1
ATOM 2716 O O . GLU B 1 62 ? -2.232 -14.75 9.688 1 89.56 62 GLU B O 1
ATOM 2721 N N . ALA B 1 63 ? -3.422 -16.453 8.977 1 89.56 63 ALA B N 1
ATOM 2722 C CA . ALA B 1 63 ? -2.229 -17.25 8.719 1 89.56 63 ALA B CA 1
ATOM 2723 C C . ALA B 1 63 ? -1.335 -16.578 7.68 1 89.56 63 ALA B C 1
ATOM 2725 O O . ALA B 1 63 ? -0.115 -16.516 7.848 1 89.56 63 ALA B O 1
ATOM 2726 N N . TRP B 1 64 ? -1.95 -16.094 6.645 1 92 64 TRP B N 1
ATOM 2727 C CA . TRP B 1 64 ? -1.201 -15.422 5.59 1 92 64 TRP B CA 1
ATOM 2728 C C . TRP B 1 64 ? -0.512 -14.172 6.129 1 92 64 TRP B C 1
ATOM 2730 O O . TRP B 1 64 ? 0.653 -13.914 5.816 1 92 64 TRP B O 1
ATOM 2740 N N . CYS B 1 65 ? -1.161 -13.398 6.98 1 92.81 65 CYS B N 1
ATOM 2741 C CA . CYS B 1 65 ? -0.613 -12.172 7.547 1 92.81 65 CYS B CA 1
ATOM 2742 C C . CYS B 1 65 ? 0.563 -12.477 8.469 1 92.81 65 CYS B C 1
ATOM 2744 O O . CYS B 1 65 ? 1.582 -11.789 8.43 1 92.81 65 CYS B O 1
ATOM 2746 N N . ILE B 1 66 ? 0.419 -13.492 9.18 1 91.88 66 ILE B N 1
ATOM 2747 C CA . ILE B 1 66 ? 1.453 -13.836 10.148 1 91.88 66 ILE B CA 1
ATOM 2748 C C . ILE B 1 66 ? 2.695 -14.344 9.422 1 91.88 66 ILE B C 1
ATOM 2750 O O . ILE B 1 66 ? 3.818 -13.961 9.75 1 91.88 66 ILE B O 1
ATOM 2754 N N . LYS B 1 67 ? 2.508 -15.133 8.5 1 93.44 67 LYS B N 1
ATOM 2755 C CA . LYS B 1 67 ? 3.658 -15.727 7.828 1 93.44 67 LYS B CA 1
ATOM 2756 C C . LYS B 1 67 ? 4.445 -14.672 7.055 1 93.44 67 LYS B C 1
ATOM 2758 O O . LYS B 1 67 ? 5.637 -14.844 6.797 1 93.44 67 LYS B O 1
ATOM 2763 N N . ASN B 1 68 ? 3.768 -13.547 6.727 1 94.62 68 ASN B N 1
ATOM 2764 C CA . ASN B 1 68 ? 4.438 -12.516 5.934 1 94.62 68 ASN B CA 1
ATOM 2765 C C . ASN B 1 68 ? 4.684 -11.25 6.75 1 94.62 68 ASN B C 1
ATOM 2767 O O . ASN B 1 68 ? 5.031 -10.211 6.191 1 94.62 68 ASN B O 1
ATOM 2771 N N . MET B 1 69 ? 4.605 -11.258 8.023 1 95.06 69 MET B N 1
ATOM 2772 C CA . MET B 1 69 ? 4.703 -10.078 8.883 1 95.06 69 MET B CA 1
ATOM 2773 C C . MET B 1 69 ? 6.113 -9.5 8.852 1 95.06 69 MET B C 1
ATOM 2775 O O . MET B 1 69 ? 6.293 -8.289 8.984 1 95.06 69 MET B O 1
ATOM 2779 N N . GLY B 1 70 ? 7.059 -10.32 8.586 1 95.25 70 GLY B N 1
ATOM 2780 C CA . GLY B 1 70 ? 8.438 -9.852 8.547 1 95.25 70 GLY B CA 1
ATOM 2781 C C . GLY B 1 70 ? 8.68 -8.797 7.488 1 95.25 70 GLY B C 1
ATOM 2782 O O . GLY B 1 70 ? 9.383 -7.816 7.734 1 95.25 70 GLY B O 1
ATOM 2783 N N . SER B 1 71 ? 8.156 -8.992 6.34 1 96.88 71 SER B N 1
ATOM 2784 C CA . SER B 1 71 ? 8.367 -8.055 5.242 1 96.88 71 SER B CA 1
ATOM 2785 C C . SER B 1 71 ? 7.738 -6.695 5.543 1 96.88 71 SER B C 1
ATOM 2787 O O . SER B 1 71 ? 8.305 -5.652 5.199 1 96.88 71 SER B O 1
ATOM 2789 N N . LEU B 1 72 ? 6.637 -6.711 6.23 1 95.81 72 LEU B N 1
ATOM 2790 C CA . LEU B 1 72 ? 5.93 -5.477 6.562 1 95.81 72 LEU B CA 1
ATOM 2791 C C . LEU B 1 72 ? 6.711 -4.656 7.578 1 95.81 72 LEU B C 1
ATOM 2793 O O . LEU B 1 72 ? 6.742 -3.428 7.5 1 95.81 72 LEU B O 1
ATOM 2797 N N . LEU B 1 73 ? 7.387 -5.309 8.43 1 95.12 73 LEU B N 1
ATOM 2798 C CA . LEU B 1 73 ? 8.055 -4.629 9.539 1 95.12 73 LEU B CA 1
ATOM 2799 C C . LEU B 1 73 ? 9.492 -4.285 9.172 1 95.12 73 LEU B C 1
ATOM 2801 O O . LEU B 1 73 ? 9.977 -3.197 9.492 1 95.12 73 LEU B O 1
ATOM 2805 N N . VAL B 1 74 ? 10.148 -5.105 8.438 1 97.56 74 VAL B N 1
ATOM 2806 C CA . VAL B 1 74 ? 11.594 -4.992 8.25 1 97.56 74 VAL B CA 1
ATOM 2807 C C . VAL B 1 74 ? 11.883 -4.055 7.078 1 97.56 74 VAL B C 1
ATOM 2809 O O . VAL B 1 74 ? 12.789 -3.219 7.152 1 97.56 74 VAL B O 1
ATOM 2812 N N . TYR B 1 75 ? 11.125 -4.102 6.031 1 98.25 75 TYR B N 1
ATOM 2813 C CA . TYR B 1 75 ? 11.453 -3.352 4.824 1 98.25 75 TYR B CA 1
ATOM 2814 C C . TYR B 1 75 ? 11.383 -1.851 5.078 1 98.25 75 TYR B C 1
ATOM 2816 O O . TYR B 1 75 ? 12.242 -1.097 4.613 1 98.25 75 TYR B O 1
ATOM 2824 N N . PRO B 1 76 ? 10.383 -1.357 5.875 1 97.62 76 PRO B N 1
ATOM 2825 C CA . PRO B 1 76 ? 10.406 0.078 6.168 1 97.62 76 PRO B CA 1
ATOM 2826 C C . PRO B 1 76 ? 11.672 0.513 6.898 1 97.62 76 PRO B C 1
ATOM 2828 O O . PRO B 1 76 ? 12.211 1.586 6.621 1 97.62 76 PRO B O 1
ATOM 2831 N N . ILE B 1 77 ? 12.102 -0.327 7.723 1 97 77 ILE B N 1
ATOM 2832 C CA . ILE B 1 77 ? 13.297 -0.013 8.492 1 97 77 ILE B CA 1
ATOM 2833 C C . ILE B 1 77 ? 14.508 0.06 7.555 1 97 77 ILE B C 1
ATOM 2835 O O . ILE B 1 77 ? 15.328 0.969 7.664 1 97 77 ILE B O 1
ATOM 2839 N N . ILE B 1 78 ? 14.578 -0.818 6.613 1 97.5 78 ILE B N 1
ATOM 2840 C CA . ILE B 1 78 ? 15.703 -0.866 5.688 1 97.5 78 ILE B CA 1
ATOM 2841 C C . ILE B 1 78 ? 15.648 0.333 4.742 1 97.5 78 ILE B C 1
ATOM 2843 O O . ILE B 1 78 ? 16.672 0.906 4.391 1 97.5 78 ILE B O 1
ATOM 2847 N N . ILE B 1 79 ? 14.461 0.703 4.379 1 98.19 79 ILE B N 1
ATOM 2848 C CA . ILE B 1 79 ? 14.297 1.866 3.516 1 98.19 79 ILE B CA 1
ATOM 2849 C C . ILE B 1 79 ? 14.844 3.109 4.215 1 98.19 79 ILE B C 1
ATOM 2851 O O . ILE B 1 79 ? 15.523 3.93 3.592 1 98.19 79 ILE B O 1
ATOM 2855 N N . ILE B 1 80 ? 14.602 3.221 5.465 1 97.12 80 ILE B N 1
ATOM 2856 C CA . ILE B 1 80 ? 14.984 4.398 6.234 1 97.12 80 ILE B CA 1
ATOM 2857 C C . ILE B 1 80 ? 16.5 4.387 6.477 1 97.12 80 ILE B C 1
ATOM 2859 O O . ILE B 1 80 ? 17.156 5.426 6.387 1 97.12 80 ILE B O 1
ATOM 2863 N N . LEU B 1 81 ? 17.109 3.229 6.594 1 96.06 81 LEU B N 1
ATOM 2864 C CA . LEU B 1 81 ? 18.469 3.15 7.094 1 96.06 81 LEU B CA 1
ATOM 2865 C C . LEU B 1 81 ? 19.469 2.922 5.953 1 96.06 81 LEU B C 1
ATOM 2867 O O . LEU B 1 81 ? 20.656 3.154 6.105 1 96.06 81 LEU B O 1
ATOM 2871 N N . SER B 1 82 ? 19.031 2.443 4.852 1 95.81 82 SER B N 1
ATOM 2872 C CA . SER B 1 82 ? 19.953 2.113 3.779 1 95.81 82 SER B CA 1
ATOM 2873 C C . SER B 1 82 ? 20.719 3.348 3.305 1 95.81 82 SER B C 1
ATOM 2875 O O . SER B 1 82 ? 20.109 4.379 3.01 1 95.81 82 SER B O 1
ATOM 2877 N N . PRO B 1 83 ? 21.969 3.256 3.156 1 93.69 83 PRO B N 1
ATOM 2878 C CA . PRO B 1 83 ? 22.766 4.426 2.787 1 93.69 83 PRO B CA 1
ATOM 2879 C C . PRO B 1 83 ? 22.766 4.691 1.283 1 93.69 83 PRO B C 1
ATOM 2881 O O . PRO B 1 83 ? 23.062 5.805 0.849 1 93.69 83 PRO B O 1
ATOM 2884 N N . THR B 1 84 ? 22.438 3.693 0.483 1 94.69 84 THR B N 1
ATOM 2885 C CA . THR B 1 84 ? 22.531 3.846 -0.964 1 94.69 84 THR B CA 1
ATOM 2886 C C . THR B 1 84 ? 21.156 4.023 -1.58 1 94.69 84 THR B C 1
ATOM 2888 O O . THR B 1 84 ? 20.156 3.484 -1.071 1 94.69 84 THR B O 1
ATOM 2891 N N . CYS B 1 85 ? 21.094 4.75 -2.646 1 95.38 85 CYS B N 1
ATOM 2892 C CA . CYS B 1 85 ? 19.844 4.934 -3.365 1 95.38 85 CYS B CA 1
ATOM 2893 C C . CYS B 1 85 ? 19.344 3.611 -3.941 1 95.38 85 CYS B C 1
ATOM 2895 O O . CYS B 1 85 ? 18.141 3.346 -3.945 1 95.38 85 CYS B O 1
ATOM 2897 N N . GLN B 1 86 ? 20.281 2.83 -4.398 1 94.62 86 GLN B N 1
ATOM 2898 C CA . GLN B 1 86 ? 19.922 1.545 -4.988 1 94.62 86 GLN B CA 1
ATOM 2899 C C . GLN B 1 86 ? 19.266 0.633 -3.951 1 94.62 86 GLN B C 1
ATOM 2901 O O . GLN B 1 86 ? 18.25 -0.001 -4.23 1 94.62 86 GLN B O 1
ATOM 2906 N N . GLY B 1 87 ? 19.875 0.564 -2.77 1 95.75 87 GLY B N 1
ATOM 2907 C CA . GLY B 1 87 ? 19.281 -0.237 -1.706 1 95.75 87 GLY B CA 1
ATOM 2908 C C . GLY B 1 87 ? 17.891 0.214 -1.316 1 95.75 87 GLY B C 1
ATOM 2909 O O . GLY B 1 87 ? 17.016 -0.614 -1.078 1 95.75 87 GLY B O 1
ATOM 2910 N N . ARG B 1 88 ? 17.703 1.497 -1.259 1 97.5 88 ARG B N 1
ATOM 2911 C CA . ARG B 1 88 ? 16.391 2.053 -0.913 1 97.5 88 ARG B CA 1
ATOM 2912 C C . ARG B 1 88 ? 15.375 1.782 -2.014 1 97.5 88 ARG B C 1
ATOM 2914 O O . ARG B 1 88 ? 14.227 1.424 -1.732 1 97.5 88 ARG B O 1
ATOM 2921 N N . PHE B 1 89 ? 15.836 1.904 -3.232 1 97.25 89 PHE B N 1
ATOM 2922 C CA . PHE B 1 89 ? 14.977 1.71 -4.391 1 97.25 89 PHE B CA 1
ATOM 2923 C C . PHE B 1 89 ? 14.453 0.278 -4.441 1 97.25 89 PHE B C 1
ATOM 2925 O O . PHE B 1 89 ? 13.242 0.055 -4.527 1 97.25 89 PHE B O 1
ATOM 2932 N N . VAL B 1 90 ? 15.297 -0.653 -4.312 1 97.25 90 VAL B N 1
ATOM 2933 C CA . VAL B 1 90 ? 14.945 -2.062 -4.43 1 97.25 90 VAL B CA 1
ATOM 2934 C C . VAL B 1 90 ? 14.086 -2.48 -3.238 1 97.25 90 VAL B C 1
ATOM 2936 O O . VAL B 1 90 ? 13.102 -3.207 -3.395 1 97.25 90 VAL B O 1
ATOM 2939 N N . THR B 1 91 ? 14.43 -1.994 -2.059 1 98.19 91 THR B N 1
ATOM 2940 C CA . THR B 1 91 ? 13.641 -2.316 -0.873 1 98.19 91 THR B CA 1
ATOM 2941 C C . THR B 1 91 ? 12.258 -1.684 -0.956 1 98.19 91 THR B C 1
ATOM 2943 O O . THR B 1 91 ? 11.273 -2.268 -0.494 1 98.19 91 THR B O 1
ATOM 2946 N N . LEU B 1 92 ? 12.211 -0.536 -1.511 1 98.19 92 LEU B N 1
ATOM 2947 C CA . LEU B 1 92 ? 10.922 0.128 -1.694 1 98.19 92 LEU B CA 1
ATOM 2948 C C . LEU B 1 92 ? 10.008 -0.699 -2.59 1 98.19 92 LEU B C 1
ATOM 2950 O O . LEU B 1 92 ? 8.812 -0.831 -2.311 1 98.19 92 LEU B O 1
ATOM 2954 N N . LEU B 1 93 ? 10.547 -1.241 -3.664 1 97.69 93 LEU B N 1
ATOM 2955 C CA . LEU B 1 93 ? 9.758 -2.09 -4.547 1 97.69 93 LEU B CA 1
ATOM 2956 C C . LEU B 1 93 ? 9.234 -3.312 -3.799 1 97.69 93 LEU B C 1
ATOM 2958 O O . LEU B 1 93 ? 8.078 -3.697 -3.965 1 97.69 93 LEU B O 1
ATOM 2962 N N . LEU B 1 94 ? 10.102 -3.896 -2.971 1 98 94 LEU B N 1
ATOM 2963 C CA . LEU B 1 94 ? 9.695 -5.039 -2.16 1 98 94 LEU B CA 1
ATOM 2964 C C . LEU B 1 94 ? 8.586 -4.645 -1.183 1 98 94 LEU B C 1
ATOM 2966 O O . LEU B 1 94 ? 7.645 -5.402 -0.968 1 98 94 LEU B O 1
ATOM 2970 N N . PHE B 1 95 ? 8.758 -3.48 -0.659 1 98.31 95 PHE B N 1
ATOM 2971 C CA . PHE B 1 95 ? 7.773 -2.99 0.302 1 98.31 95 PHE B CA 1
ATOM 2972 C C . PHE B 1 95 ? 6.438 -2.721 -0.379 1 98.31 95 PHE B C 1
ATOM 2974 O O . PHE B 1 95 ? 5.379 -3.002 0.186 1 98.31 95 PHE B O 1
ATOM 2981 N N . VAL B 1 96 ? 6.488 -2.16 -1.565 1 96.94 96 VAL B N 1
ATOM 2982 C CA . VAL B 1 96 ? 5.266 -1.93 -2.33 1 96.94 96 VAL B CA 1
ATOM 2983 C C . VAL B 1 96 ? 4.562 -3.26 -2.592 1 96.94 96 VAL B C 1
ATOM 2985 O O . VAL B 1 96 ? 3.346 -3.367 -2.432 1 96.94 96 VAL B O 1
ATOM 2988 N N . ASP B 1 97 ? 5.301 -4.27 -2.992 1 96.5 97 ASP B N 1
ATOM 2989 C CA . ASP B 1 97 ? 4.738 -5.598 -3.201 1 96.5 97 ASP B CA 1
ATOM 2990 C C . ASP B 1 97 ? 4.074 -6.121 -1.928 1 96.5 97 ASP B C 1
ATOM 2992 O O . ASP B 1 97 ? 2.982 -6.688 -1.979 1 96.5 97 ASP B O 1
ATOM 2996 N N . THR B 1 98 ? 4.73 -5.859 -0.808 1 96.69 98 THR B N 1
ATOM 2997 C CA . THR B 1 98 ? 4.234 -6.312 0.486 1 96.69 98 THR B CA 1
ATOM 2998 C C . THR B 1 98 ? 2.928 -5.609 0.842 1 96.69 98 THR B C 1
ATOM 3000 O O . THR B 1 98 ? 1.947 -6.258 1.212 1 96.69 98 THR B O 1
ATOM 3003 N N . VAL B 1 99 ? 2.922 -4.363 0.677 1 95.62 99 VAL B N 1
ATOM 3004 C CA . VAL B 1 99 ? 1.746 -3.582 1.052 1 95.62 99 VAL B CA 1
ATOM 3005 C C . VAL B 1 99 ? 0.575 -3.939 0.14 1 95.62 99 VAL B C 1
ATOM 3007 O O . VAL B 1 99 ? -0.548 -4.137 0.61 1 95.62 99 VAL B O 1
ATOM 3010 N N . MET B 1 100 ? 0.847 -4.074 -1.097 1 94.06 100 MET B N 1
ATOM 3011 C CA . MET B 1 100 ? -0.204 -4.453 -2.037 1 94.06 100 MET B CA 1
ATOM 3012 C C . MET B 1 100 ? -0.753 -5.836 -1.711 1 94.06 100 MET B C 1
ATOM 3014 O O . MET B 1 100 ? -1.965 -6.059 -1.761 1 94.06 100 MET B O 1
ATOM 3018 N N . ALA B 1 101 ? 0.107 -6.715 -1.408 1 94.38 101 ALA B N 1
ATOM 3019 C CA . ALA B 1 101 ? -0.32 -8.062 -1.047 1 94.38 101 ALA B CA 1
ATOM 3020 C C . ALA B 1 101 ? -1.188 -8.047 0.208 1 94.38 101 ALA B C 1
ATOM 3022 O O . ALA B 1 101 ? -2.219 -8.719 0.268 1 94.38 101 ALA B O 1
ATOM 3023 N N . TYR B 1 102 ? -0.809 -7.262 1.158 1 93.56 102 TYR B N 1
ATOM 3024 C CA . TYR B 1 102 ? -1.56 -7.168 2.404 1 93.56 102 TYR B CA 1
ATOM 3025 C C . TYR B 1 102 ? -2.934 -6.547 2.168 1 93.56 102 TYR B C 1
ATOM 3027 O O . TYR B 1 102 ? -3.896 -6.883 2.861 1 93.56 102 TYR B O 1
ATOM 3035 N N . CYS B 1 103 ? -3.051 -5.758 1.199 1 90 103 CYS B N 1
ATOM 3036 C CA . CYS B 1 103 ? -4.312 -5.082 0.909 1 90 103 CYS B CA 1
ATOM 3037 C C . CYS B 1 103 ? -5.258 -6 0.142 1 90 103 CYS B C 1
ATOM 3039 O O . CYS B 1 103 ? -6.477 -5.891 0.271 1 90 103 CYS B O 1
ATOM 3041 N N . TRP B 1 104 ? -4.727 -6.941 -0.517 1 89.94 104 TRP B N 1
ATOM 3042 C CA . TRP B 1 104 ? -5.562 -7.664 -1.469 1 89.94 104 TRP B CA 1
ATOM 3043 C C . TRP B 1 104 ? -5.766 -9.109 -1.025 1 89.94 104 TRP B C 1
ATOM 3045 O O . TRP B 1 104 ? -6.891 -9.609 -1.021 1 89.94 104 TRP B O 1
ATOM 3055 N N . ILE B 1 105 ? -4.781 -9.734 -0.528 1 90.56 105 ILE B N 1
ATOM 3056 C CA . ILE B 1 105 ? -4.77 -11.188 -0.407 1 90.56 105 ILE B CA 1
ATOM 3057 C C . ILE B 1 105 ? -5.641 -11.617 0.771 1 90.56 105 ILE B C 1
ATOM 3059 O O . ILE B 1 105 ? -6.484 -12.508 0.634 1 90.56 105 ILE B O 1
ATOM 3063 N N . PRO B 1 106 ? -5.562 -10.992 1.9 1 88.56 106 PRO B N 1
ATOM 3064 C CA . PRO B 1 106 ? -6.379 -11.453 3.023 1 88.56 106 PRO B CA 1
ATOM 3065 C C . PRO B 1 106 ? -7.879 -11.336 2.746 1 88.56 106 PRO B C 1
ATOM 3067 O O . PRO B 1 106 ? -8.648 -12.234 3.109 1 88.56 106 PRO B O 1
ATOM 3070 N N . GLY B 1 107 ? -8.297 -10.305 2.111 1 85.44 107 GLY B N 1
ATOM 3071 C CA . GLY B 1 107 ? -9.695 -10.164 1.751 1 85.44 107 GLY B CA 1
ATOM 3072 C C . GLY B 1 107 ? -10.18 -11.25 0.808 1 85.44 107 GLY B C 1
ATOM 3073 O O . GLY B 1 107 ? -11.289 -11.773 0.974 1 85.44 107 GLY B O 1
ATOM 3074 N N . GLN B 1 108 ? -9.391 -11.586 -0.089 1 87.12 108 GLN B N 1
ATOM 3075 C CA . GLN B 1 108 ? -9.742 -12.625 -1.052 1 87.12 108 GLN B CA 1
ATOM 3076 C C . GLN B 1 108 ? -9.781 -14 -0.387 1 87.12 108 GLN B C 1
ATOM 3078 O O . GLN B 1 108 ? -10.648 -14.828 -0.705 1 87.12 108 GLN B O 1
ATOM 3083 N N . LEU B 1 109 ? -8.867 -14.195 0.52 1 87.44 109 LEU B N 1
ATOM 3084 C CA . LEU B 1 109 ? -8.812 -15.469 1.235 1 87.44 109 LEU B CA 1
ATOM 3085 C C . LEU B 1 109 ? -10.062 -15.672 2.082 1 87.44 109 LEU B C 1
ATOM 3087 O O . LEU B 1 109 ? -10.648 -16.75 2.086 1 87.44 109 LEU B O 1
ATOM 3091 N N . ASN B 1 110 ? -10.453 -14.672 2.707 1 83.56 110 ASN B N 1
ATOM 3092 C CA . ASN B 1 110 ? -11.641 -14.75 3.547 1 83.56 110 ASN B CA 1
ATOM 3093 C C . ASN B 1 110 ? -12.891 -15.039 2.723 1 83.56 110 ASN B C 1
ATOM 3095 O O . ASN B 1 110 ? -13.812 -15.719 3.195 1 83.56 110 ASN B O 1
ATOM 3099 N N . GLN B 1 111 ? -12.875 -14.68 1.564 1 82.12 111 GLN B N 1
ATOM 3100 C CA . GLN B 1 111 ? -14.047 -14.844 0.712 1 82.12 111 GLN B CA 1
ATOM 3101 C C . GLN B 1 111 ? -14.047 -16.203 0.018 1 82.12 111 GLN B C 1
ATOM 3103 O O . GLN B 1 111 ? -15.102 -16.734 -0.324 1 82.12 111 GLN B O 1
ATOM 3108 N N . THR B 1 112 ? -12.891 -16.719 -0.139 1 80.06 112 THR B N 1
ATOM 3109 C CA . THR B 1 112 ? -12.789 -17.859 -1.042 1 80.06 112 THR B CA 1
ATOM 3110 C C . THR B 1 112 ? -12.523 -19.141 -0.262 1 80.06 112 THR B C 1
ATOM 3112 O O . THR B 1 112 ? -12.984 -20.219 -0.652 1 80.06 112 THR B O 1
ATOM 3115 N N . VAL B 1 113 ? -11.75 -19.047 0.746 1 80.31 113 VAL B N 1
ATOM 3116 C CA . VAL B 1 113 ? -11.258 -20.25 1.41 1 80.31 113 VAL B CA 1
ATOM 3117 C C . VAL B 1 113 ? -12.039 -20.484 2.701 1 80.31 113 VAL B C 1
ATOM 3119 O O . VAL B 1 113 ? -12.211 -19.562 3.508 1 80.31 113 VAL B O 1
ATOM 3122 N N . SER B 1 114 ? -12.508 -21.672 2.691 1 77.75 114 SER B N 1
ATOM 3123 C CA . SER B 1 114 ? -13.188 -22.094 3.908 1 77.75 114 SER B CA 1
ATOM 3124 C C . SER B 1 114 ? -12.32 -23.062 4.707 1 77.75 114 SER B C 1
ATOM 3126 O O . SER B 1 114 ? -11.547 -23.844 4.129 1 77.75 114 SER B O 1
ATOM 3128 N N . GLY B 1 115 ? -12.172 -22.812 6.023 1 79.56 115 GLY B N 1
ATOM 3129 C CA . GLY B 1 115 ? -11.391 -23.719 6.855 1 79.56 115 GLY B CA 1
ATOM 3130 C C . GLY B 1 115 ? -10.32 -23.016 7.66 1 79.56 115 GLY B C 1
ATOM 3131 O O . GLY B 1 115 ? -10.336 -21.781 7.781 1 79.56 115 GLY B O 1
ATOM 3132 N N . TRP B 1 116 ? -9.422 -23.984 8.25 1 79.56 116 TRP B N 1
ATOM 3133 C CA . TRP B 1 116 ? -8.422 -23.422 9.141 1 79.56 116 TRP B CA 1
ATOM 3134 C C . TRP B 1 116 ? -7.055 -24.062 8.906 1 79.56 116 TRP B C 1
ATOM 3136 O O . TRP B 1 116 ? -6.969 -25.172 8.367 1 79.56 116 TRP B O 1
ATOM 3146 N N . PHE B 1 117 ? -6.078 -23.281 9.188 1 81.94 117 PHE B N 1
ATOM 3147 C CA . PHE B 1 117 ? -4.711 -23.797 9.109 1 81.94 117 PHE B CA 1
ATOM 3148 C C . PHE B 1 117 ? -4.191 -24.156 10.5 1 81.94 117 PHE B C 1
ATOM 3150 O O . PHE B 1 117 ? -4.547 -23.516 11.484 1 81.94 117 PHE B O 1
ATOM 3157 N N . HIS B 1 118 ? -3.326 -25.234 10.344 1 78.88 118 HIS B N 1
ATOM 3158 C CA . HIS B 1 118 ? -2.635 -25.594 11.578 1 78.88 118 HIS B CA 1
ATOM 3159 C C . HIS B 1 118 ? -1.464 -24.641 11.844 1 78.88 118 HIS B C 1
ATOM 3161 O O . HIS B 1 118 ? -0.753 -24.25 10.914 1 78.88 118 HIS B O 1
ATOM 3167 N N . PHE B 1 119 ? -1.116 -24.438 13.109 1 80.06 119 PHE B N 1
ATOM 3168 C CA . PHE B 1 119 ? -0.093 -23.5 13.547 1 80.06 119 PHE B CA 1
ATOM 3169 C C . PHE B 1 119 ? 1.29 -23.953 13.094 1 80.06 119 PHE B C 1
ATOM 3171 O O . PHE B 1 119 ? 2.121 -23.141 12.695 1 80.06 119 PHE B O 1
ATOM 3178 N N . ARG B 1 120 ? 1.522 -25.25 13.148 1 78.5 120 ARG B N 1
ATOM 3179 C CA . ARG B 1 120 ? 2.838 -25.797 12.82 1 78.5 120 ARG B CA 1
ATOM 3180 C C . ARG B 1 120 ? 3.191 -25.547 11.359 1 78.5 120 ARG B C 1
ATOM 3182 O O . ARG B 1 120 ? 4.336 -25.219 11.039 1 78.5 120 ARG B O 1
ATOM 3189 N N . GLU B 1 121 ? 2.258 -25.672 10.523 1 78.5 121 GLU B N 1
ATOM 3190 C CA . GLU B 1 121 ? 2.494 -25.453 9.094 1 78.5 121 GLU B CA 1
ATOM 3191 C C . GLU B 1 121 ? 2.791 -23.984 8.812 1 78.5 121 GLU B C 1
ATOM 3193 O O . GLU B 1 121 ? 3.66 -23.672 7.992 1 78.5 121 GLU B O 1
ATOM 3198 N N . ILE B 1 122 ? 2.217 -23.203 9.609 1 85.12 122 ILE B N 1
ATOM 3199 C CA . ILE B 1 122 ? 2.375 -21.766 9.414 1 85.12 122 ILE B CA 1
ATOM 3200 C C . ILE B 1 122 ? 3.727 -21.312 9.961 1 85.12 122 ILE B C 1
ATOM 3202 O O . ILE B 1 122 ? 4.379 -20.438 9.383 1 85.12 122 ILE B O 1
ATOM 3206 N N . SER B 1 123 ? 4.164 -21.984 10.992 1 87.25 123 SER B N 1
ATOM 3207 C CA . SER B 1 123 ? 5.441 -21.625 11.602 1 87.25 123 SER B CA 1
ATOM 3208 C C . SER B 1 123 ? 6.602 -21.875 10.641 1 87.25 123 SER B C 1
ATOM 3210 O O . SER B 1 123 ? 7.496 -21.031 10.516 1 87.25 123 SER B O 1
ATOM 3212 N N . LEU B 1 124 ? 6.586 -22.969 9.945 1 85.62 124 LEU B N 1
ATOM 3213 C CA . LEU B 1 124 ? 7.652 -23.266 9 1 85.62 124 LEU B CA 1
ATOM 3214 C C . LEU B 1 124 ? 7.668 -22.266 7.852 1 85.62 124 LEU B C 1
ATOM 3216 O O . LEU B 1 124 ? 8.734 -21.828 7.43 1 85.62 124 LEU B O 1
ATOM 3220 N N . ARG B 1 125 ? 6.543 -21.922 7.453 1 88.56 125 ARG B N 1
ATOM 3221 C CA . ARG B 1 125 ? 6.441 -20.953 6.355 1 88.56 125 ARG B CA 1
ATOM 3222 C C . ARG B 1 125 ? 6.871 -19.562 6.805 1 88.56 125 ARG B C 1
ATOM 3224 O O . ARG B 1 125 ? 7.465 -18.812 6.031 1 88.56 125 ARG B O 1
ATOM 3231 N N . PHE B 1 126 ? 6.562 -19.281 8.008 1 92.5 126 PHE B N 1
ATOM 3232 C CA . PHE B 1 126 ? 6.988 -18 8.578 1 92.5 126 PHE B CA 1
ATOM 3233 C C . PHE B 1 126 ? 8.508 -17.906 8.609 1 92.5 126 PHE B C 1
ATOM 3235 O O . PHE B 1 126 ? 9.078 -16.891 8.195 1 92.5 126 PHE B O 1
ATOM 3242 N N . HIS B 1 127 ? 9.148 -18.969 9.062 1 91.19 127 HIS B N 1
ATOM 3243 C CA . HIS B 1 127 ? 10.602 -18.953 9.148 1 91.19 127 HIS B CA 1
ATOM 3244 C C . HIS B 1 127 ? 11.234 -18.812 7.77 1 91.19 127 HIS B C 1
ATOM 3246 O O . HIS B 1 127 ? 12.195 -18.062 7.598 1 91.19 127 HIS B O 1
ATOM 3252 N N . ARG B 1 128 ? 10.719 -19.484 6.879 1 88.81 128 ARG B N 1
ATOM 3253 C CA . ARG B 1 128 ? 11.234 -19.406 5.516 1 88.81 128 ARG B CA 1
ATOM 3254 C C . ARG B 1 128 ? 11.102 -18 4.953 1 88.81 128 ARG B C 1
ATOM 3256 O O . ARG B 1 128 ? 12.07 -17.438 4.441 1 88.81 128 ARG B O 1
ATOM 3263 N N . ASN B 1 129 ? 9.938 -17.438 5.066 1 93.31 129 ASN B N 1
ATOM 3264 C CA . ASN B 1 129 ? 9.688 -16.094 4.551 1 93.31 129 ASN B CA 1
ATOM 3265 C C . ASN B 1 129 ? 10.547 -15.062 5.27 1 93.31 129 ASN B C 1
ATOM 3267 O O . ASN B 1 129 ? 11.047 -14.125 4.645 1 93.31 129 ASN B O 1
ATOM 3271 N N . PHE B 1 130 ? 10.672 -15.273 6.492 1 94.44 130 PHE B N 1
ATOM 3272 C CA . PHE B 1 130 ? 11.461 -14.344 7.289 1 94.44 130 PHE B CA 1
ATOM 3273 C C . PHE B 1 130 ? 12.93 -14.375 6.867 1 94.44 130 PHE B C 1
ATOM 3275 O O . PHE B 1 130 ? 13.578 -13.336 6.797 1 94.44 130 PHE B O 1
ATOM 3282 N N . LEU B 1 131 ? 13.398 -15.523 6.598 1 90.31 131 LEU B N 1
ATOM 3283 C CA . LEU B 1 131 ? 14.781 -15.664 6.156 1 90.31 131 LEU B CA 1
ATOM 3284 C C . LEU B 1 131 ? 15 -14.977 4.816 1 90.31 131 LEU B C 1
ATOM 3286 O O . LEU B 1 131 ? 16.031 -14.352 4.594 1 90.31 131 LEU B O 1
ATOM 3290 N N . ILE B 1 132 ? 14.078 -15.086 3.998 1 92.5 132 ILE B N 1
ATOM 3291 C CA . ILE B 1 132 ? 14.156 -14.438 2.697 1 92.5 132 ILE B CA 1
ATOM 3292 C C . ILE B 1 132 ? 14.188 -12.922 2.881 1 92.5 132 ILE B C 1
ATOM 3294 O O . ILE B 1 132 ? 15.016 -12.227 2.279 1 92.5 132 ILE B O 1
ATOM 3298 N N . VAL B 1 133 ? 13.344 -12.406 3.75 1 95.81 133 VAL B N 1
ATOM 3299 C CA . VAL B 1 133 ? 13.266 -10.977 4.031 1 95.81 133 VAL B CA 1
ATOM 3300 C C . VAL B 1 133 ? 14.586 -10.492 4.617 1 95.81 133 VAL B C 1
ATOM 3302 O O . VAL B 1 133 ? 15.109 -9.453 4.219 1 95.81 133 VAL B O 1
ATOM 3305 N N . LEU B 1 134 ? 15.109 -11.273 5.465 1 92.69 134 LEU B N 1
ATOM 3306 C CA . LEU B 1 134 ? 16.375 -10.906 6.105 1 92.69 134 LEU B CA 1
ATOM 3307 C C . LEU B 1 134 ? 17.5 -10.883 5.094 1 92.69 134 LEU B C 1
ATOM 3309 O O . LEU B 1 134 ? 18.375 -10.008 5.145 1 92.69 134 LEU B O 1
ATOM 3313 N N . ASN B 1 135 ? 17.438 -11.812 4.215 1 91.75 135 ASN B N 1
ATOM 3314 C CA . ASN B 1 135 ? 18.469 -11.875 3.184 1 91.75 135 ASN B CA 1
ATOM 3315 C C . ASN B 1 135 ? 18.438 -10.625 2.301 1 91.75 135 ASN B C 1
ATOM 3317 O O . ASN B 1 135 ? 19.484 -10 2.076 1 91.75 135 ASN B O 1
ATOM 3321 N N . PHE B 1 136 ? 17.344 -10.242 1.885 1 93.81 136 PHE B N 1
ATOM 3322 C CA . PHE B 1 136 ? 17.188 -9.039 1.07 1 93.81 136 PHE B CA 1
ATOM 3323 C C . PHE B 1 136 ? 17.578 -7.793 1.865 1 93.81 136 PHE B C 1
ATOM 3325 O O . PHE B 1 136 ? 18.266 -6.91 1.355 1 93.81 136 PHE B O 1
ATOM 3332 N N . SER B 1 137 ? 17.125 -7.785 3.07 1 94.81 137 SER B N 1
ATOM 3333 C CA . SER B 1 137 ? 17.328 -6.609 3.91 1 94.81 137 SER B CA 1
ATOM 3334 C C . SER B 1 137 ? 18.812 -6.395 4.219 1 94.81 137 SER B C 1
ATOM 3336 O O . SER B 1 137 ? 19.312 -5.281 4.082 1 94.81 137 SER B O 1
ATOM 3338 N N . LEU B 1 138 ? 19.453 -7.434 4.578 1 91.44 138 LEU B N 1
ATOM 3339 C CA . LEU B 1 138 ? 20.875 -7.336 4.91 1 91.44 138 LEU B CA 1
ATOM 3340 C C . LEU B 1 138 ? 21.688 -6.969 3.68 1 91.44 138 LEU B C 1
ATOM 3342 O O . LEU B 1 138 ? 22.609 -6.145 3.762 1 91.44 138 LEU B O 1
ATOM 3346 N N . TYR B 1 139 ? 21.359 -7.516 2.605 1 91.56 139 TYR B N 1
ATOM 3347 C CA . TYR B 1 139 ? 22.078 -7.191 1.382 1 91.56 139 TYR B CA 1
ATOM 3348 C C . TYR B 1 139 ? 21.875 -5.73 1.002 1 91.56 139 TYR B C 1
ATOM 3350 O O . TYR B 1 139 ? 22.844 -5.035 0.653 1 91.56 139 TYR B O 1
ATOM 3358 N N . ASN B 1 140 ? 20.672 -5.246 1.096 1 93.06 140 ASN B N 1
ATOM 3359 C CA . ASN B 1 140 ? 20.359 -3.883 0.679 1 93.06 140 ASN B CA 1
ATOM 3360 C C . ASN B 1 140 ? 20.922 -2.857 1.661 1 93.06 140 ASN B C 1
ATOM 3362 O O . ASN B 1 140 ? 21.172 -1.712 1.288 1 93.06 140 ASN B O 1
ATOM 3366 N N . LEU B 1 141 ? 21.047 -3.299 2.816 1 92.5 141 LEU B N 1
ATOM 3367 C CA . LEU B 1 141 ? 21.562 -2.402 3.844 1 92.5 141 LEU B CA 1
ATOM 3368 C C . LEU B 1 141 ? 23.078 -2.293 3.756 1 92.5 141 LEU B C 1
ATOM 3370 O O . LEU B 1 141 ? 23.641 -1.195 3.844 1 92.5 141 LEU B O 1
ATOM 3374 N N . TYR B 1 142 ? 23.734 -3.385 3.473 1 88.94 142 TYR B N 1
ATOM 3375 C CA . TYR B 1 142 ? 25.172 -3.385 3.668 1 88.94 142 TYR B CA 1
ATOM 3376 C C . TYR B 1 142 ? 25.906 -3.529 2.338 1 88.94 142 TYR B C 1
ATOM 3378 O O . TYR B 1 142 ? 27.062 -3.109 2.207 1 88.94 142 TYR B O 1
ATOM 3386 N N . PHE B 1 143 ? 25.25 -4.062 1.3 1 87.56 143 PHE B N 1
ATOM 3387 C CA . PHE B 1 143 ? 26.047 -4.465 0.149 1 87.56 143 PHE B CA 1
ATOM 3388 C C . PHE B 1 143 ? 25.531 -3.811 -1.126 1 87.56 143 PHE B C 1
ATOM 3390 O O . PHE B 1 143 ? 26.188 -3.863 -2.168 1 87.56 143 PHE B O 1
ATOM 3397 N N . ALA B 1 144 ? 24.438 -3.209 -0.992 1 88.5 144 ALA B N 1
ATOM 3398 C CA . ALA B 1 144 ? 23.922 -2.52 -2.174 1 88.5 144 ALA B CA 1
ATOM 3399 C C . ALA B 1 144 ? 24.812 -1.332 -2.541 1 88.5 144 ALA B C 1
ATOM 3401 O O . ALA B 1 144 ? 25.156 -0.516 -1.684 1 88.5 144 ALA B O 1
ATOM 3402 N N . GLU B 1 145 ? 25.266 -1.3 -3.76 1 87.69 145 GLU B N 1
ATOM 3403 C CA . GLU B 1 145 ? 26.125 -0.216 -4.227 1 87.69 145 GLU B CA 1
ATOM 3404 C C . GLU B 1 145 ? 25.344 0.75 -5.125 1 87.69 145 GLU B C 1
ATOM 3406 O O . GLU B 1 145 ? 24.344 0.376 -5.727 1 87.69 145 GLU B O 1
ATOM 3411 N N . GLU B 1 146 ? 25.812 1.989 -5.094 1 90.56 146 GLU B N 1
ATOM 3412 C CA . GLU B 1 146 ? 25.219 2.965 -6.004 1 90.56 146 GLU B CA 1
ATOM 3413 C C . GLU B 1 146 ? 25.453 2.572 -7.461 1 90.56 146 GLU B C 1
ATOM 3415 O O . GLU B 1 146 ? 26.531 2.084 -7.816 1 90.56 146 GLU B O 1
ATOM 3420 N N . VAL B 1 147 ? 24.453 2.725 -8.172 1 87.88 147 VAL B N 1
ATOM 3421 C CA . VAL B 1 147 ? 24.516 2.322 -9.57 1 87.88 147 VAL B CA 1
ATOM 3422 C C . VAL B 1 147 ? 24.594 3.561 -10.461 1 87.88 147 VAL B C 1
ATOM 3424 O O . VAL B 1 147 ? 23.875 4.539 -10.25 1 87.88 147 VAL B O 1
ATOM 3427 N N . ASP B 1 148 ? 25.531 3.475 -11.352 1 87.62 148 ASP B N 1
ATOM 3428 C CA . ASP B 1 148 ? 25.594 4.492 -12.398 1 87.62 148 ASP B CA 1
ATOM 3429 C C . ASP B 1 148 ? 24.609 4.184 -13.523 1 87.62 148 ASP B C 1
ATOM 3431 O O . ASP B 1 148 ? 24.781 3.197 -14.242 1 87.62 148 ASP B O 1
ATOM 3435 N N . TYR B 1 149 ? 23.641 4.984 -13.641 1 86.75 149 TYR B N 1
ATOM 3436 C CA . TYR B 1 149 ? 22.594 4.727 -14.609 1 86.75 149 TYR B CA 1
ATOM 3437 C C . TYR B 1 149 ? 22.984 5.238 -15.992 1 86.75 149 TYR B C 1
ATOM 3439 O O . TYR B 1 149 ? 22.812 6.418 -16.297 1 86.75 149 TYR B O 1
ATOM 3447 N N . THR B 1 150 ? 23.516 4.262 -16.797 1 91.12 150 THR B N 1
ATOM 3448 C CA . THR B 1 150 ? 23.656 4.52 -18.234 1 91.12 150 THR B CA 1
ATOM 3449 C C . THR B 1 150 ? 22.281 4.531 -18.906 1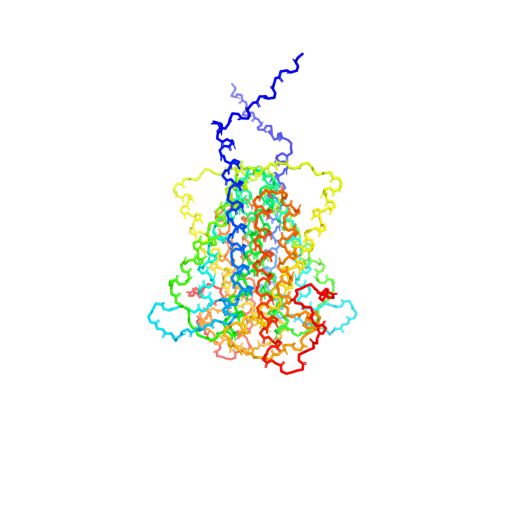 91.12 150 THR B C 1
ATOM 3451 O O . THR B 1 150 ? 21.281 4.152 -18.297 1 91.12 150 THR B O 1
ATOM 3454 N N . TRP B 1 151 ? 22.25 4.996 -20.141 1 91.06 151 TRP B N 1
ATOM 3455 C CA . TRP B 1 151 ? 20.984 5.059 -20.859 1 91.06 151 TRP B CA 1
ATOM 3456 C C . TRP B 1 151 ? 20.359 3.672 -21 1 91.06 151 TRP B C 1
ATOM 3458 O O . TRP B 1 151 ? 19.156 3.506 -20.844 1 91.06 151 TRP B O 1
ATOM 3468 N N . MET B 1 152 ? 21.219 2.793 -21.266 1 90.62 152 MET B N 1
ATOM 3469 C CA . MET B 1 152 ? 20.734 1.426 -21.438 1 90.62 152 MET B CA 1
ATOM 3470 C C . MET B 1 152 ? 20.219 0.86 -20.109 1 90.62 152 MET B C 1
ATOM 3472 O O . MET B 1 152 ? 19.188 0.192 -20.078 1 90.62 152 MET B O 1
ATOM 3476 N N . ARG B 1 153 ? 20.938 1.102 -19.125 1 91.88 153 ARG B N 1
ATOM 3477 C CA . ARG B 1 153 ? 20.5 0.621 -17.812 1 91.88 153 ARG B CA 1
ATOM 3478 C C . ARG B 1 153 ? 19.203 1.282 -17.391 1 91.88 153 ARG B C 1
ATOM 3480 O O . ARG B 1 153 ? 18.312 0.624 -16.844 1 91.88 153 ARG B O 1
ATOM 3487 N N . LEU B 1 154 ? 19.109 2.539 -17.688 1 92.75 154 LEU B N 1
ATOM 3488 C CA . LEU B 1 154 ? 17.891 3.268 -17.375 1 92.75 154 LEU B CA 1
ATOM 3489 C C . LEU B 1 154 ? 16.703 2.703 -18.141 1 92.75 154 LEU B C 1
ATOM 3491 O O . LEU B 1 154 ? 15.617 2.521 -17.562 1 92.75 154 LEU B O 1
ATOM 3495 N N . PHE B 1 155 ? 16.969 2.406 -19.344 1 93.75 155 PHE B N 1
ATOM 3496 C CA . PHE B 1 155 ? 15.922 1.815 -20.156 1 93.75 155 PHE B CA 1
ATOM 3497 C C . PHE B 1 155 ? 15.484 0.471 -19.594 1 93.75 155 PHE B C 1
ATOM 3499 O O . PHE B 1 155 ? 14.281 0.224 -19.438 1 93.75 155 PHE B O 1
ATOM 3506 N N . ASN B 1 156 ? 16.391 -0.377 -19.266 1 94.44 156 ASN B N 1
ATOM 3507 C CA . ASN B 1 156 ? 16.094 -1.694 -18.719 1 94.44 156 ASN B CA 1
ATOM 3508 C C . ASN B 1 156 ? 15.32 -1.59 -17.406 1 94.44 156 ASN B C 1
ATOM 3510 O O . ASN B 1 156 ? 14.391 -2.361 -17.172 1 94.44 156 ASN B O 1
ATOM 3514 N N . VAL B 1 157 ? 15.688 -0.629 -16.656 1 95.19 157 VAL B N 1
ATOM 3515 C CA . VAL B 1 157 ? 15.055 -0.47 -15.352 1 95.19 157 VAL B CA 1
ATOM 3516 C C . VAL B 1 157 ? 13.625 0.02 -15.531 1 95.19 157 VAL B C 1
ATOM 3518 O O . VAL B 1 157 ? 12.703 -0.499 -14.891 1 95.19 157 VAL B O 1
ATOM 3521 N N . VAL B 1 158 ? 13.414 0.945 -16.422 1 95.44 158 VAL B N 1
ATOM 3522 C CA . VAL B 1 158 ? 12.078 1.49 -16.641 1 95.44 158 VAL B CA 1
ATOM 3523 C C . VAL B 1 158 ? 11.164 0.404 -17.203 1 95.44 158 VAL B C 1
ATOM 3525 O O . VAL B 1 158 ? 10.039 0.219 -16.719 1 95.44 158 VAL B O 1
ATOM 3528 N N . VAL B 1 159 ? 11.648 -0.35 -18.094 1 96.81 159 VAL B N 1
ATOM 3529 C CA . VAL B 1 159 ? 10.883 -1.433 -18.703 1 96.81 159 VAL B CA 1
ATOM 3530 C C . VAL B 1 159 ? 10.586 -2.506 -17.656 1 96.81 159 VAL B C 1
ATOM 3532 O O . VAL B 1 159 ? 9.477 -3.029 -17.578 1 96.81 159 VAL B O 1
ATOM 3535 N N . SER B 1 160 ? 11.562 -2.809 -16.891 1 97.88 160 SER B N 1
ATOM 3536 C CA . SER B 1 160 ? 11.406 -3.852 -15.875 1 97.88 160 SER B CA 1
ATOM 3537 C C . SER B 1 160 ? 10.43 -3.422 -14.789 1 97.88 160 SER B C 1
ATOM 3539 O O . SER B 1 160 ? 9.719 -4.254 -14.227 1 97.88 160 SER B O 1
ATOM 3541 N N . ILE B 1 161 ? 10.383 -2.123 -14.539 1 97.25 161 ILE B N 1
ATOM 3542 C CA . ILE B 1 161 ? 9.391 -1.632 -13.586 1 97.25 161 ILE B CA 1
ATOM 3543 C C . ILE B 1 161 ? 7.988 -1.9 -14.117 1 97.25 161 ILE B C 1
ATOM 3545 O O . ILE B 1 161 ? 7.109 -2.344 -13.375 1 97.25 161 ILE B O 1
ATOM 3549 N N . PHE B 1 162 ? 7.824 -1.679 -15.32 1 97.19 162 PHE B N 1
ATOM 3550 C CA . PHE B 1 162 ? 6.535 -1.947 -15.945 1 97.19 162 PHE B CA 1
ATOM 3551 C C . PHE B 1 162 ? 6.164 -3.42 -15.812 1 97.19 162 PHE B C 1
ATOM 3553 O O . PHE B 1 162 ? 5.051 -3.748 -15.398 1 97.19 162 PHE B O 1
ATOM 3560 N N . PHE B 1 163 ? 7.035 -4.258 -16.094 1 97.19 163 PHE B N 1
ATOM 3561 C CA . PHE B 1 163 ? 6.773 -5.688 -16.047 1 97.19 163 PHE B CA 1
ATOM 3562 C C . PHE B 1 163 ? 6.609 -6.164 -14.609 1 97.19 163 PHE B C 1
ATOM 3564 O O . PHE B 1 163 ? 5.844 -7.086 -14.336 1 97.19 163 PHE B O 1
ATOM 3571 N N . PHE B 1 164 ? 7.305 -5.516 -13.773 1 98 164 PHE B N 1
ATOM 3572 C CA . PHE B 1 164 ? 7.16 -5.84 -12.359 1 98 164 PHE B CA 1
ATOM 3573 C C . PHE B 1 164 ? 5.719 -5.633 -11.906 1 98 164 PHE B C 1
ATOM 3575 O O . PHE B 1 164 ? 5.125 -6.52 -11.289 1 98 164 PHE B O 1
ATOM 3582 N N . PHE B 1 165 ? 5.164 -4.516 -12.289 1 96.69 165 PHE B N 1
ATOM 3583 C CA . PHE B 1 165 ? 3.801 -4.215 -11.859 1 96.69 165 PHE B CA 1
ATOM 3584 C C . PHE B 1 165 ? 2.789 -4.992 -12.695 1 96.69 165 PHE B C 1
ATOM 3586 O O . PHE B 1 165 ? 1.728 -5.371 -12.195 1 96.69 165 PHE B O 1
ATOM 3593 N N . TYR B 1 166 ? 3.137 -5.242 -13.914 1 95.69 166 TYR B N 1
ATOM 3594 C CA . TYR B 1 166 ? 2.285 -6.09 -14.742 1 95.69 166 TYR B CA 1
ATOM 3595 C C . TYR B 1 166 ? 2.172 -7.488 -14.156 1 95.69 166 TYR B C 1
ATOM 3597 O O . TYR B 1 166 ? 1.07 -8.031 -14.039 1 95.69 166 TYR B O 1
ATOM 3605 N N . GLY B 1 167 ? 3.281 -8.031 -13.852 1 95.75 167 GLY B N 1
ATOM 3606 C CA . GLY B 1 167 ? 3.281 -9.344 -13.219 1 95.75 167 GLY B CA 1
ATOM 3607 C C . GLY B 1 167 ? 2.531 -9.367 -11.898 1 95.75 167 GLY B C 1
ATOM 3608 O O . GLY B 1 167 ? 1.784 -10.312 -11.617 1 95.75 167 GLY B O 1
ATOM 3609 N N . MET B 1 168 ? 2.734 -8.344 -11.133 1 95.69 168 MET B N 1
ATOM 3610 C CA . MET B 1 168 ? 2.035 -8.234 -9.852 1 95.69 168 MET B CA 1
ATOM 3611 C C . MET B 1 168 ? 0.525 -8.195 -10.062 1 95.69 168 MET B C 1
ATOM 3613 O O . MET B 1 168 ? -0.221 -8.867 -9.344 1 95.69 168 MET B O 1
ATOM 3617 N N . LYS B 1 169 ? 0.122 -7.438 -10.977 1 92.81 169 LYS B N 1
ATOM 3618 C CA . LYS B 1 169 ? -1.303 -7.336 -11.281 1 92.81 169 LYS B CA 1
ATOM 3619 C C . LYS B 1 169 ? -1.87 -8.688 -11.703 1 92.81 169 LYS B C 1
ATOM 3621 O O . LYS B 1 169 ? -2.938 -9.094 -11.234 1 92.81 169 LYS B O 1
ATOM 3626 N N . LYS B 1 170 ? -1.207 -9.328 -12.562 1 90.94 170 LYS B N 1
ATOM 3627 C CA . LYS B 1 170 ? -1.653 -10.641 -13.031 1 90.94 170 LYS B CA 1
ATOM 3628 C C . LYS B 1 170 ? -1.698 -11.648 -11.883 1 90.94 170 LYS B C 1
ATOM 3630 O O . LYS B 1 170 ? -2.641 -12.438 -11.781 1 90.94 170 LYS B O 1
ATOM 3635 N N . LYS B 1 171 ? -0.716 -11.586 -11.109 1 92.56 171 LYS B N 1
ATOM 3636 C CA . LYS B 1 171 ? -0.626 -12.469 -9.945 1 92.56 171 LYS B CA 1
ATOM 3637 C C . LYS B 1 171 ? -1.801 -12.25 -9 1 92.56 171 LYS B C 1
ATOM 3639 O O . LYS B 1 171 ? -2.484 -13.203 -8.617 1 92.56 171 LYS B O 1
ATOM 3644 N N . MET B 1 172 ? -2.105 -11.062 -8.742 1 89.88 172 MET B N 1
ATOM 3645 C CA . MET B 1 172 ? -3.146 -10.734 -7.777 1 89.88 172 MET B CA 1
ATOM 3646 C C . MET B 1 172 ? -4.535 -10.969 -8.367 1 89.88 172 MET B C 1
ATOM 3648 O O . MET B 1 172 ? -5.434 -11.445 -7.672 1 89.88 172 MET B O 1
ATOM 3652 N N . ALA B 1 173 ? -4.695 -10.703 -9.57 1 86.62 173 ALA B N 1
ATOM 3653 C CA . ALA B 1 173 ? -5.988 -10.852 -10.227 1 86.62 173 ALA B CA 1
ATOM 3654 C C . ALA B 1 173 ? -6.402 -12.32 -10.305 1 86.62 173 ALA B C 1
ATOM 3656 O O . ALA B 1 173 ? -7.59 -12.633 -10.25 1 86.62 173 ALA B O 1
ATOM 3657 N N . ASN B 1 174 ? -5.496 -13.133 -10.406 1 87.44 174 ASN B N 1
ATOM 3658 C CA . ASN B 1 174 ? -5.816 -14.547 -10.617 1 87.44 174 ASN B CA 1
ATOM 3659 C C . ASN B 1 174 ? -5.645 -15.359 -9.336 1 87.44 174 ASN B C 1
ATOM 3661 O O . ASN B 1 174 ? -5.855 -16.578 -9.336 1 87.44 174 ASN B O 1
ATOM 3665 N N . PHE B 1 175 ? -5.312 -14.734 -8.242 1 88.19 175 PHE B N 1
ATOM 3666 C CA . PHE B 1 175 ? -5.059 -15.375 -6.961 1 88.19 175 PHE B CA 1
ATOM 3667 C C . PHE B 1 175 ? -6.301 -16.094 -6.457 1 88.19 175 PHE B C 1
ATOM 3669 O O . PHE B 1 175 ? -6.238 -17.266 -6.078 1 88.19 175 PHE B O 1
ATOM 3676 N N . PRO B 1 176 ? -7.477 -15.523 -6.555 1 84.38 176 PRO B N 1
ATOM 3677 C CA . PRO B 1 176 ? -8.648 -16.203 -6 1 84.38 176 PRO B CA 1
ATOM 3678 C C . PRO B 1 176 ? -8.961 -17.516 -6.699 1 84.38 176 PRO B C 1
ATOM 3680 O O . PRO B 1 176 ? -9.344 -18.5 -6.047 1 84.38 176 PRO B O 1
ATOM 3683 N N . ASN B 1 177 ? -8.766 -17.547 -7.965 1 81.94 177 ASN B N 1
ATOM 3684 C CA . ASN B 1 177 ? -9.086 -18.75 -8.727 1 81.94 177 ASN B CA 1
ATOM 3685 C C . ASN B 1 177 ? -8.148 -19.906 -8.359 1 81.94 177 ASN B C 1
ATOM 3687 O O . ASN B 1 177 ? -8.602 -21.047 -8.188 1 81.94 177 ASN B O 1
ATOM 3691 N N . ILE B 1 178 ? -6.953 -19.594 -8.203 1 82.38 178 ILE B N 1
ATOM 3692 C CA . ILE B 1 178 ? -5.965 -20.625 -7.93 1 82.38 178 ILE B CA 1
ATOM 3693 C C . ILE B 1 178 ? -6.113 -21.109 -6.488 1 82.38 178 ILE B C 1
ATOM 3695 O O . ILE B 1 178 ? -6.066 -22.312 -6.227 1 82.38 178 ILE B O 1
ATOM 3699 N N . ILE B 1 179 ? -6.387 -20.25 -5.617 1 83.69 179 ILE B N 1
ATOM 3700 C CA . ILE B 1 179 ? -6.438 -20.609 -4.203 1 83.69 179 ILE B CA 1
ATOM 3701 C C . ILE B 1 179 ? -7.699 -21.438 -3.93 1 83.69 179 ILE B C 1
ATOM 3703 O O . ILE B 1 179 ? -7.695 -22.312 -3.072 1 83.69 179 ILE B O 1
ATOM 3707 N N . THR B 1 180 ? -8.742 -21.141 -4.641 1 82.19 180 THR B N 1
ATOM 3708 C CA . THR B 1 180 ? -9.953 -21.938 -4.527 1 82.19 180 THR B CA 1
ATOM 3709 C C . THR B 1 180 ? -9.695 -23.375 -4.93 1 82.19 180 THR B C 1
ATOM 3711 O O . THR B 1 180 ? -10.195 -24.312 -4.293 1 82.19 180 THR B O 1
ATOM 3714 N N . PHE B 1 181 ? -8.914 -23.5 -5.969 1 80.5 181 PHE B N 1
ATOM 3715 C CA . PHE B 1 181 ? -8.531 -24.844 -6.41 1 80.5 181 PHE B CA 1
ATOM 3716 C C . PHE B 1 181 ? -7.691 -25.531 -5.348 1 80.5 181 PHE B C 1
ATOM 3718 O O . PHE B 1 181 ? -7.91 -26.719 -5.055 1 80.5 181 PHE B O 1
ATOM 3725 N N . VAL B 1 182 ? -6.852 -24.828 -4.746 1 80.81 182 VAL B N 1
ATOM 3726 C CA . VAL B 1 182 ? -5.887 -25.406 -3.822 1 80.81 182 VAL B CA 1
ATOM 3727 C C . VAL B 1 182 ? -6.586 -25.797 -2.523 1 80.81 182 VAL B C 1
ATOM 3729 O O . VAL B 1 182 ? -6.359 -26.891 -1.994 1 80.81 182 VAL B O 1
ATOM 3732 N N . TYR B 1 183 ? -7.547 -24.984 -2.084 1 80.31 183 TYR B N 1
ATOM 3733 C CA . TYR B 1 183 ? -8.047 -25.203 -0.731 1 80.31 183 TYR B CA 1
ATOM 3734 C C . TYR B 1 183 ? -9.477 -25.719 -0.756 1 80.31 183 TYR B C 1
ATOM 3736 O O . TYR B 1 183 ? -9.914 -26.406 0.171 1 80.31 183 TYR B O 1
ATOM 3744 N N . ASN B 1 184 ? -10.242 -25.328 -1.787 1 77.56 184 ASN B N 1
ATOM 3745 C CA . ASN B 1 184 ? -11.641 -25.75 -1.825 1 77.56 184 ASN B CA 1
ATOM 3746 C C . ASN B 1 184 ? -11.859 -26.891 -2.812 1 77.56 184 ASN B C 1
ATOM 3748 O O . ASN B 1 184 ? -12.93 -27.5 -2.838 1 77.56 184 ASN B O 1
ATOM 3752 N N . GLY B 1 185 ? -10.922 -27.156 -3.514 1 67.12 185 GLY B N 1
ATOM 3753 C CA . GLY B 1 185 ? -11.031 -28.266 -4.441 1 67.12 185 GLY B CA 1
ATOM 3754 C C . GLY B 1 185 ? -11.969 -28 -5.598 1 67.12 185 GLY B C 1
ATOM 3755 O O . GLY B 1 185 ? -12.461 -28.922 -6.238 1 67.12 185 GLY B O 1
ATOM 3756 N N . ARG B 1 186 ? -12.484 -26.672 -5.621 1 62.62 186 ARG B N 1
ATOM 3757 C CA . ARG B 1 186 ? -13.43 -26.359 -6.688 1 62.62 186 ARG B CA 1
ATOM 3758 C C . ARG B 1 186 ? -12.789 -26.547 -8.062 1 62.62 186 ARG B C 1
ATOM 3760 O O . ARG B 1 186 ? -11.711 -26.031 -8.32 1 62.62 186 ARG B O 1
ATOM 3767 N N . LYS B 1 187 ? -13.359 -27.531 -8.836 1 62.88 187 LYS B N 1
ATOM 3768 C CA . LYS B 1 187 ? -12.875 -28.203 -10.031 1 62.88 187 LYS B CA 1
ATOM 3769 C C . LYS B 1 187 ? -13.219 -27.406 -11.289 1 62.88 187 LYS B C 1
ATOM 3771 O O . LYS B 1 187 ? -12.992 -27.875 -12.406 1 62.88 187 LYS B O 1
ATOM 3776 N N . HIS B 1 188 ? -13.883 -26.172 -10.953 1 58.91 188 HIS B N 1
ATOM 3777 C CA . HIS B 1 188 ? -14.344 -25.594 -12.211 1 58.91 188 HIS B CA 1
ATOM 3778 C C . HIS B 1 188 ? -13.242 -24.766 -12.875 1 58.91 188 HIS B C 1
ATOM 3780 O O . HIS B 1 188 ? -12.438 -24.141 -12.188 1 58.91 188 HIS B O 1
ATOM 3786 N N . ILE B 1 189 ? -12.969 -25.172 -14.172 1 58.5 189 ILE B N 1
ATOM 3787 C CA . ILE B 1 189 ? -12.047 -24.375 -14.977 1 58.5 189 ILE B CA 1
ATOM 3788 C C . ILE B 1 189 ? -12.586 -22.953 -15.141 1 58.5 189 ILE B C 1
ATOM 3790 O O . ILE B 1 189 ? -13.688 -22.766 -15.648 1 58.5 189 ILE B O 1
ATOM 3794 N N . PRO B 1 190 ? -11.875 -21.969 -14.477 1 59.53 190 PRO B N 1
ATOM 3795 C CA . PRO B 1 190 ? -12.414 -20.609 -14.625 1 59.53 190 PRO B CA 1
ATOM 3796 C C . PRO B 1 190 ? -12.469 -20.156 -16.078 1 59.53 190 PRO B C 1
ATOM 3798 O O . PRO B 1 190 ? -11.602 -20.531 -16.875 1 59.53 190 PRO B O 1
ATOM 3801 N N . SER B 1 191 ? -13.625 -19.781 -16.609 1 58.22 191 SER B N 1
ATOM 3802 C CA . SER B 1 191 ? -13.875 -19.297 -17.953 1 58.22 191 SER B CA 1
ATOM 3803 C C . SER B 1 191 ? -13.297 -17.906 -18.172 1 58.22 191 SER B C 1
ATOM 3805 O O . SER B 1 191 ? -13.828 -17.109 -18.953 1 58.22 191 SER B O 1
ATOM 3807 N N . TYR B 1 192 ? -12.227 -17.641 -17.5 1 60.53 192 TYR B N 1
ATOM 3808 C CA . TYR B 1 192 ? -11.75 -16.281 -17.703 1 60.53 192 TYR B CA 1
ATOM 3809 C C . TYR B 1 192 ? -10.688 -16.234 -18.781 1 60.53 192 TYR B C 1
ATOM 3811 O O . TYR B 1 192 ? -10.062 -17.25 -19.109 1 60.53 192 TYR B O 1
ATOM 3819 N N . GLU B 1 193 ? -10.641 -15.062 -19.453 1 60.66 193 GLU B N 1
ATOM 3820 C CA . GLU B 1 193 ? -9.742 -14.781 -20.578 1 60.66 193 GLU B CA 1
ATOM 3821 C C . GLU B 1 193 ? -8.32 -15.25 -20.266 1 60.66 193 GLU B C 1
ATOM 3823 O O . GLU B 1 193 ? -7.648 -15.812 -21.125 1 60.66 193 GLU B O 1
ATOM 3828 N N . ASP B 1 194 ? -7.996 -15.195 -19.016 1 65.5 194 ASP B N 1
ATOM 3829 C CA . ASP B 1 194 ? -6.617 -15.539 -18.672 1 65.5 194 ASP B CA 1
ATOM 3830 C C . ASP B 1 194 ? -6.395 -17.047 -18.734 1 65.5 194 ASP B C 1
ATOM 3832 O O . ASP B 1 194 ? -5.27 -17.516 -18.938 1 65.5 194 ASP B O 1
ATOM 3836 N N . TYR B 1 195 ? -7.391 -17.688 -18.641 1 66.75 195 TYR B N 1
ATOM 3837 C CA . TYR B 1 195 ? -7.277 -19.141 -18.547 1 66.75 195 TYR B CA 1
ATOM 3838 C C . TYR B 1 195 ? -7.449 -19.781 -19.922 1 66.75 195 TYR B C 1
ATOM 3840 O O . TYR B 1 195 ? -7.371 -21 -20.062 1 66.75 195 TYR B O 1
ATOM 3848 N N . GLU B 1 196 ? -7.684 -18.828 -20.812 1 65.75 196 GLU B N 1
ATOM 3849 C CA . GLU B 1 196 ? -7.867 -19.359 -22.172 1 65.75 196 GLU B CA 1
ATOM 3850 C C . GLU B 1 196 ? -6.582 -20 -22.688 1 65.75 196 GLU B C 1
ATOM 3852 O O . GLU B 1 196 ? -6.625 -21.031 -23.344 1 65.75 196 GLU B O 1
ATOM 3857 N N . HIS B 1 197 ? -5.508 -19.359 -22.312 1 67.31 197 HIS B N 1
ATOM 3858 C CA . HIS B 1 197 ? -4.289 -19.875 -22.922 1 67.31 197 HIS B CA 1
ATOM 3859 C C . HIS B 1 197 ? -3.32 -20.391 -21.859 1 67.31 197 HIS B C 1
ATOM 3861 O O . HIS B 1 197 ? -2.217 -20.828 -22.172 1 67.31 197 HIS B O 1
ATOM 3867 N N . ASN B 1 198 ? -3.746 -20.375 -20.656 1 79.25 198 ASN B N 1
ATOM 3868 C CA . ASN B 1 198 ? -2.828 -20.75 -19.578 1 79.25 198 ASN B CA 1
ATOM 3869 C C . ASN B 1 198 ? -3.57 -21.344 -18.391 1 79.25 198 ASN B C 1
ATOM 3871 O O . ASN B 1 198 ? -4.617 -20.844 -17.984 1 79.25 198 ASN B O 1
ATOM 3875 N N . THR B 1 199 ? -3.051 -22.422 -17.969 1 77.62 199 THR B N 1
ATOM 3876 C CA . THR B 1 199 ? -3.674 -23.109 -16.844 1 77.62 199 THR B CA 1
ATOM 3877 C C . THR B 1 199 ? -3.434 -22.344 -15.547 1 77.62 199 THR B C 1
ATOM 3879 O O . THR B 1 199 ? -4.262 -22.391 -14.633 1 77.62 199 THR B O 1
ATOM 3882 N N . SER B 1 200 ? -2.254 -21.656 -15.539 1 86.31 200 SER B N 1
ATOM 3883 C CA . SER B 1 200 ? -1.878 -21.016 -14.289 1 86.31 200 SER B CA 1
ATOM 3884 C C . SER B 1 200 ? -1.4 -19.578 -14.531 1 86.31 200 SER B C 1
ATOM 3886 O O . SER B 1 200 ? -0.233 -19.266 -14.297 1 86.31 200 SER B O 1
ATOM 3888 N N . PRO B 1 201 ? -2.27 -18.734 -14.789 1 86.5 201 PRO B N 1
ATOM 3889 C CA . PRO B 1 201 ? -1.888 -17.359 -15.094 1 86.5 201 PRO B CA 1
ATOM 3890 C C . PRO B 1 201 ? -1.298 -16.625 -13.883 1 86.5 201 PRO B C 1
ATOM 3892 O O . PRO B 1 201 ? -0.476 -15.719 -14.047 1 86.5 201 PRO B O 1
ATOM 3895 N N . MET B 1 202 ? -1.663 -16.984 -12.703 1 89.69 202 MET B N 1
ATOM 3896 C CA . MET B 1 202 ? -1.096 -16.375 -11.5 1 89.69 202 MET B CA 1
ATOM 3897 C C . MET B 1 202 ? 0.406 -16.625 -11.422 1 89.69 202 MET B C 1
ATOM 3899 O O . MET B 1 202 ? 1.18 -15.719 -11.133 1 89.69 202 MET B O 1
ATOM 3903 N N . HIS B 1 203 ? 0.761 -17.844 -11.703 1 91.88 203 HIS B N 1
ATOM 3904 C CA . HIS B 1 203 ? 2.168 -18.234 -11.617 1 91.88 203 HIS B CA 1
ATOM 3905 C C . HIS B 1 203 ? 2.979 -17.594 -12.742 1 91.88 203 HIS B C 1
ATOM 3907 O O . HIS B 1 203 ? 4.152 -17.266 -12.555 1 91.88 203 HIS B O 1
ATOM 3913 N N . PHE B 1 204 ? 2.318 -17.438 -13.852 1 91.19 204 PHE B N 1
ATOM 3914 C CA . PHE B 1 204 ? 2.967 -16.703 -14.93 1 91.19 204 PHE B CA 1
ATOM 3915 C C . PHE B 1 204 ? 3.277 -15.281 -14.5 1 91.19 204 PHE B C 1
ATOM 3917 O O . PHE B 1 204 ? 4.379 -14.781 -14.742 1 91.19 204 PHE B O 1
ATOM 3924 N N . GLY B 1 205 ? 2.334 -14.641 -13.914 1 93.75 205 GLY B N 1
ATOM 3925 C CA . GLY B 1 205 ? 2.553 -13.312 -13.383 1 93.75 205 GLY B CA 1
ATOM 3926 C C . GLY B 1 205 ? 3.676 -13.25 -12.359 1 93.75 205 GLY B C 1
ATOM 3927 O O . GLY B 1 205 ? 4.469 -12.305 -12.352 1 93.75 205 GLY B O 1
ATOM 3928 N N . GLU B 1 206 ? 3.791 -14.211 -11.57 1 95 206 GLU B N 1
ATOM 3929 C CA . GLU B 1 206 ? 4.844 -14.281 -10.562 1 95 206 GLU B CA 1
ATOM 3930 C C . GLU B 1 206 ? 6.223 -14.375 -11.211 1 95 206 GLU B C 1
ATOM 3932 O O . GLU B 1 206 ? 7.164 -13.703 -10.773 1 95 206 GLU B O 1
ATOM 3937 N N . VAL B 1 207 ? 6.293 -15.164 -12.156 1 95.38 207 VAL B N 1
ATOM 3938 C CA . VAL B 1 207 ? 7.562 -15.344 -12.844 1 95.38 207 VAL B CA 1
ATOM 3939 C C . VAL B 1 207 ? 8 -14.023 -13.469 1 95.38 207 VAL B C 1
ATOM 3941 O O . VAL B 1 207 ? 9.148 -13.602 -13.297 1 95.38 207 VAL B O 1
ATOM 3944 N N . ILE B 1 208 ? 7.078 -13.422 -14.156 1 96.38 208 ILE B N 1
ATOM 3945 C CA . ILE B 1 208 ? 7.383 -12.148 -14.805 1 96.38 208 ILE B CA 1
ATOM 3946 C C . ILE B 1 208 ? 7.805 -11.125 -13.75 1 96.38 208 ILE B C 1
ATOM 3948 O O . ILE B 1 208 ? 8.773 -10.391 -13.953 1 96.38 208 ILE B O 1
ATOM 3952 N N . GLN B 1 209 ? 7.145 -11.07 -12.703 1 97.88 209 GLN B N 1
ATOM 3953 C CA . GLN B 1 209 ? 7.402 -10.102 -11.641 1 97.88 209 GLN B CA 1
ATOM 3954 C C . GLN B 1 209 ? 8.812 -10.258 -11.078 1 97.88 209 GLN B C 1
ATOM 3956 O O . GLN B 1 209 ? 9.562 -9.281 -10.977 1 97.88 209 GLN B O 1
ATOM 3961 N N . TRP B 1 210 ? 9.203 -11.484 -10.789 1 97.31 210 TRP B N 1
ATOM 3962 C CA . TRP B 1 210 ? 10.445 -11.68 -10.055 1 97.31 210 TRP B CA 1
ATOM 3963 C C . TRP B 1 210 ? 11.641 -11.695 -11 1 97.31 210 TRP B C 1
ATOM 3965 O O . TRP B 1 210 ? 12.75 -11.336 -10.609 1 97.31 210 TRP B O 1
ATOM 3975 N N . ILE B 1 211 ? 11.406 -12.023 -12.258 1 97.31 211 ILE B N 1
ATOM 3976 C CA . ILE B 1 211 ? 12.461 -11.828 -13.242 1 97.31 211 ILE B CA 1
ATOM 3977 C C . ILE B 1 211 ? 12.734 -10.336 -13.43 1 97.31 211 ILE B C 1
ATOM 3979 O O . ILE B 1 211 ? 13.891 -9.914 -13.453 1 97.31 211 ILE B O 1
ATOM 3983 N N . SER B 1 212 ? 11.68 -9.633 -13.586 1 98.25 212 SER B N 1
ATOM 3984 C CA . SER B 1 212 ? 11.828 -8.195 -13.742 1 98.25 212 SER B CA 1
ATOM 3985 C C . SER B 1 212 ? 12.492 -7.562 -12.523 1 98.25 212 SER B C 1
ATOM 3987 O O . SER B 1 212 ? 13.328 -6.664 -12.664 1 98.25 212 SER B O 1
ATOM 3989 N N . PHE B 1 213 ? 12.141 -8.023 -11.375 1 98.06 213 PHE B N 1
ATOM 3990 C CA . PHE B 1 213 ? 12.75 -7.52 -10.148 1 98.06 213 PHE B CA 1
ATOM 3991 C C . PHE B 1 213 ? 14.25 -7.766 -10.141 1 98.06 213 PHE B C 1
ATOM 3993 O O . PHE B 1 213 ? 15.023 -6.898 -9.734 1 98.06 213 PHE B O 1
ATOM 4000 N N . HIS B 1 214 ? 14.609 -8.883 -10.594 1 96.62 214 HIS B N 1
ATOM 4001 C CA . HIS B 1 214 ? 16.031 -9.18 -10.656 1 96.62 214 HIS B CA 1
ATOM 4002 C C . HIS B 1 214 ? 16.75 -8.25 -11.633 1 96.62 214 HIS B C 1
ATOM 4004 O O . HIS B 1 214 ? 17.875 -7.809 -11.375 1 96.62 214 HIS B O 1
ATOM 4010 N N . VAL B 1 215 ? 16.141 -8.008 -12.734 1 96.25 215 VAL B N 1
ATOM 4011 C CA . VAL B 1 215 ? 16.75 -7.117 -13.719 1 96.25 215 VAL B CA 1
ATOM 4012 C C . VAL B 1 215 ? 16.969 -5.734 -13.109 1 96.25 215 VAL B C 1
ATOM 4014 O O . VAL B 1 215 ? 17.969 -5.082 -13.367 1 96.25 215 VAL B O 1
ATOM 4017 N N . ILE B 1 216 ? 16.094 -5.301 -12.273 1 95.94 216 ILE B N 1
ATOM 4018 C CA . ILE B 1 216 ? 16.188 -4.008 -11.609 1 95.94 216 ILE B CA 1
ATOM 4019 C C . ILE B 1 216 ? 17.312 -4.043 -10.57 1 95.94 216 ILE B C 1
ATOM 4021 O O . ILE B 1 216 ? 18.141 -3.141 -10.523 1 95.94 216 ILE B O 1
ATOM 4025 N N . CYS B 1 217 ? 17.312 -5.051 -9.75 1 93.44 217 CYS B N 1
ATOM 4026 C CA . CYS B 1 217 ? 18.219 -5.156 -8.609 1 93.44 217 CYS B CA 1
ATOM 4027 C C . CYS B 1 217 ? 19.625 -5.516 -9.07 1 93.44 217 CYS B C 1
ATOM 4029 O O . CYS B 1 217 ? 20.609 -5 -8.539 1 93.44 217 CYS B O 1
ATOM 4031 N N . ASN B 1 218 ? 19.719 -6.387 -9.992 1 90.75 218 ASN B N 1
ATOM 4032 C CA . ASN B 1 218 ? 20.984 -6.906 -10.5 1 90.75 218 ASN B CA 1
ATOM 4033 C C . ASN B 1 218 ? 21.906 -7.348 -9.375 1 90.75 218 ASN B C 1
ATOM 4035 O O . ASN B 1 218 ? 23.062 -6.918 -9.305 1 90.75 218 ASN B O 1
ATOM 4039 N N . SER B 1 219 ? 21.406 -8.18 -8.391 1 90 219 SER B N 1
ATOM 4040 C CA . SER B 1 219 ? 22.156 -8.719 -7.262 1 90 219 SER B CA 1
ATOM 4041 C C . SER B 1 219 ? 22.062 -10.242 -7.207 1 90 219 SER B C 1
ATOM 4043 O O . SER B 1 219 ? 21.125 -10.828 -7.766 1 90 219 SER B O 1
ATOM 4045 N N . PRO B 1 220 ? 23.047 -10.859 -6.586 1 88.25 220 PRO B N 1
ATOM 4046 C CA . PRO B 1 220 ? 22.969 -12.32 -6.457 1 88.25 220 PRO B CA 1
ATOM 4047 C C . PRO B 1 220 ? 21.766 -12.781 -5.637 1 88.25 220 PRO B C 1
ATOM 4049 O O . PRO B 1 220 ? 21.219 -13.844 -5.898 1 88.25 220 PRO B O 1
ATOM 4052 N N . VAL B 1 221 ? 21.422 -11.945 -4.688 1 91.12 221 VAL B N 1
ATOM 4053 C CA . VAL B 1 221 ? 20.281 -12.312 -3.844 1 91.12 221 VAL B CA 1
ATOM 4054 C C . VAL B 1 221 ? 19.016 -12.328 -4.68 1 91.12 221 VAL B C 1
ATOM 4056 O O . VAL B 1 221 ? 18.219 -13.273 -4.598 1 91.12 221 VAL B O 1
ATOM 4059 N N . SER B 1 222 ? 18.906 -11.289 -5.508 1 93.75 222 SER B N 1
ATOM 4060 C CA . SER B 1 222 ? 17.719 -11.203 -6.336 1 93.75 222 SER B CA 1
ATOM 4061 C C . SER B 1 222 ? 17.703 -12.297 -7.402 1 93.75 222 SER B C 1
ATOM 4063 O O . SER B 1 222 ? 16.641 -12.781 -7.793 1 93.75 222 SER B O 1
ATOM 4065 N N . LEU B 1 223 ? 18.828 -12.711 -7.859 1 93.12 223 LEU B N 1
ATOM 4066 C CA . LEU B 1 223 ? 18.906 -13.805 -8.82 1 93.12 223 LEU B CA 1
ATOM 4067 C C . LEU B 1 223 ? 18.453 -15.117 -8.195 1 93.12 223 LEU B C 1
ATOM 4069 O O . LEU B 1 223 ? 17.656 -15.844 -8.781 1 93.12 223 LEU B O 1
ATOM 4073 N N . GLY B 1 224 ? 19.078 -15.398 -7.055 1 92.44 224 GLY B N 1
ATOM 4074 C CA . GLY B 1 224 ? 18.656 -16.609 -6.359 1 92.44 224 GLY B CA 1
ATOM 4075 C C . GLY B 1 224 ? 17.172 -16.656 -6.086 1 92.44 224 GLY B C 1
ATOM 4076 O O . GLY B 1 224 ? 16.547 -17.719 -6.23 1 92.44 224 GLY B O 1
ATOM 4077 N N . TYR B 1 225 ? 16.609 -15.562 -5.703 1 94.69 225 TYR B N 1
ATOM 4078 C CA . TYR B 1 225 ? 15.188 -15.5 -5.395 1 94.69 225 TYR B CA 1
ATOM 4079 C C . TYR B 1 225 ? 14.352 -15.688 -6.656 1 94.69 225 TYR B C 1
ATOM 4081 O O . TYR B 1 225 ? 13.328 -16.375 -6.633 1 94.69 225 TYR B O 1
ATOM 4089 N N . ALA B 1 226 ? 14.781 -15.062 -7.742 1 95.5 226 ALA B N 1
ATOM 4090 C CA . ALA B 1 226 ? 14.062 -15.211 -9 1 95.5 226 ALA B CA 1
ATOM 4091 C C . ALA B 1 226 ? 14.039 -16.672 -9.453 1 95.5 226 ALA B C 1
ATOM 4093 O O . ALA B 1 226 ? 13 -17.172 -9.875 1 95.5 226 ALA B O 1
ATOM 4094 N N . VAL B 1 227 ? 15.133 -17.312 -9.359 1 94.69 227 VAL B N 1
ATOM 4095 C CA . VAL B 1 227 ? 15.219 -18.719 -9.75 1 94.69 227 VAL B CA 1
ATOM 4096 C C . VAL B 1 227 ? 14.32 -19.562 -8.852 1 94.69 227 VAL B C 1
ATOM 4098 O O . VAL B 1 227 ? 13.586 -20.438 -9.336 1 94.69 227 VAL B O 1
ATOM 4101 N N . TYR B 1 228 ? 14.398 -19.297 -7.645 1 94.31 228 TYR B N 1
ATOM 4102 C CA . TYR B 1 228 ? 13.562 -19.984 -6.676 1 94.31 228 TYR B CA 1
ATOM 4103 C C . TYR B 1 228 ? 12.086 -19.844 -7.023 1 94.31 228 TYR B C 1
ATOM 4105 O O . TYR B 1 228 ? 11.344 -20.828 -7.031 1 94.31 228 TYR B O 1
ATOM 4113 N N . LYS B 1 229 ? 11.703 -18.625 -7.324 1 94.19 229 LYS B N 1
ATOM 4114 C CA . LYS B 1 229 ? 10.297 -18.344 -7.633 1 94.19 229 LYS B CA 1
ATOM 4115 C C . LYS B 1 229 ? 9.891 -19 -8.945 1 94.19 229 LYS B C 1
ATOM 4117 O O . LYS B 1 229 ? 8.75 -19.438 -9.094 1 94.19 229 LYS B O 1
ATOM 4122 N N . ILE B 1 230 ? 10.75 -19.047 -9.867 1 93.88 230 ILE B N 1
ATOM 4123 C CA . ILE B 1 230 ? 10.477 -19.703 -11.141 1 93.88 230 ILE B CA 1
ATOM 4124 C C . ILE B 1 230 ? 10.258 -21.188 -10.906 1 93.88 230 ILE B C 1
ATOM 4126 O O . ILE B 1 230 ? 9.305 -21.781 -11.438 1 93.88 230 ILE B O 1
ATOM 4130 N N . GLU B 1 231 ? 11.102 -21.797 -10.148 1 93.88 231 GLU B N 1
ATOM 4131 C CA . GLU B 1 231 ? 10.984 -23.234 -9.852 1 93.88 231 GLU B CA 1
ATOM 4132 C C . GLU B 1 231 ? 9.68 -23.547 -9.125 1 93.88 231 GLU B C 1
ATOM 4134 O O . GLU B 1 231 ? 9.008 -24.516 -9.445 1 93.88 231 GLU B O 1
ATOM 4139 N N . LEU B 1 232 ? 9.375 -22.719 -8.211 1 92.5 232 LEU B N 1
ATOM 4140 C CA . LEU B 1 232 ? 8.133 -22.922 -7.469 1 92.5 232 LEU B CA 1
ATOM 4141 C C . LEU B 1 232 ? 6.926 -22.766 -8.383 1 92.5 232 LEU B C 1
ATOM 4143 O O . LEU B 1 232 ? 6.004 -23.578 -8.344 1 92.5 232 LEU B O 1
ATOM 4147 N N . ALA B 1 233 ? 6.965 -21.75 -9.148 1 92.25 233 ALA B N 1
ATOM 4148 C CA . ALA B 1 233 ? 5.863 -21.5 -10.07 1 92.25 233 ALA B CA 1
ATOM 4149 C C . ALA B 1 233 ? 5.703 -22.641 -11.07 1 92.25 233 ALA B C 1
ATOM 4151 O O . ALA B 1 233 ? 4.586 -23.078 -11.352 1 92.25 233 ALA B O 1
ATOM 4152 N N . TRP B 1 234 ? 6.77 -23.062 -11.523 1 90.06 234 TRP B N 1
ATOM 4153 C CA . TRP B 1 234 ? 6.742 -24.172 -12.484 1 90.06 234 TRP B CA 1
ATOM 4154 C C . TRP B 1 234 ? 6.199 -25.438 -11.836 1 90.06 234 TRP B C 1
ATOM 4156 O O . TRP B 1 234 ? 5.383 -26.141 -12.438 1 90.06 234 TRP B O 1
ATOM 4166 N N . ALA B 1 235 ? 6.645 -25.75 -10.719 1 90.75 235 ALA B N 1
ATOM 4167 C CA . ALA B 1 235 ? 6.199 -26.953 -10.008 1 90.75 235 ALA B CA 1
ATOM 4168 C C . ALA B 1 235 ? 4.695 -26.906 -9.758 1 90.75 235 ALA B C 1
ATOM 4170 O O . ALA B 1 235 ? 3.988 -27.891 -10.023 1 90.75 235 ALA B O 1
ATOM 4171 N N . ARG B 1 236 ? 4.219 -25.812 -9.297 1 89.75 236 ARG B N 1
ATOM 4172 C CA . ARG B 1 236 ? 2.803 -25.672 -8.977 1 89.75 236 ARG B CA 1
ATOM 4173 C C . ARG B 1 236 ? 1.946 -25.703 -10.234 1 89.75 236 ARG B C 1
ATOM 4175 O O . ARG B 1 236 ? 0.871 -26.297 -10.25 1 89.75 236 ARG B O 1
ATOM 4182 N N . ALA B 1 237 ? 2.414 -25.031 -11.234 1 87.75 237 ALA B N 1
ATOM 4183 C CA . ALA B 1 237 ? 1.698 -25.047 -12.508 1 87.75 237 ALA B CA 1
ATOM 4184 C C . ALA B 1 237 ? 1.651 -26.469 -13.086 1 87.75 237 ALA B C 1
ATOM 4186 O O . ALA B 1 237 ? 0.629 -26.875 -13.633 1 87.75 237 ALA B O 1
ATOM 4187 N N . TYR B 1 238 ? 2.768 -27.141 -12.945 1 86.88 238 TYR B N 1
ATOM 4188 C CA . TYR B 1 238 ? 2.85 -28.516 -13.438 1 86.88 238 TYR B CA 1
ATOM 4189 C C . TYR B 1 238 ? 1.851 -29.406 -12.719 1 86.88 238 TYR B C 1
ATOM 4191 O O . TYR B 1 238 ? 1.107 -30.156 -13.352 1 86.88 238 TYR B O 1
ATOM 4199 N N . MET B 1 239 ? 1.82 -29.328 -11.484 1 86.88 239 MET B N 1
ATOM 4200 C CA . MET B 1 239 ? 0.926 -30.172 -10.688 1 86.88 239 MET B CA 1
ATOM 4201 C C . MET B 1 239 ? -0.533 -29.859 -11.016 1 86.88 239 MET B C 1
ATOM 4203 O O . MET B 1 239 ? -1.35 -30.781 -11.133 1 86.88 239 MET B O 1
ATOM 4207 N N . ARG B 1 240 ? -0.797 -28.656 -11.148 1 83.69 240 ARG B N 1
ATOM 4208 C CA . ARG B 1 240 ? -2.166 -28.266 -11.461 1 83.69 240 ARG B CA 1
ATOM 4209 C C . ARG B 1 240 ? -2.566 -28.719 -12.859 1 83.69 240 ARG B C 1
ATOM 4211 O O . ARG B 1 240 ? -3.664 -29.25 -13.055 1 83.69 240 ARG B O 1
ATOM 4218 N N . HIS B 1 241 ? -1.664 -28.438 -13.734 1 83.75 241 HIS B N 1
ATOM 4219 C CA . HIS B 1 241 ? -1.92 -28.859 -15.109 1 83.75 241 HIS B CA 1
ATOM 4220 C C . HIS B 1 241 ? -2.146 -30.359 -15.203 1 83.75 241 HIS B C 1
ATOM 4222 O O . HIS B 1 241 ? -3.088 -30.812 -15.859 1 83.75 241 HIS B O 1
ATOM 4228 N N . ARG B 1 242 ? -1.395 -31.062 -14.547 1 83.44 242 ARG B N 1
ATOM 4229 C CA . ARG B 1 242 ? -1.52 -32.5 -14.516 1 83.44 242 ARG B CA 1
ATOM 4230 C C . ARG B 1 242 ? -2.83 -32.938 -13.859 1 83.44 242 ARG B C 1
ATOM 4232 O O . ARG B 1 242 ? -3.484 -33.875 -14.32 1 83.44 242 ARG B O 1
ATOM 4239 N N . TRP B 1 243 ? -3.148 -32.312 -12.859 1 82.5 243 TRP B N 1
ATOM 4240 C CA . TRP B 1 243 ? -4.398 -32.625 -12.172 1 82.5 243 TRP B CA 1
ATOM 4241 C C . TRP B 1 243 ? -5.594 -32.406 -13.086 1 82.5 243 TRP B C 1
ATOM 4243 O O . TRP B 1 243 ? -6.488 -33.25 -13.172 1 82.5 243 TRP B O 1
ATOM 4253 N N . PHE B 1 244 ? -5.613 -31.297 -13.781 1 80.69 244 PHE B N 1
ATOM 4254 C CA . PHE B 1 244 ? -6.727 -30.969 -14.656 1 80.69 244 PHE B CA 1
ATOM 4255 C C . PHE B 1 244 ? -6.812 -31.953 -15.82 1 80.69 244 PHE B C 1
ATOM 4257 O O . PHE B 1 244 ? -7.906 -32.375 -16.219 1 80.69 244 PHE B O 1
ATOM 4264 N N . ARG B 1 245 ? -5.746 -32.281 -16.328 1 80.69 245 ARG B N 1
ATOM 4265 C CA . ARG B 1 245 ? -5.715 -33.25 -17.438 1 80.69 245 ARG B CA 1
ATOM 4266 C C . ARG B 1 245 ? -6.254 -34.594 -17 1 80.69 245 ARG B C 1
ATOM 4268 O O . ARG B 1 245 ? -6.914 -35.281 -17.781 1 80.69 245 ARG B O 1
ATOM 4275 N N . ARG B 1 246 ? -6.098 -34.875 -15.773 1 81.25 246 ARG B N 1
ATOM 4276 C CA . ARG B 1 246 ? -6.477 -36.219 -15.273 1 81.25 246 ARG B CA 1
ATOM 4277 C C . ARG B 1 246 ? -7.93 -36.219 -14.812 1 81.25 246 ARG B C 1
ATOM 4279 O O . ARG B 1 246 ? -8.617 -37.219 -14.938 1 81.25 246 ARG B O 1
ATOM 4286 N N . ASN B 1 247 ? -8.344 -35.125 -14.352 1 79.12 247 ASN B N 1
ATOM 4287 C CA . ASN B 1 247 ? -9.617 -35.156 -13.641 1 79.12 247 ASN B CA 1
ATOM 4288 C C . ASN B 1 247 ? -10.719 -34.438 -14.43 1 79.12 247 ASN B C 1
ATOM 4290 O O . ASN B 1 247 ? -11.906 -34.625 -14.133 1 79.12 247 ASN B O 1
ATOM 4294 N N . VAL B 1 248 ? -10.406 -33.5 -15.281 1 75.69 248 VAL B N 1
ATOM 4295 C CA . VAL B 1 248 ? -11.43 -32.781 -16.016 1 75.69 248 VAL B CA 1
ATOM 4296 C C . VAL B 1 248 ? -11.523 -33.281 -17.438 1 75.69 248 VAL B C 1
ATOM 4298 O O . VAL B 1 248 ? -10.562 -33.188 -18.219 1 75.69 248 VAL B O 1
ATOM 4301 N N . PRO B 1 249 ? -12.734 -33.781 -17.688 1 73.25 249 PRO B N 1
ATOM 4302 C CA . PRO B 1 249 ? -12.93 -34.281 -19.062 1 73.25 249 PRO B CA 1
ATOM 4303 C C . PRO B 1 249 ? -12.953 -33.125 -20.094 1 73.25 249 PRO B C 1
ATOM 4305 O O . PRO B 1 249 ? -13.461 -32.062 -19.797 1 73.25 249 PRO B O 1
ATOM 4308 N N . ASN B 1 250 ? -12.312 -33.188 -21.297 1 70.06 250 ASN B N 1
ATOM 4309 C CA . ASN B 1 250 ? -12.305 -32.25 -22.406 1 70.06 250 ASN B CA 1
ATOM 4310 C C . ASN B 1 250 ? -11.43 -31.031 -22.109 1 70.06 250 ASN B C 1
ATOM 4312 O O . ASN B 1 250 ? -11.75 -29.922 -22.531 1 70.06 250 ASN B O 1
ATOM 4316 N N . TYR B 1 251 ? -10.594 -31.297 -21.156 1 73.56 251 TYR B N 1
ATOM 4317 C CA . TYR B 1 251 ? -9.617 -30.234 -20.922 1 73.56 251 TYR B CA 1
ATOM 4318 C C . TYR B 1 251 ? -8.859 -29.891 -22.188 1 73.56 251 TYR B C 1
ATOM 4320 O O . TYR B 1 251 ? -8.352 -30.781 -22.875 1 73.56 251 TYR B O 1
ATOM 4328 N N . PRO B 1 252 ? -9.094 -28.453 -22.547 1 68.38 252 PRO B N 1
ATOM 4329 C CA . PRO B 1 252 ? -8.453 -28.094 -23.812 1 68.38 252 PRO B CA 1
ATOM 4330 C C . PRO B 1 252 ? -6.977 -28.469 -23.859 1 68.38 252 PRO B C 1
ATOM 4332 O O . PRO B 1 252 ? -6.23 -28.172 -22.922 1 68.38 252 PRO B O 1
ATOM 4335 N N . ARG B 1 253 ? -6.586 -29.188 -24.922 1 61.53 253 ARG B N 1
ATOM 4336 C CA . ARG B 1 253 ? -5.23 -29.719 -25.047 1 61.53 253 ARG B CA 1
ATOM 4337 C C . ARG B 1 253 ? -4.227 -28.609 -25.312 1 61.53 253 ARG B C 1
ATOM 4339 O O . ARG B 1 253 ? -3.039 -28.75 -25.016 1 61.53 253 ARG B O 1
ATOM 4346 N N . ARG B 1 254 ? -4.766 -27.422 -25.797 1 63 254 ARG B N 1
ATOM 4347 C CA . ARG B 1 254 ? -3.834 -26.375 -26.234 1 63 254 ARG B CA 1
ATOM 4348 C C . ARG B 1 254 ? -3.557 -25.391 -25.109 1 63 254 ARG B C 1
ATOM 4350 O O . ARG B 1 254 ? -3.016 -24.297 -25.344 1 63 254 ARG B O 1
ATOM 4357 N N . ARG B 1 255 ? -3.875 -25.766 -23.953 1 73.44 255 ARG B N 1
ATOM 4358 C CA . ARG B 1 255 ? -3.613 -24.844 -22.859 1 73.44 255 ARG B CA 1
ATOM 4359 C C . ARG B 1 255 ? -2.221 -25.062 -22.266 1 73.44 255 ARG B C 1
ATOM 4361 O O . ARG B 1 255 ? -1.824 -26.203 -22 1 73.44 255 ARG B O 1
ATOM 4368 N N . ALA B 1 256 ? -1.486 -23.875 -22.328 1 76.94 256 ALA B N 1
ATOM 4369 C CA . ALA B 1 256 ? -0.13 -23.953 -21.781 1 76.94 256 ALA B CA 1
ATOM 4370 C C . ALA B 1 256 ? -0.147 -24.031 -20.266 1 76.94 256 ALA B C 1
ATOM 4372 O O . ALA B 1 256 ? -1.069 -23.531 -19.625 1 76.94 256 ALA B O 1
ATOM 4373 N N . MET B 1 257 ? 0.825 -24.688 -19.75 1 74.88 257 MET B N 1
ATOM 4374 C CA . MET B 1 257 ? 0.932 -24.875 -18.297 1 74.88 257 MET B CA 1
ATOM 4375 C C . MET B 1 257 ? 1.268 -23.578 -17.594 1 74.88 257 MET B C 1
ATOM 4377 O O . MET B 1 257 ? 0.628 -23.203 -16.609 1 74.88 257 MET B O 1
ATOM 4381 N N . LEU B 1 258 ? 2.225 -22.812 -18.172 1 75.38 258 LEU B N 1
ATOM 4382 C CA . LEU B 1 258 ? 2.742 -21.641 -17.484 1 75.38 258 LEU B CA 1
ATOM 4383 C C . LEU B 1 258 ? 2.855 -20.453 -18.438 1 75.38 258 LEU B C 1
ATOM 4385 O O . LEU B 1 258 ? 2.195 -19.422 -18.25 1 75.38 258 LEU B O 1
ATOM 4389 N N . ILE B 1 259 ? 3.631 -20.625 -19.469 1 71.94 259 ILE B N 1
ATOM 4390 C CA . ILE B 1 259 ? 3.834 -19.562 -20.469 1 71.94 259 ILE B CA 1
ATOM 4391 C C . ILE B 1 259 ? 2.818 -19.719 -21.594 1 71.94 259 ILE B C 1
ATOM 4393 O O . ILE B 1 259 ? 2.795 -20.734 -22.281 1 71.94 259 ILE B O 1
ATOM 4397 N N . PRO B 1 260 ? 2.061 -18.656 -21.703 1 66.94 260 PRO B N 1
ATOM 4398 C CA . PRO B 1 260 ? 1.062 -18.75 -22.766 1 66.94 260 PRO B CA 1
ATOM 4399 C C . PRO B 1 260 ? 1.683 -19.062 -24.141 1 66.94 260 PRO B C 1
ATOM 4401 O O . PRO B 1 260 ? 2.738 -18.516 -24.469 1 66.94 260 PRO B O 1
ATOM 4404 N N . HIS B 1 261 ? 1.113 -19.891 -24.844 1 59.88 261 HIS B N 1
ATOM 4405 C CA . HIS B 1 261 ? 1.412 -20.25 -26.219 1 59.88 261 HIS B CA 1
ATOM 4406 C C . HIS B 1 261 ? 2.65 -21.141 -26.297 1 59.88 261 HIS B C 1
ATOM 4408 O O . HIS B 1 261 ? 3.123 -21.469 -27.391 1 59.88 261 HIS B O 1
ATOM 4414 N N . LEU B 1 262 ? 3.258 -21.328 -25.078 1 50.84 262 LEU B N 1
ATOM 4415 C CA . LEU B 1 262 ? 4.336 -22.312 -25.047 1 50.84 262 LEU B CA 1
ATOM 4416 C C . LEU B 1 262 ? 3.842 -23.656 -24.516 1 50.84 262 LEU B C 1
ATOM 4418 O O . LEU B 1 262 ? 3.676 -23.812 -23.297 1 50.84 262 LEU B O 1
ATOM 4422 N N . PHE B 1 263 ? 3.422 -24.5 -25.469 1 51.03 263 PHE B N 1
ATOM 4423 C CA . PHE B 1 263 ? 2.822 -25.781 -25.141 1 51.03 263 PHE B CA 1
ATOM 4424 C C . PHE B 1 263 ? 3.893 -26.797 -24.75 1 51.03 263 PHE B C 1
ATOM 4426 O O . PHE B 1 263 ? 5.02 -26.734 -25.25 1 51.03 263 PHE B O 1
#

Nearest PDB structures (foldseek):
  7c83-assembly1_A  TM=8.109E-01  e=8.725E-08  Pseudomonadota bacterium
  7bw1-assembly1_A  TM=8.030E-01  e=6.131E-07  Homo sapiens
  5v7p-assembly1_A  TM=3.914E-01  e=3.817E+00  Tribolium castaneum
  7c83-assembly1_A  TM=8.107E-01  e=1.047E-07  Pseudomonadota bacterium
  7bw1-assembly1_A  TM=8.029E-01  e=4.000E-07  Homo sapiens

pLDDT: mean 83.76, std 14.45, range [21.08, 98.31]

Radius of gyration: 26.9 Å; Cα contacts (8 Å, |Δi|>4): 717; chains: 2; bounding box: 92×87×52 Å